Protein AF-0000000080172304 (afdb_homodimer)

Structure (mmCIF, N/CA/C/O backbone):
data_AF-0000000080172304-model_v1
#
loop_
_entity.id
_entity.type
_entity.pdbx_description
1 polymer Caspase-8
#
loop_
_atom_site.group_PDB
_atom_site.id
_atom_site.type_symbol
_atom_site.label_atom_id
_atom_site.label_alt_id
_atom_site.label_comp_id
_atom_site.label_asym_id
_atom_site.label_entity_id
_atom_site.label_seq_id
_atom_site.pdbx_PDB_ins_code
_atom_site.Cartn_x
_atom_site.Cartn_y
_atom_site.Cartn_z
_atom_site.occupancy
_atom_site.B_iso_or_equiv
_atom_site.auth_seq_id
_atom_site.auth_comp_id
_atom_site.auth_asym_id
_atom_site.auth_atom_id
_atom_site.pdbx_PDB_model_num
ATOM 1 N N . PHE A 1 1 ? -20.891 4.477 21.594 1 28.7 1 PHE A N 1
ATOM 2 C CA . PHE A 1 1 ? -20.047 4.719 20.422 1 28.7 1 PHE A CA 1
ATOM 3 C C . PHE A 1 1 ? -19.969 6.207 20.109 1 28.7 1 PHE A C 1
ATOM 5 O O . PHE A 1 1 ? -21 6.875 19.984 1 28.7 1 PHE A O 1
ATOM 12 N N . GLN A 1 2 ? -19.016 6.988 20.609 1 34.53 2 GLN A N 1
ATOM 13 C CA . GLN A 1 2 ? -18.938 8.445 20.688 1 34.53 2 GLN A CA 1
ATOM 14 C C . GLN A 1 2 ? -19.234 9.086 19.328 1 34.53 2 GLN A C 1
ATOM 16 O O . GLN A 1 2 ? -18.906 8.523 18.281 1 34.53 2 GLN A O 1
ATOM 21 N N . ASN A 1 3 ? -20.203 9.844 19.172 1 39.34 3 ASN A N 1
ATOM 22 C CA . ASN A 1 3 ? -20.609 10.688 18.047 1 39.34 3 ASN A CA 1
ATOM 23 C C . ASN A 1 3 ? -19.422 11.398 17.422 1 39.34 3 ASN A C 1
ATOM 25 O O . ASN A 1 3 ? -18.859 12.328 18 1 39.34 3 ASN A O 1
ATOM 29 N N . VAL A 1 4 ? -18.438 10.75 16.953 1 51.56 4 VAL A N 1
ATOM 3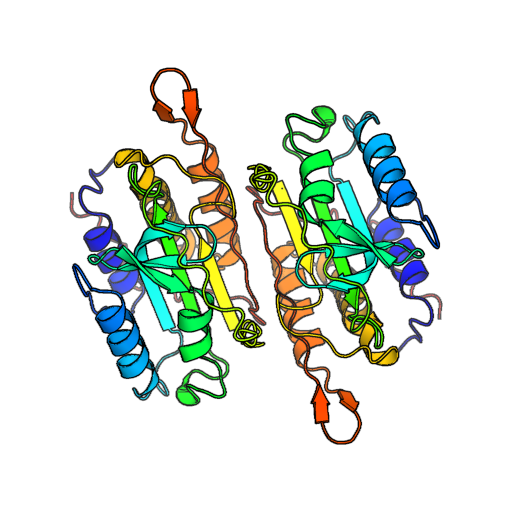0 C CA . VAL A 1 4 ? -17.375 11.414 16.188 1 51.56 4 VAL A CA 1
ATOM 31 C C . VAL A 1 4 ? -17.984 12.43 15.234 1 51.56 4 VAL A C 1
ATOM 33 O O . VAL A 1 4 ? -18.281 12.117 14.078 1 51.56 4 VAL A O 1
ATOM 36 N N . SER A 1 5 ? -18.875 13.352 15.75 1 57.97 5 SER A N 1
ATOM 37 C CA . SER A 1 5 ? -19.625 14.305 14.961 1 57.97 5 SER A CA 1
ATOM 38 C C . SER A 1 5 ? -18.719 15.094 14.016 1 57.97 5 SER A C 1
ATOM 40 O O . SER A 1 5 ? -19.109 15.422 12.898 1 57.97 5 SER A O 1
ATOM 42 N N . ASN A 1 6 ? -17.359 15.305 14.531 1 81.19 6 ASN A N 1
ATOM 43 C CA . ASN A 1 6 ? -16.516 16.094 13.641 1 81.19 6 ASN A CA 1
ATOM 44 C C . ASN A 1 6 ? -15.188 15.375 13.367 1 81.19 6 ASN A C 1
ATOM 46 O O . ASN A 1 6 ? -14.312 15.328 14.234 1 81.19 6 ASN A O 1
ATOM 50 N N . PRO A 1 7 ? -15.109 14.727 12.25 1 86.38 7 PRO A N 1
ATOM 51 C CA . PRO A 1 7 ? -13.898 13.961 11.938 1 86.38 7 PRO A CA 1
ATOM 52 C C . PRO A 1 7 ? -12.625 14.789 12.07 1 86.38 7 PRO A C 1
ATOM 54 O O . PRO A 1 7 ? -11.586 14.258 12.469 1 86.38 7 PRO A O 1
ATOM 57 N N . LEU A 1 8 ? -12.703 16.031 11.797 1 90.12 8 LEU A N 1
ATOM 58 C CA . LEU A 1 8 ? -11.531 16.891 11.898 1 90.12 8 LEU A CA 1
ATOM 59 C C . LEU A 1 8 ? -11.086 17.047 13.352 1 90.12 8 LEU A C 1
ATOM 61 O O . LEU A 1 8 ? -9.891 16.984 13.648 1 90.12 8 LEU A O 1
ATOM 65 N N . GLU A 1 9 ? -12 17.266 14.195 1 91.06 9 GLU A N 1
ATOM 66 C CA . GLU A 1 9 ? -11.68 17.422 15.609 1 91.06 9 GLU A CA 1
ATOM 67 C C . GLU A 1 9 ? -11.133 16.109 16.188 1 91.06 9 GLU A C 1
ATOM 69 O O . GLU A 1 9 ? -10.227 16.141 17.016 1 91.06 9 GLU A O 1
ATOM 74 N N . TYR A 1 10 ? -11.68 15.078 15.773 1 91.56 10 TYR A N 1
ATOM 75 C CA . TYR A 1 10 ? -11.203 13.773 16.234 1 91.56 10 TYR A CA 1
ATOM 76 C C . TYR A 1 10 ? -9.75 13.555 15.812 1 91.56 10 TYR A C 1
ATOM 78 O O . TYR A 1 10 ? -8.914 13.164 16.641 1 91.56 10 TYR A O 1
ATOM 86 N N . LEU A 1 11 ? -9.43 13.844 14.602 1 95.19 11 LEU A N 1
ATOM 87 C CA . LEU A 1 11 ? -8.062 13.734 14.102 1 95.19 11 LEU A CA 1
ATOM 88 C C . LEU A 1 11 ? -7.121 14.625 14.891 1 95.19 11 LEU A C 1
ATOM 90 O O . LEU A 1 11 ? -6.039 14.195 15.297 1 95.19 11 LEU A O 1
ATOM 94 N N . LYS A 1 12 ? -7.578 15.836 15.102 1 96.31 12 LYS A N 1
ATOM 95 C CA . LYS A 1 12 ? -6.758 16.781 15.852 1 96.31 12 LYS A CA 1
ATOM 96 C C . LYS A 1 12 ? -6.418 16.25 17.234 1 96.31 12 LYS A C 1
ATOM 98 O O . LYS A 1 12 ? -5.258 16.266 17.656 1 96.31 12 LYS A O 1
ATOM 103 N N . ARG A 1 13 ? -7.355 15.75 17.922 1 95.81 13 ARG A N 1
ATOM 104 C CA . ARG A 1 13 ? -7.16 15.258 19.281 1 95.81 13 ARG A CA 1
ATOM 105 C C . ARG A 1 13 ? -6.242 14.039 19.281 1 95.81 13 ARG A C 1
ATOM 107 O O . ARG A 1 13 ? -5.348 13.938 20.125 1 95.81 13 ARG A O 1
ATOM 114 N N . VAL A 1 14 ? -6.457 13.141 18.391 1 97.25 14 VAL A N 1
ATOM 115 C CA . VAL A 1 14 ? -5.699 11.891 18.375 1 97.25 14 VAL A CA 1
ATOM 116 C C . VAL A 1 14 ? -4.238 12.18 18.031 1 97.25 14 VAL A C 1
ATOM 118 O O . VAL A 1 14 ? -3.328 11.695 18.703 1 97.25 14 VAL A O 1
ATOM 121 N N . PHE A 1 15 ? -3.973 12.984 17 1 97.69 15 PHE A N 1
ATOM 122 C CA . PHE A 1 15 ? -2.59 13.234 16.609 1 97.69 15 PHE A CA 1
ATOM 123 C C . PHE A 1 15 ? -1.893 14.141 17.625 1 97.69 15 PHE A C 1
ATOM 125 O O . PHE A 1 15 ? -0.68 14.039 17.812 1 97.69 15 PHE A O 1
ATOM 132 N N . SER A 1 16 ? -2.662 15 18.312 1 97 16 SER A N 1
ATOM 133 C CA . SER A 1 16 ? -2.08 15.727 19.438 1 97 16 SER A CA 1
ATOM 134 C C . SER A 1 16 ? -1.685 14.766 20.562 1 97 16 SER A C 1
ATOM 136 O O . SER A 1 16 ? -0.603 14.898 21.125 1 97 16 SER A O 1
ATOM 138 N N . TRP A 1 17 ? -2.58 13.852 20.812 1 97.38 17 TRP A N 1
ATOM 139 C CA . TRP A 1 17 ? -2.336 12.828 21.828 1 97.38 17 TRP A CA 1
ATOM 140 C C . TRP A 1 17 ? -1.104 12 21.469 1 97.38 17 TRP A C 1
ATOM 142 O O . TRP A 1 17 ? -0.347 11.594 22.359 1 97.38 17 TRP A O 1
ATOM 152 N N . LEU A 1 18 ? -0.796 11.797 20.188 1 97.75 18 LEU A N 1
ATOM 153 C CA . LEU A 1 18 ? 0.352 11.031 19.719 1 97.75 18 LEU A CA 1
ATOM 154 C C . LEU A 1 18 ? 1.623 11.867 19.75 1 97.75 18 LEU A C 1
ATOM 156 O O . LEU A 1 18 ? 2.711 11.375 19.453 1 97.75 18 LEU A O 1
ATOM 160 N N . GLY A 1 19 ? 1.57 13.188 20.047 1 96.62 19 GLY A N 1
ATOM 161 C CA . GLY A 1 19 ? 2.742 14.023 20.25 1 96.62 19 GLY A CA 1
ATOM 162 C C . GLY A 1 19 ? 3.049 14.914 19.062 1 96.62 19 GLY A C 1
ATOM 163 O O . GLY A 1 19 ? 4.109 15.547 19.016 1 96.62 19 GLY A O 1
ATOM 164 N N . PHE A 1 20 ? 2.096 15.016 18.141 1 97.62 20 PHE A N 1
ATOM 165 C CA . PHE A 1 20 ? 2.312 15.875 16.984 1 97.62 20 PHE A CA 1
ATOM 166 C C . PHE A 1 20 ? 1.919 17.312 17.297 1 97.62 20 PHE A C 1
ATOM 168 O O . PHE A 1 20 ? 1.023 17.562 18.109 1 97.62 20 PHE A O 1
ATOM 175 N N . GLU A 1 21 ? 2.662 18.25 16.703 1 97.81 21 GLU A N 1
ATOM 176 C CA . GLU A 1 21 ? 2.154 19.609 16.562 1 97.81 21 GLU A CA 1
ATOM 177 C C . GLU A 1 21 ? 1.138 19.703 15.422 1 97.81 21 GLU A C 1
ATOM 179 O O . GLU A 1 21 ? 1.493 19.578 14.25 1 97.81 21 GLU A O 1
ATOM 184 N N . VAL A 1 22 ? -0.101 20 15.797 1 98.19 22 VAL A N 1
ATOM 185 C CA . VAL A 1 22 ? -1.177 19.875 14.82 1 98.19 22 VAL A CA 1
ATOM 186 C C . VAL A 1 22 ? -1.626 21.266 14.367 1 98.19 22 VAL A C 1
ATOM 188 O O . VAL A 1 22 ? -1.877 22.141 15.195 1 98.19 22 VAL A O 1
ATOM 191 N N . VAL A 1 23 ? -1.673 21.531 13.094 1 98.19 23 VAL A N 1
ATOM 192 C CA . VAL A 1 23 ? -2.232 22.734 12.484 1 98.19 23 VAL A CA 1
ATOM 193 C C . VAL A 1 23 ? -3.424 22.359 11.602 1 98.19 23 VAL A C 1
ATOM 195 O O . VAL A 1 23 ? -3.352 21.391 10.828 1 98.19 23 VAL A O 1
ATOM 198 N N . VAL A 1 24 ? -4.543 23.078 11.758 1 97.62 24 VAL A N 1
ATOM 199 C CA . VAL A 1 24 ? -5.777 22.75 11.047 1 97.62 24 VAL A CA 1
ATOM 200 C C . VAL A 1 24 ? -6.137 23.859 10.078 1 97.62 24 VAL A C 1
ATOM 202 O O . VAL A 1 24 ? -6.066 25.047 10.43 1 97.62 24 VAL A O 1
ATOM 205 N N . TYR A 1 25 ? -6.414 23.547 8.859 1 97.12 25 TYR A N 1
ATOM 206 C CA . TYR A 1 25 ? -6.938 24.453 7.84 1 97.12 25 TYR A CA 1
ATOM 207 C C . TYR A 1 25 ? -8.32 24.016 7.371 1 97.12 25 TYR A C 1
ATOM 209 O O . TYR A 1 25 ? -8.539 22.828 7.105 1 97.12 25 TYR A O 1
ATOM 217 N N . ASN A 1 26 ? -9.25 24.922 7.301 1 95.06 26 ASN A N 1
ATOM 218 C CA . ASN A 1 26 ? -10.617 24.609 6.902 1 95.06 26 ASN A CA 1
ATOM 219 C C . ASN A 1 26 ? -10.977 25.266 5.57 1 95.06 26 ASN A C 1
ATOM 221 O O . ASN A 1 26 ? -10.586 26.406 5.309 1 95.06 26 ASN A O 1
ATOM 225 N N . GLU A 1 27 ? -11.617 24.531 4.734 1 93.62 27 GLU A N 1
ATOM 226 C CA . GLU A 1 27 ? -12.258 25.078 3.537 1 93.62 27 GLU A CA 1
ATOM 227 C C . GLU A 1 27 ? -11.234 25.766 2.631 1 93.62 27 GLU A C 1
ATOM 229 O O . GLU A 1 27 ? -11.391 26.938 2.291 1 93.62 27 GLU A O 1
ATOM 234 N N . GLN A 1 28 ? -10.305 24.984 2.178 1 96.31 28 GLN A N 1
ATOM 235 C CA . GLN A 1 28 ? -9.227 25.531 1.349 1 96.31 28 GLN A CA 1
ATOM 236 C C . GLN A 1 28 ? -9.523 25.328 -0.135 1 96.31 28 GLN A C 1
ATOM 238 O O . GLN A 1 28 ? -10.008 24.266 -0.54 1 96.31 28 GLN A O 1
ATOM 243 N N . LYS A 1 29 ? -9.367 26.359 -0.93 1 97 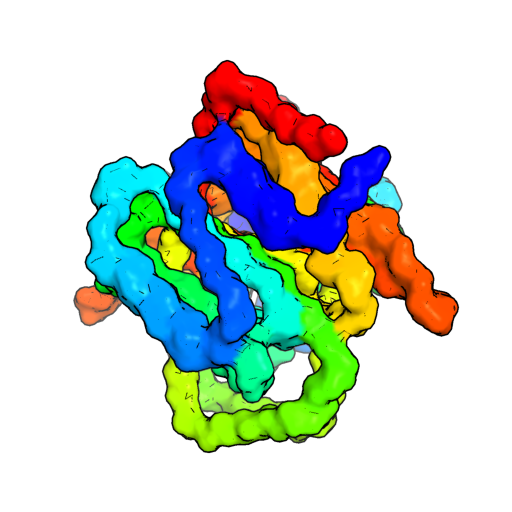29 LYS A N 1
ATOM 244 C CA . LYS A 1 29 ? -9.367 26.234 -2.383 1 97 29 LYS A CA 1
ATOM 245 C C . LYS A 1 29 ? -8.125 25.484 -2.863 1 97 29 LYS A C 1
ATOM 247 O O . LYS A 1 29 ? -7.176 25.281 -2.102 1 97 29 LYS A O 1
ATOM 252 N N . ALA A 1 30 ? -8.148 25.016 -4.133 1 96.19 30 ALA A N 1
ATOM 253 C CA . ALA A 1 30 ? -7.055 24.219 -4.68 1 96.19 30 ALA A CA 1
ATOM 254 C C . ALA A 1 30 ? -5.715 24.938 -4.535 1 96.19 30 ALA A C 1
ATOM 256 O O . ALA A 1 30 ? -4.742 24.359 -4.051 1 96.19 30 ALA A O 1
ATOM 257 N N . GLN A 1 31 ? -5.75 26.25 -4.926 1 97.62 31 GLN A N 1
ATOM 258 C CA . GLN A 1 31 ? -4.504 27 -4.836 1 97.62 31 GLN A CA 1
ATOM 259 C C . GLN A 1 31 ? -4.062 27.172 -3.387 1 97.62 31 GLN A C 1
ATOM 261 O O . GLN A 1 31 ? -2.865 27.156 -3.09 1 97.62 31 GLN A O 1
ATOM 266 N N . GLN A 1 32 ? -4.945 27.297 -2.492 1 98.06 32 GLN A N 1
ATOM 267 C CA . GLN A 1 32 ? -4.617 27.422 -1.076 1 98.06 32 GLN A CA 1
ATOM 268 C C . GLN A 1 32 ? -4 26.141 -0.542 1 98.06 32 GLN A C 1
ATOM 270 O O . GLN A 1 32 ? -3.068 26.172 0.264 1 98.06 32 GLN A O 1
ATOM 275 N N . ILE A 1 33 ? -4.477 25.047 -1.002 1 97.38 33 ILE A N 1
ATOM 276 C CA . ILE A 1 33 ? -3.908 23.766 -0.615 1 97.38 33 ILE A CA 1
ATOM 277 C C . ILE A 1 33 ? -2.447 23.688 -1.057 1 97.38 33 ILE A C 1
ATOM 279 O O . ILE A 1 33 ? -1.569 23.344 -0.263 1 97.38 33 ILE A O 1
ATOM 283 N N . ARG A 1 34 ? -2.234 24.047 -2.289 1 97.31 34 ARG A N 1
ATOM 284 C CA . ARG A 1 34 ? -0.871 24.047 -2.809 1 97.31 34 ARG A CA 1
ATOM 285 C C . ARG A 1 34 ? 0.027 24.984 -2.006 1 97.31 34 ARG A C 1
ATOM 287 O O . ARG A 1 34 ? 1.157 24.625 -1.666 1 97.31 34 ARG A O 1
ATOM 294 N N . ASP A 1 35 ? -0.514 26.141 -1.651 1 98.19 35 ASP A N 1
ATOM 295 C CA . ASP A 1 35 ? 0.251 27.125 -0.893 1 98.19 35 ASP A CA 1
ATOM 296 C C . ASP A 1 35 ? 0.587 26.609 0.503 1 98.19 35 ASP A C 1
ATOM 298 O O . ASP A 1 35 ? 1.693 26.828 1.003 1 98.19 35 ASP A O 1
ATOM 302 N N . ILE A 1 36 ? -0.336 26 1.087 1 98.25 36 ILE A N 1
ATOM 303 C CA . ILE A 1 36 ? -0.132 25.422 2.412 1 98.25 36 ILE A CA 1
ATOM 304 C C . ILE A 1 36 ? 0.954 24.359 2.348 1 98.25 36 ILE A C 1
ATOM 306 O O . ILE A 1 36 ? 1.874 24.344 3.17 1 98.25 36 ILE A O 1
ATOM 310 N N . MET A 1 37 ? 0.905 23.422 1.366 1 97.88 37 MET A N 1
ATOM 311 C CA . MET A 1 37 ? 1.93 22.406 1.204 1 97.88 37 MET A CA 1
ATOM 312 C C . MET A 1 37 ? 3.305 23.031 1.004 1 97.88 37 MET A C 1
ATOM 314 O O . MET A 1 37 ? 4.281 22.594 1.617 1 97.88 37 MET A O 1
ATOM 318 N N . ASN A 1 38 ? 3.32 24.062 0.211 1 97.56 38 ASN A N 1
ATOM 319 C CA . ASN A 1 38 ? 4.574 24.766 -0.037 1 97.56 38 ASN A CA 1
ATOM 320 C C . ASN A 1 38 ? 5.129 25.391 1.239 1 97.56 38 ASN A C 1
ATOM 322 O O . ASN A 1 38 ? 6.34 25.375 1.471 1 97.56 38 ASN A O 1
ATOM 326 N N . SER A 1 39 ? 4.25 25.969 1.979 1 98.19 39 SER A N 1
ATOM 327 C CA . SER A 1 39 ? 4.68 26.594 3.229 1 98.19 39 SER A CA 1
ATOM 328 C C . SER A 1 39 ? 5.305 25.562 4.172 1 98.19 39 SER A C 1
ATOM 330 O O . SER A 1 39 ? 6.293 25.859 4.848 1 98.19 39 SER A O 1
ATOM 332 N N . PHE A 1 40 ? 4.766 24.359 4.262 1 98.06 40 PHE A N 1
ATOM 333 C CA . PHE A 1 40 ? 5.32 23.312 5.113 1 98.06 40 PHE A CA 1
ATOM 334 C C . PHE A 1 40 ? 6.609 22.75 4.52 1 98.06 40 PHE A C 1
ATOM 336 O O . PHE A 1 40 ? 7.52 22.359 5.254 1 98.06 40 PHE A O 1
ATOM 343 N N . GLN A 1 41 ? 6.617 22.672 3.189 1 97.69 41 GLN A N 1
ATOM 344 C CA . GLN A 1 41 ? 7.84 22.25 2.516 1 97.69 41 GLN A CA 1
ATOM 345 C C . GLN A 1 41 ? 9.023 23.125 2.91 1 97.69 41 GLN A C 1
ATOM 347 O O . GLN A 1 41 ? 10.141 22.641 3.076 1 97.69 41 GLN A O 1
ATOM 352 N N . MET A 1 42 ? 8.781 24.422 3.152 1 97.44 42 MET A N 1
ATOM 353 C CA . MET A 1 42 ? 9.828 25.406 3.4 1 97.44 42 MET A CA 1
ATOM 354 C C . MET A 1 42 ? 10.211 25.438 4.875 1 97.44 42 MET A C 1
ATOM 356 O O . MET A 1 42 ? 11.234 26.016 5.246 1 97.44 42 MET A O 1
ATOM 360 N N . LYS A 1 43 ? 9.391 24.844 5.73 1 97.5 43 LYS A N 1
ATOM 361 C CA . LYS A 1 43 ? 9.711 24.781 7.152 1 97.5 43 LYS A CA 1
ATOM 362 C C . LYS A 1 43 ? 10.914 23.875 7.41 1 97.5 43 LYS A C 1
ATOM 364 O O . LYS A 1 43 ? 11.25 23.031 6.574 1 97.5 43 LYS A O 1
ATOM 369 N N . ASP A 1 44 ? 11.586 24.125 8.523 1 97.81 44 ASP A N 1
ATOM 370 C CA . ASP A 1 44 ? 12.672 23.266 8.969 1 97.81 44 ASP A CA 1
ATOM 371 C C . ASP A 1 44 ? 12.141 22.125 9.844 1 97.81 44 ASP A C 1
ATOM 373 O O . ASP A 1 44 ? 11.688 22.359 10.969 1 97.81 44 ASP A O 1
ATOM 377 N N . HIS A 1 45 ? 12.219 20.906 9.305 1 97.94 45 HIS A N 1
ATOM 378 C CA . HIS A 1 45 ? 11.695 19.734 10.016 1 97.94 45 HIS A CA 1
ATOM 379 C C . HIS A 1 45 ? 12.82 18.953 10.68 1 97.94 45 HIS A C 1
ATOM 381 O O . HIS A 1 45 ? 12.633 17.781 11.055 1 97.94 45 HIS A O 1
ATOM 387 N N . THR A 1 46 ? 13.938 19.5 10.867 1 97.38 46 THR A N 1
ATOM 388 C CA . THR A 1 46 ? 15.117 18.797 11.367 1 97.38 46 THR A CA 1
ATOM 389 C C . THR A 1 46 ? 14.828 18.141 12.711 1 97.38 46 THR A C 1
ATOM 391 O O . THR A 1 46 ? 15.234 17 12.953 1 97.38 46 THR A O 1
ATOM 394 N N . GLU A 1 47 ? 14.117 18.828 13.516 1 96.69 47 GLU A N 1
ATOM 395 C CA . GLU A 1 47 ? 13.891 18.344 14.875 1 96.69 47 GLU A CA 1
ATOM 396 C C . GLU A 1 47 ? 12.633 17.484 14.945 1 96.69 47 GLU A C 1
ATOM 398 O O . GLU A 1 47 ? 12.195 17.094 16.031 1 96.69 47 GLU A O 1
ATOM 403 N N . ARG A 1 48 ? 11.977 17.25 13.867 1 96.5 48 ARG A N 1
ATOM 404 C CA . ARG A 1 48 ? 10.797 16.391 13.805 1 96.5 48 ARG A CA 1
ATOM 405 C C . ARG A 1 48 ? 11.148 15 13.312 1 96.5 48 ARG A C 1
ATOM 407 O O . ARG A 1 48 ? 12.156 14.812 12.633 1 96.5 48 ARG A O 1
ATOM 414 N N . ASP A 1 49 ? 10.359 14.031 13.633 1 96.5 49 ASP A N 1
ATOM 415 C CA . ASP A 1 49 ? 10.656 12.641 13.297 1 96.5 49 ASP A CA 1
ATOM 416 C C . ASP A 1 49 ? 9.727 12.141 12.195 1 96.5 49 ASP A C 1
ATOM 418 O O . ASP A 1 49 ? 10.031 11.156 11.516 1 96.5 49 ASP A O 1
ATOM 422 N N . CYS A 1 50 ? 8.664 12.797 12.047 1 97.5 50 CYS A N 1
ATOM 423 C CA . CYS A 1 50 ? 7.625 12.328 11.133 1 97.5 50 CYS A CA 1
ATOM 424 C C . CYS A 1 50 ? 6.719 13.477 10.703 1 97.5 50 CYS A C 1
ATOM 426 O O . CYS A 1 50 ? 6.539 14.445 11.445 1 97.5 50 CYS A O 1
ATOM 428 N N . PHE A 1 51 ? 6.262 13.484 9.516 1 98.25 51 PHE A N 1
ATOM 429 C CA . PHE A 1 51 ? 5.289 14.43 8.984 1 98.25 51 PHE A CA 1
ATOM 430 C C . PHE A 1 51 ? 3.98 13.727 8.633 1 98.25 51 PHE A C 1
ATOM 432 O O . PHE A 1 51 ? 3.984 12.703 7.953 1 98.25 51 PHE A O 1
ATOM 439 N N . VAL A 1 52 ? 2.846 14.203 9.156 1 98.5 52 VAL A N 1
ATOM 440 C CA . VAL A 1 52 ? 1.529 13.633 8.883 1 98.5 52 VAL A CA 1
ATOM 441 C C . VAL A 1 52 ? 0.622 14.703 8.273 1 98.5 52 VAL A C 1
ATOM 443 O O . VAL A 1 52 ? 0.563 15.828 8.773 1 98.5 52 VAL A O 1
ATOM 446 N N . CYS A 1 53 ? -0.017 14.43 7.199 1 97.75 53 CYS A N 1
ATOM 447 C CA . CYS A 1 53 ? -0.997 15.297 6.555 1 97.75 53 CYS A CA 1
ATOM 448 C C . CYS A 1 53 ? -2.318 14.562 6.344 1 97.75 53 CYS A C 1
ATOM 450 O O . CYS A 1 53 ? -2.355 13.523 5.691 1 97.75 53 CYS A O 1
ATOM 452 N N . CYS A 1 54 ? -3.377 15.039 6.93 1 95.69 54 CYS A N 1
ATOM 453 C CA . CYS A 1 54 ? -4.719 14.492 6.742 1 95.69 54 CYS A CA 1
ATOM 454 C C . CYS A 1 54 ? -5.566 15.422 5.887 1 95.69 54 CYS A C 1
ATOM 456 O O . CYS A 1 54 ? -5.625 16.625 6.141 1 95.69 54 CYS A O 1
ATOM 458 N N . ILE A 1 55 ? -6.191 14.906 4.871 1 92.44 55 ILE A N 1
ATOM 459 C CA . ILE A 1 55 ? -7.023 15.703 3.977 1 92.44 55 ILE A CA 1
ATOM 460 C C . ILE A 1 55 ? -8.414 15.094 3.881 1 92.44 55 ILE A C 1
ATOM 462 O O . ILE A 1 55 ? -8.57 13.945 3.449 1 92.44 55 ILE A O 1
ATOM 466 N N . LEU A 1 56 ? -9.391 15.766 4.32 1 89.06 56 LEU A N 1
ATOM 467 C CA . LEU A 1 56 ? -10.797 15.391 4.223 1 89.06 56 LEU A CA 1
ATOM 468 C C . LEU A 1 56 ? -11.523 16.281 3.223 1 89.06 56 LEU A C 1
ATOM 470 O O . LEU A 1 56 ? -11.773 17.453 3.496 1 89.06 56 LEU A O 1
ATOM 474 N N . THR A 1 57 ? -11.75 15.883 2.08 1 86.19 57 THR A N 1
ATOM 475 C CA . THR A 1 57 ? -12.367 16.688 1.029 1 86.19 57 THR A CA 1
ATOM 476 C C . THR A 1 57 ? -13.117 15.797 0.041 1 86.19 57 THR A C 1
ATOM 478 O O . THR A 1 57 ? -13.453 14.656 0.355 1 86.19 57 THR A O 1
ATOM 481 N N . HIS A 1 58 ? -13.547 16.422 -0.989 1 78.56 58 HIS A N 1
ATOM 482 C CA . HIS A 1 58 ? -14.047 15.672 -2.135 1 78.56 58 HIS A CA 1
ATOM 483 C C . HIS A 1 58 ? -12.93 15.352 -3.119 1 78.56 58 HIS A C 1
ATOM 485 O O . HIS A 1 58 ? -11.883 16 -3.104 1 78.56 58 HIS A O 1
ATOM 491 N N . GLY A 1 59 ? -13.227 14.312 -3.822 1 76.56 59 GLY A N 1
ATOM 492 C CA . GLY A 1 59 ? -12.188 13.961 -4.773 1 76.56 59 GLY A CA 1
ATOM 493 C C . GLY A 1 59 ? -12.555 12.781 -5.652 1 76.56 59 GLY A C 1
ATOM 494 O O . GLY A 1 59 ? -13.703 12.328 -5.645 1 76.56 59 GLY A O 1
ATOM 495 N N . GLN A 1 60 ? -11.586 12.617 -6.559 1 68.75 60 GLN A N 1
ATOM 496 C CA . GLN A 1 60 ? -11.648 11.453 -7.441 1 68.75 60 GLN A CA 1
ATOM 497 C C . GLN A 1 60 ? -10.391 10.594 -7.301 1 68.75 60 GLN A C 1
ATOM 499 O O . GLN A 1 60 ? -9.555 10.844 -6.43 1 68.75 60 GLN A O 1
ATOM 504 N N . SER A 1 61 ? -10.383 9.578 -8.164 1 67 61 SER A N 1
ATOM 505 C CA . SER A 1 61 ? -9.242 8.672 -8.102 1 67 61 SER A CA 1
ATOM 506 C C . SER A 1 61 ? -7.926 9.438 -8.203 1 67 61 SER A C 1
ATOM 508 O O . SER A 1 61 ? -7.715 10.195 -9.156 1 67 61 SER A O 1
ATOM 510 N N . GLN A 1 62 ? -7.109 9.469 -7.117 1 75.94 62 GLN A N 1
ATOM 511 C CA . GLN A 1 62 ? -5.738 9.961 -7.035 1 75.94 62 GLN A CA 1
ATOM 512 C C . GLN A 1 62 ? -5.703 11.492 -7.008 1 75.94 62 GLN A C 1
ATOM 514 O O . GLN A 1 62 ? -4.676 12.094 -7.309 1 75.94 62 GLN A O 1
ATOM 519 N N . ALA A 1 63 ? -6.91 12.078 -6.852 1 83.31 63 ALA A N 1
ATOM 520 C CA . ALA A 1 63 ? -6.953 13.531 -6.785 1 83.31 63 ALA A CA 1
ATOM 521 C C . ALA A 1 63 ? -7.98 14.008 -5.762 1 83.31 63 ALA A C 1
ATOM 523 O O . ALA A 1 63 ? -8.984 13.328 -5.52 1 83.31 63 ALA A O 1
ATOM 524 N N . ILE A 1 64 ? -7.648 15.125 -5.23 1 86.62 64 ILE A N 1
ATOM 525 C CA . ILE A 1 64 ? -8.594 15.75 -4.309 1 86.62 64 ILE A CA 1
ATOM 526 C C . ILE A 1 64 ? -9.133 17.047 -4.918 1 86.62 64 ILE A C 1
ATOM 528 O O . ILE A 1 64 ? -8.578 17.547 -5.891 1 86.62 64 ILE A O 1
ATOM 532 N N . LEU A 1 65 ? -10.219 17.531 -4.348 1 89.12 65 LEU A N 1
ATOM 533 C CA . LEU A 1 65 ? -10.82 18.781 -4.812 1 89.12 65 LEU A CA 1
ATOM 534 C C . LEU A 1 65 ? -10.742 19.844 -3.732 1 89.12 65 LEU A C 1
ATOM 536 O O . LEU A 1 65 ? -10.961 19.562 -2.553 1 89.12 65 LEU A O 1
ATOM 540 N N . GLY A 1 66 ? -10.391 21.031 -4.219 1 91.19 66 GLY A N 1
ATOM 541 C CA . GLY A 1 66 ? -10.609 22.188 -3.35 1 91.19 66 GLY A CA 1
ATOM 542 C C . GLY A 1 66 ? -12.07 22.594 -3.252 1 91.19 66 GLY A C 1
ATOM 543 O O . GLY A 1 66 ? -12.922 22.031 -3.957 1 91.19 66 GLY A O 1
ATOM 544 N N . THR A 1 67 ? -12.375 23.531 -2.363 1 92.25 67 THR A N 1
ATOM 545 C CA . THR A 1 67 ? -13.742 24 -2.217 1 92.25 67 THR A CA 1
ATOM 546 C C . THR A 1 67 ? -14.219 24.688 -3.5 1 92.25 67 THR A C 1
ATOM 548 O O . THR A 1 67 ? -15.422 24.859 -3.701 1 92.25 67 THR A O 1
ATOM 551 N N . ASP A 1 68 ? -13.297 25.109 -4.344 1 93.56 68 ASP A N 1
ATOM 552 C CA . ASP A 1 68 ? -13.625 25.703 -5.637 1 93.56 68 ASP A CA 1
ATOM 553 C C . ASP A 1 68 ? -13.836 24.625 -6.699 1 93.56 68 ASP A C 1
ATOM 555 O O . ASP A 1 68 ? -13.93 24.938 -7.891 1 93.56 68 ASP A O 1
ATOM 559 N N . ASN A 1 69 ? -13.695 23.391 -6.359 1 88.94 69 ASN A N 1
ATOM 560 C CA . ASN A 1 69 ? -13.898 22.219 -7.215 1 88.94 69 ASN A CA 1
ATOM 561 C C . ASN A 1 69 ? -12.766 22.062 -8.219 1 88.94 69 ASN A C 1
ATOM 563 O O . ASN A 1 69 ? -12.93 21.391 -9.242 1 88.94 69 ASN A O 1
ATOM 567 N N . GLU A 1 70 ? -11.766 22.781 -7.914 1 92.62 70 GLU A N 1
ATOM 568 C CA . GLU A 1 70 ? -10.57 22.578 -8.727 1 92.62 70 GLU A CA 1
ATOM 569 C C . GLU A 1 70 ? -9.742 21.406 -8.203 1 92.62 70 GLU A C 1
ATOM 571 O O . GLU A 1 70 ? -9.656 21.188 -6.992 1 92.62 70 GLU A O 1
ATOM 576 N N . VAL A 1 71 ? -9.086 20.703 -9.125 1 91.44 71 VAL A N 1
ATOM 577 C CA . VAL A 1 71 ? -8.414 19.438 -8.852 1 91.44 71 VAL A CA 1
ATOM 578 C C . VAL A 1 71 ? -6.996 19.703 -8.352 1 91.44 71 VAL A C 1
ATOM 580 O O . VAL A 1 71 ? -6.297 20.562 -8.891 1 91.44 71 VAL A O 1
ATOM 583 N N . VAL A 1 72 ? -6.551 18.969 -7.32 1 92.12 72 VAL A N 1
ATOM 584 C CA . VAL A 1 72 ? -5.164 18.828 -6.887 1 92.12 72 VAL A CA 1
ATOM 585 C C . VAL A 1 72 ? -4.766 17.359 -6.863 1 92.12 72 VAL A C 1
ATOM 587 O O . VAL A 1 72 ? -5.344 16.562 -6.121 1 92.12 72 VAL A O 1
ATOM 590 N N . LYS A 1 73 ? -3.775 17.016 -7.645 1 88.56 73 LYS A N 1
ATOM 591 C CA . LYS A 1 73 ? -3.332 15.633 -7.691 1 88.56 73 LYS A CA 1
ATOM 592 C C . LYS A 1 73 ? -2.602 15.242 -6.41 1 88.56 73 LYS A C 1
ATOM 594 O O . LYS A 1 73 ? -1.789 16.016 -5.895 1 88.56 73 LYS A O 1
ATOM 599 N N . ILE A 1 74 ? -2.887 14.078 -5.906 1 88.06 74 ILE A N 1
ATOM 600 C CA . ILE A 1 74 ? -2.268 13.57 -4.688 1 88.06 74 ILE A CA 1
ATOM 601 C C . ILE A 1 74 ? -0.755 13.477 -4.879 1 88.06 74 ILE A C 1
ATOM 603 O O . ILE A 1 74 ? 0.014 13.805 -3.975 1 88.06 74 ILE A O 1
ATOM 607 N N . ASN A 1 75 ? -0.378 13.078 -6.062 1 85.44 75 ASN A N 1
ATOM 608 C CA . ASN A 1 75 ? 1.046 12.945 -6.348 1 85.44 75 ASN A CA 1
ATOM 609 C C . ASN A 1 75 ? 1.771 14.281 -6.23 1 85.44 75 ASN A C 1
ATOM 611 O O . ASN A 1 75 ? 2.936 14.328 -5.832 1 85.44 75 ASN A O 1
ATOM 615 N N . VAL A 1 76 ? 1.128 15.336 -6.602 1 88.75 76 VAL A N 1
ATOM 616 C CA . VAL A 1 76 ? 1.715 16.672 -6.477 1 88.75 76 VAL A CA 1
ATOM 617 C C . VAL A 1 76 ? 1.916 17 -5 1 88.75 76 VAL A C 1
ATOM 619 O O . VAL A 1 76 ? 2.967 17.516 -4.613 1 88.75 76 VAL A O 1
ATOM 622 N N . ILE A 1 77 ? 0.962 16.641 -4.246 1 92.94 77 ILE A N 1
ATOM 623 C CA . ILE A 1 77 ? 1.04 16.891 -2.809 1 92.94 77 ILE A CA 1
ATOM 624 C C . ILE A 1 77 ? 2.195 16.078 -2.213 1 92.94 77 ILE A C 1
ATOM 626 O O . ILE A 1 77 ? 3.047 16.641 -1.514 1 92.94 77 ILE A O 1
ATOM 630 N N . VAL A 1 78 ? 2.287 14.867 -2.502 1 92.81 78 VAL A N 1
ATOM 631 C CA . VAL A 1 78 ? 3.297 13.969 -1.954 1 92.81 78 VAL A CA 1
ATOM 632 C C . VAL A 1 78 ? 4.684 14.406 -2.422 1 92.81 78 VAL A C 1
ATOM 634 O O . VAL A 1 78 ? 5.629 14.445 -1.628 1 92.81 78 VAL A O 1
ATOM 637 N N . SER A 1 79 ? 4.766 14.805 -3.674 1 91.31 79 SER A N 1
ATOM 638 C CA . SER A 1 79 ? 6.051 15.164 -4.262 1 91.31 79 SER A CA 1
ATOM 639 C C . SER A 1 79 ? 6.605 16.453 -3.645 1 91.31 79 SER A C 1
ATOM 641 O O . SER A 1 79 ? 7.812 16.688 -3.682 1 91.31 79 SER A O 1
ATOM 643 N N . THR A 1 80 ? 5.746 17.25 -3.139 1 94.56 80 THR A N 1
ATOM 644 C CA . THR A 1 80 ? 6.156 18.469 -2.459 1 94.56 80 THR A CA 1
ATOM 645 C C . THR A 1 80 ? 7.121 18.156 -1.317 1 94.56 80 THR A C 1
ATOM 647 O O . THR A 1 80 ? 7.992 18.969 -0.997 1 94.56 80 THR A O 1
ATOM 650 N N . PHE A 1 81 ? 7.082 16.953 -0.782 1 96.06 81 PHE A N 1
ATOM 651 C CA . PHE A 1 81 ? 7.871 16.625 0.398 1 96.06 81 PHE A CA 1
ATOM 652 C C . PHE A 1 81 ? 8.891 15.539 0.078 1 96.06 81 PHE A C 1
ATOM 654 O O . PHE A 1 81 ? 9.344 14.82 0.972 1 96.06 81 PHE A O 1
ATOM 661 N N . SER A 1 82 ? 9.156 15.383 -1.262 1 91.69 82 SER A N 1
ATOM 662 C CA . SER A 1 82 ? 10.242 14.484 -1.639 1 91.69 82 SER A CA 1
ATOM 663 C C . SER A 1 82 ? 11.57 14.945 -1.039 1 91.69 82 SER A C 1
ATOM 665 O O . SER A 1 82 ? 11.719 16.109 -0.65 1 91.69 82 SER A O 1
ATOM 667 N N . PRO A 1 83 ? 12.555 14.016 -0.93 1 89.56 83 PRO A N 1
ATOM 668 C CA . PRO A 1 83 ? 13.859 14.391 -0.387 1 89.56 83 PRO A CA 1
ATOM 669 C C . PRO A 1 83 ? 14.508 15.547 -1.148 1 89.56 83 PRO A C 1
ATOM 671 O O . PRO A 1 83 ? 15.234 16.359 -0.559 1 89.56 83 PRO A O 1
ATOM 674 N N . GLN A 1 84 ? 14.211 15.672 -2.43 1 89.81 84 GLN A N 1
ATOM 675 C CA . GLN A 1 84 ? 14.766 16.75 -3.236 1 89.81 84 GLN A CA 1
ATOM 676 C C . GLN A 1 84 ? 14.078 18.078 -2.918 1 89.81 84 GLN A C 1
ATOM 678 O O . GLN A 1 84 ? 14.734 19.125 -2.879 1 89.81 84 GLN A O 1
ATOM 683 N N . ASN A 1 85 ? 12.781 18.047 -2.641 1 93.31 85 ASN A N 1
ATOM 684 C CA . ASN A 1 85 ? 11.992 19.266 -2.441 1 93.31 85 ASN A CA 1
ATOM 685 C C . ASN A 1 85 ? 11.992 19.688 -0.978 1 93.31 85 ASN A C 1
ATOM 687 O O . ASN A 1 85 ? 11.773 20.875 -0.672 1 93.31 85 ASN A O 1
ATOM 691 N N . CYS A 1 86 ? 12.18 18.766 -0.076 1 95.81 86 CYS A N 1
ATOM 692 C CA . CYS A 1 86 ? 12.172 19.016 1.358 1 95.81 86 CYS A CA 1
ATOM 693 C C . CYS A 1 86 ? 13.258 18.219 2.064 1 95.81 86 CYS A C 1
ATOM 695 O O . CYS A 1 86 ? 12.969 17.172 2.664 1 95.81 86 CYS A O 1
ATOM 697 N N . LYS A 1 87 ? 14.406 18.719 2.135 1 95.38 87 LYS A N 1
ATOM 698 C CA . LYS A 1 87 ? 15.609 18.016 2.578 1 95.38 87 LYS A CA 1
ATOM 699 C C . LYS A 1 87 ? 15.523 17.656 4.059 1 95.38 87 LYS A C 1
ATOM 701 O O . LYS A 1 87 ? 16.016 16.609 4.48 1 95.38 87 LYS A O 1
ATOM 706 N N . THR A 1 88 ? 14.906 18.5 4.766 1 97.38 88 THR A N 1
ATOM 707 C CA . THR A 1 88 ? 14.883 18.297 6.207 1 97.38 88 THR A CA 1
ATOM 708 C C . THR A 1 88 ? 13.906 17.188 6.582 1 97.38 88 THR A C 1
ATOM 710 O O . THR A 1 88 ? 13.922 16.688 7.711 1 97.38 88 THR A O 1
ATOM 713 N N . LEU A 1 89 ? 13.117 16.641 5.598 1 96.69 89 LEU A N 1
ATOM 714 C CA . LEU A 1 89 ? 12.25 15.5 5.828 1 96.69 89 LEU A CA 1
ATOM 715 C C . LEU A 1 89 ? 12.836 14.242 5.195 1 96.69 89 LEU A C 1
ATOM 717 O O . LEU A 1 89 ? 12.25 13.164 5.285 1 96.69 89 LEU A O 1
ATOM 721 N N . ALA A 1 90 ? 14.016 14.438 4.547 1 94.12 90 ALA A N 1
ATOM 722 C CA . ALA A 1 90 ? 14.664 13.266 3.967 1 94.12 90 ALA A CA 1
ATOM 723 C C . ALA A 1 90 ? 14.938 12.203 5.027 1 94.12 90 ALA A C 1
ATOM 725 O O . ALA A 1 90 ? 15.422 12.516 6.117 1 94.12 90 ALA A O 1
ATOM 726 N N . GLY A 1 91 ? 14.516 10.977 4.672 1 94.81 91 GLY A N 1
ATOM 727 C CA . GLY A 1 91 ? 14.758 9.859 5.574 1 94.81 91 GLY A CA 1
ATOM 728 C C . GLY A 1 91 ? 13.711 9.75 6.672 1 94.81 91 GLY A C 1
ATOM 729 O O . GLY A 1 91 ? 13.797 8.867 7.531 1 94.81 91 GLY A O 1
ATOM 730 N N . LYS A 1 92 ? 12.773 10.656 6.594 1 97.62 92 LYS A N 1
ATOM 731 C CA . LYS A 1 92 ? 11.719 10.648 7.602 1 97.62 92 LYS A CA 1
ATOM 732 C C . LYS A 1 92 ? 10.383 10.242 6.996 1 97.62 92 LYS A C 1
ATOM 734 O O . LYS A 1 92 ? 10.07 10.609 5.859 1 97.62 92 LYS A O 1
ATOM 739 N N . PRO A 1 93 ? 9.594 9.5 7.797 1 98.12 93 PRO A N 1
ATOM 740 C CA . PRO A 1 93 ? 8.297 9.086 7.262 1 98.12 93 PRO A CA 1
ATOM 741 C C . PRO A 1 93 ? 7.348 10.258 7.027 1 98.12 93 PRO A C 1
ATOM 743 O O . PRO A 1 93 ? 7.277 11.172 7.852 1 98.12 93 PRO A O 1
ATOM 746 N N . LYS A 1 94 ? 6.785 10.273 5.887 1 98.06 94 LYS A N 1
ATOM 747 C CA . LYS A 1 94 ? 5.699 11.18 5.516 1 98.06 94 LYS A CA 1
ATOM 748 C C . LYS A 1 94 ? 4.398 10.414 5.293 1 98.06 94 LYS A C 1
ATOM 750 O O . LYS A 1 94 ? 4.301 9.602 4.375 1 98.06 94 LYS A O 1
ATOM 755 N N . LEU A 1 95 ? 3.398 10.633 6.137 1 98.25 95 LEU A N 1
ATOM 756 C CA . LEU A 1 95 ? 2.131 9.914 6.094 1 98.25 95 LEU A CA 1
ATOM 757 C C . LEU A 1 95 ? 1.008 10.82 5.602 1 98.25 95 LEU A C 1
ATOM 759 O O . LEU A 1 95 ? 0.812 11.914 6.133 1 98.25 95 LEU A O 1
ATOM 763 N N . PHE A 1 96 ? 0.3 10.367 4.574 1 95.94 96 PHE A N 1
ATOM 764 C CA . PHE A 1 96 ? -0.854 11.078 4.039 1 95.94 96 PHE A CA 1
ATOM 765 C C . PHE A 1 96 ? -2.123 10.25 4.199 1 95.94 96 PHE A C 1
ATOM 767 O O . PHE A 1 96 ? -2.232 9.156 3.641 1 95.94 96 PHE A O 1
ATOM 774 N N . PHE A 1 97 ? -2.984 10.688 5.023 1 94.56 97 PHE A N 1
ATOM 775 C CA . PHE A 1 97 ? -4.297 10.07 5.156 1 94.56 97 PHE A CA 1
ATOM 776 C C . PHE A 1 97 ? -5.359 10.898 4.438 1 94.56 97 PHE A C 1
ATOM 778 O O . PHE A 1 97 ? -5.68 12.008 4.855 1 94.56 97 PHE A O 1
ATOM 785 N N . ILE A 1 98 ? -5.883 10.32 3.379 1 90.31 98 ILE A N 1
ATOM 786 C CA . ILE A 1 98 ? -6.738 11.086 2.484 1 90.31 98 ILE A CA 1
ATOM 787 C C . ILE A 1 98 ? -8.125 10.445 2.414 1 90.31 98 ILE A C 1
ATOM 789 O O . ILE A 1 98 ? -8.25 9.266 2.07 1 90.31 98 ILE A O 1
ATOM 793 N N . GLN A 1 99 ? -9.07 11.148 2.807 1 83.75 99 GLN A N 1
ATOM 794 C CA . GLN A 1 99 ? -10.469 10.773 2.617 1 83.75 99 GLN A CA 1
ATOM 795 C C . GLN A 1 99 ? -11.141 11.68 1.586 1 83.75 99 GLN A C 1
ATOM 797 O O . GLN A 1 99 ? -11.461 12.836 1.879 1 83.75 99 GLN A O 1
ATOM 802 N N . ALA A 1 100 ? -11.148 11.172 0.373 1 75.19 100 ALA A N 1
ATOM 803 C CA . ALA A 1 100 ? -11.758 11.906 -0.726 1 75.19 100 ALA A CA 1
ATOM 804 C C . ALA A 1 100 ? -13.094 11.289 -1.133 1 75.19 100 ALA A C 1
ATOM 806 O O . ALA A 1 100 ? -13.125 10.156 -1.629 1 75.19 100 ALA A O 1
ATOM 807 N N . CYS A 1 101 ? -14.164 11.906 -0.801 1 63.97 101 CYS A N 1
ATOM 808 C CA . CYS A 1 101 ? -15.492 11.391 -1.105 1 63.97 101 CYS A CA 1
ATOM 809 C C . CYS A 1 101 ? -15.992 11.922 -2.441 1 63.97 101 CYS A C 1
ATOM 811 O O . CYS A 1 101 ? -15.703 13.062 -2.809 1 63.97 101 CYS A O 1
ATOM 813 N N . GLN A 1 102 ? -16.359 11.039 -3.555 1 56.69 102 GLN A N 1
ATOM 814 C CA . GLN A 1 102 ? -16.906 11.477 -4.84 1 56.69 102 GLN A CA 1
ATOM 815 C C . GLN A 1 102 ? -18.25 12.172 -4.66 1 56.69 102 GLN A C 1
ATOM 817 O O . GLN A 1 102 ? -19.125 11.672 -3.963 1 56.69 102 GLN A O 1
ATOM 822 N N . GLY A 1 103 ? -18.234 13.453 -4.57 1 46.81 103 GLY A N 1
ATOM 823 C CA . GLY A 1 103 ? -19.484 14.188 -4.488 1 46.81 103 GLY A CA 1
ATOM 824 C C . GLY A 1 103 ? -20.438 13.867 -5.629 1 46.81 103 GLY A C 1
ATOM 825 O O . GLY A 1 103 ? -20.031 13.266 -6.625 1 46.81 103 GLY A O 1
ATOM 826 N N . LYS A 1 104 ? -21.797 14 -5.453 1 41.59 104 LYS A N 1
ATOM 827 C CA . LYS A 1 104 ? -22.844 13.898 -6.465 1 41.59 104 LYS A CA 1
ATOM 828 C C . LYS A 1 104 ? -22.422 14.562 -7.77 1 41.59 104 LYS A C 1
ATOM 830 O O . LYS A 1 104 ? -22.797 14.109 -8.852 1 41.59 104 LYS A O 1
ATOM 835 N N . ASN A 1 105 ? -21.969 15.742 -7.801 1 38.06 105 ASN A N 1
ATOM 836 C CA . ASN A 1 105 ? -21.938 16.656 -8.938 1 38.06 105 ASN A CA 1
ATOM 837 C C . ASN A 1 105 ? -20.672 16.469 -9.773 1 38.06 105 ASN A C 1
ATOM 839 O O . ASN A 1 105 ? -20.266 17.375 -10.5 1 38.06 105 ASN A O 1
ATOM 843 N N . ILE A 1 106 ? -19.984 15.555 -9.641 1 40.66 106 ILE A N 1
ATOM 844 C CA . ILE A 1 106 ? -18.781 15.531 -10.484 1 40.66 106 ILE A CA 1
ATOM 845 C C . ILE A 1 106 ? -19.172 15.266 -11.93 1 40.66 106 ILE A C 1
ATOM 847 O O . ILE A 1 106 ? -18.312 15.141 -12.805 1 40.66 106 ILE A O 1
ATOM 851 N N . GLN A 1 107 ? -20.344 14.984 -12.258 1 36.94 107 GLN A N 1
ATOM 852 C CA . GLN A 1 107 ? -20.672 14.883 -13.68 1 36.94 107 GLN A CA 1
ATOM 853 C C . GLN A 1 107 ? -20.156 16.094 -14.445 1 36.94 107 GLN A C 1
ATOM 855 O O . GLN A 1 107 ? -19.875 16.016 -15.648 1 36.94 107 GLN A O 1
ATOM 860 N N . GLY A 1 108 ? -20.375 17.297 -13.953 1 32.41 108 GLY A N 1
ATOM 861 C CA . GLY A 1 108 ? -20.078 18.484 -14.742 1 32.41 108 GLY A CA 1
ATOM 862 C C . GLY A 1 108 ? -18.609 18.875 -14.688 1 32.41 108 GLY A C 1
ATOM 863 O O . GLY A 1 108 ? -18.234 19.922 -15.211 1 32.41 108 GLY A O 1
ATOM 864 N N . ALA A 1 109 ? -17.969 18.516 -13.727 1 33.22 109 ALA A N 1
ATOM 865 C CA . ALA A 1 109 ? -16.609 19.016 -13.828 1 33.22 109 ALA A CA 1
ATOM 866 C C . ALA A 1 109 ? -15.93 18.531 -15.109 1 33.22 109 ALA A C 1
ATOM 868 O O . ALA A 1 109 ? -15.93 17.344 -15.406 1 33.22 109 ALA A O 1
ATOM 869 N N . HIS A 1 110 ? -16.062 19.281 -16.219 1 33.5 110 HIS A N 1
ATOM 870 C CA . HIS A 1 110 ? -15.344 19.141 -17.484 1 33.5 110 HIS A CA 1
ATOM 871 C C . HIS A 1 110 ? -13.992 18.453 -17.266 1 33.5 110 HIS A C 1
ATOM 873 O O . HIS A 1 110 ? -13.18 18.922 -16.453 1 33.5 110 HIS A O 1
ATOM 879 N N . LEU A 1 111 ? -13.953 17.328 -17.312 1 33.12 111 LEU A N 1
ATOM 880 C CA . LEU A 1 111 ? -12.617 16.781 -17.516 1 33.12 111 LEU A CA 1
ATOM 881 C C . LEU A 1 111 ? -11.766 17.734 -18.344 1 33.12 111 LEU A C 1
ATOM 883 O O . LEU A 1 111 ? -12.047 17.969 -19.531 1 33.12 111 LEU A O 1
ATOM 887 N N . ILE A 1 112 ? -11.586 18.969 -17.922 1 31.11 112 ILE A N 1
ATOM 888 C CA . ILE A 1 112 ? -10.625 19.703 -18.734 1 31.11 112 ILE A CA 1
ATOM 889 C C . ILE A 1 112 ? -9.633 18.734 -19.359 1 31.11 112 ILE A C 1
ATOM 891 O O . ILE A 1 112 ? -9 17.953 -18.672 1 31.11 112 ILE A O 1
ATOM 895 N N . GLU A 1 113 ? -9.961 18.375 -20.562 1 30.16 113 GLU A N 1
ATOM 896 C CA . GLU A 1 113 ? -8.93 17.797 -21.422 1 30.16 113 GLU A CA 1
ATOM 897 C C . GLU A 1 113 ? -7.566 18.422 -21.141 1 30.16 113 GLU A C 1
ATOM 899 O O . GLU A 1 113 ? -7.387 19.625 -21.297 1 30.16 113 GLU A O 1
ATOM 904 N N . GLU A 1 114 ? -6.941 18.188 -20.094 1 28.16 114 GLU A N 1
ATOM 905 C CA . GLU A 1 114 ? -5.566 18.672 -20.156 1 28.16 114 GLU A CA 1
ATOM 906 C C . GLU A 1 114 ? -5.02 18.609 -21.578 1 28.16 114 GLU A C 1
ATOM 908 O O . GLU A 1 114 ? -5.258 17.625 -22.297 1 28.16 114 GLU A O 1
ATOM 913 N N . ASP A 1 115 ? -5.121 19.641 -22.422 1 29.16 115 ASP A N 1
ATOM 914 C CA . ASP A 1 115 ? -4.191 19.656 -23.547 1 29.16 115 ASP A CA 1
ATOM 915 C C . ASP A 1 115 ? -3.002 18.734 -23.297 1 29.16 115 ASP A C 1
ATOM 917 O O . ASP A 1 115 ? -2.475 18.688 -22.172 1 29.16 115 ASP A O 1
ATOM 921 N N . ALA A 1 116 ? -2.861 17.797 -24.125 1 28.33 116 ALA A N 1
ATOM 922 C CA . ALA A 1 116 ? -1.801 16.781 -24.141 1 28.33 116 ALA A CA 1
ATOM 923 C C . ALA A 1 116 ? -0.452 17.406 -23.797 1 28.33 116 ALA A C 1
ATOM 925 O O . ALA A 1 116 ? 0.373 17.656 -24.672 1 28.33 116 ALA A O 1
ATOM 926 N N . ALA A 1 117 ? -0.423 18.688 -23.391 1 27.56 117 ALA A N 1
ATOM 927 C CA . ALA A 1 117 ? 0.982 18.844 -23.031 1 27.56 117 ALA A CA 1
ATOM 928 C C . ALA A 1 117 ? 1.465 17.672 -22.172 1 27.56 117 ALA A C 1
ATOM 930 O O . ALA A 1 117 ? 0.77 17.25 -21.25 1 27.56 117 ALA A O 1
ATOM 931 N N . VAL A 1 118 ? 2.096 16.75 -22.75 1 28.97 118 VAL A N 1
ATOM 932 C CA . VAL A 1 118 ? 2.807 15.586 -22.234 1 28.97 118 VAL A CA 1
ATOM 933 C C . VAL A 1 118 ? 3.184 15.82 -20.766 1 28.97 118 VAL A C 1
ATOM 935 O O . VAL A 1 118 ? 4.027 16.672 -20.469 1 28.97 118 VAL A O 1
ATOM 938 N N . SER A 1 119 ? 2.191 16.188 -20.016 1 27.78 119 SER A N 1
ATOM 939 C CA . SER A 1 119 ? 2.451 16.219 -18.578 1 27.78 119 SER A CA 1
ATOM 940 C C . SER A 1 119 ? 3.49 15.188 -18.172 1 27.78 119 SER A C 1
ATOM 942 O O . SER A 1 119 ? 3.367 14.008 -18.531 1 27.78 119 SER A O 1
ATOM 944 N N . THR A 1 120 ? 4.656 15.648 -18.281 1 28.92 120 THR A N 1
ATOM 945 C CA . THR A 1 120 ? 5.68 14.852 -17.625 1 28.92 120 THR A CA 1
ATOM 946 C C . THR A 1 120 ? 5.098 14.117 -16.422 1 28.92 120 THR A C 1
ATOM 948 O O . THR A 1 120 ? 4.543 14.734 -15.508 1 28.92 120 THR A O 1
ATOM 951 N N . THR A 1 121 ? 4.059 13.375 -16.781 1 31.92 121 THR A N 1
ATOM 952 C CA . THR A 1 121 ? 3.678 12.516 -15.664 1 31.92 121 THR A CA 1
ATOM 953 C C . THR A 1 121 ? 4.766 12.508 -14.594 1 31.92 121 THR A C 1
ATOM 955 O O . THR A 1 121 ? 5.848 11.953 -14.805 1 31.92 121 THR A O 1
ATOM 958 N N . LYS A 1 122 ? 4.941 13.641 -14.125 1 32.53 122 LYS A N 1
ATOM 959 C CA . LYS A 1 122 ? 5.809 13.688 -12.953 1 32.53 122 LYS A CA 1
ATOM 960 C C . LYS A 1 122 ? 5.688 12.414 -12.125 1 32.53 122 LYS A C 1
ATOM 962 O O . LYS A 1 122 ? 4.586 12.016 -11.742 1 32.53 122 LYS A O 1
ATOM 967 N N . THR A 1 123 ? 6.453 11.461 -12.539 1 35.56 123 THR A N 1
ATOM 968 C CA . THR A 1 123 ? 6.816 10.234 -11.836 1 35.56 123 THR A CA 1
ATOM 969 C C . THR A 1 123 ? 6.539 10.359 -10.336 1 35.56 123 THR A C 1
ATOM 971 O O . THR A 1 123 ? 6.742 11.422 -9.75 1 35.56 123 THR A O 1
ATOM 974 N N . ILE A 1 124 ? 5.297 10.062 -9.867 1 41.72 124 ILE A N 1
ATOM 975 C CA . ILE A 1 124 ? 5.312 9.977 -8.414 1 41.72 124 ILE A CA 1
ATOM 976 C C . ILE A 1 124 ? 6.754 9.969 -7.914 1 41.72 124 ILE A C 1
ATOM 978 O O . ILE A 1 124 ? 7.539 9.094 -8.281 1 41.72 124 ILE A O 1
ATOM 982 N N . PRO A 1 125 ? 7.191 11.125 -7.785 1 45.34 125 PRO A N 1
ATOM 983 C CA . PRO A 1 125 ? 8.547 11.188 -7.227 1 45.34 125 PRO A CA 1
ATOM 984 C C . PRO A 1 125 ? 8.883 9.977 -6.359 1 45.34 125 PRO A C 1
ATOM 986 O O . PRO A 1 125 ? 7.988 9.375 -5.77 1 45.34 125 PRO A O 1
ATOM 989 N N . ASN A 1 126 ? 9.75 9.07 -6.879 1 58.59 126 ASN A N 1
ATOM 990 C CA . ASN A 1 126 ? 10.508 8.047 -6.172 1 58.59 126 ASN A CA 1
ATOM 991 C C . ASN A 1 126 ? 10.789 8.453 -4.727 1 58.59 126 ASN A C 1
ATOM 993 O O . ASN A 1 126 ? 11.922 8.773 -4.375 1 58.59 126 ASN A O 1
ATOM 997 N N . ALA A 1 127 ? 9.586 9.023 -4.062 1 75.19 127 ALA A N 1
ATOM 998 C CA . ALA A 1 127 ? 9.922 9.43 -2.701 1 75.19 127 ALA A CA 1
ATOM 999 C C . ALA A 1 127 ? 9.945 8.234 -1.757 1 75.19 127 ALA A C 1
ATOM 1001 O O . ALA A 1 127 ? 9.047 7.395 -1.791 1 75.19 127 ALA A O 1
ATOM 1002 N N . ALA A 1 128 ? 10.953 8.141 -1.159 1 88.25 128 ALA A N 1
ATOM 1003 C CA . ALA A 1 128 ? 11.148 7.137 -0.111 1 88.25 128 ALA A CA 1
ATOM 1004 C C . ALA A 1 128 ? 10.422 7.539 1.171 1 88.25 128 ALA A C 1
ATOM 1006 O O . ALA A 1 128 ? 10.148 8.719 1.391 1 88.25 128 ALA A O 1
ATOM 1007 N N . ASP A 1 129 ? 9.977 6.59 1.941 1 96.38 129 ASP A N 1
ATOM 1008 C CA . ASP A 1 129 ? 9.445 6.77 3.291 1 96.38 129 ASP A CA 1
ATOM 1009 C C . ASP A 1 129 ? 8.109 7.508 3.266 1 96.38 129 ASP A C 1
ATOM 1011 O O . ASP A 1 129 ? 7.898 8.445 4.039 1 96.38 129 ASP A O 1
ATOM 1015 N N . VAL A 1 130 ? 7.285 7.098 2.332 1 96.12 130 VAL A N 1
ATOM 1016 C CA . VAL A 1 130 ? 5.949 7.672 2.188 1 96.12 130 VAL A CA 1
ATOM 1017 C C . VAL A 1 130 ? 4.895 6.598 2.449 1 96.12 130 VAL A C 1
ATOM 1019 O O . VAL A 1 130 ? 5.062 5.441 2.047 1 96.12 130 VAL A O 1
ATOM 1022 N N . LEU A 1 131 ? 3.838 6.953 3.174 1 96.81 131 LEU A N 1
ATOM 1023 C CA . LEU A 1 131 ? 2.629 6.148 3.311 1 96.81 131 LEU A CA 1
ATOM 1024 C C . LEU A 1 131 ? 1.398 6.941 2.883 1 96.81 131 LEU A C 1
ATOM 1026 O O . LEU A 1 131 ? 1.184 8.062 3.348 1 96.81 131 LEU A O 1
ATOM 1030 N N . ILE A 1 132 ? 0.709 6.406 1.921 1 93.38 132 ILE A N 1
ATOM 1031 C CA . ILE A 1 132 ? -0.556 6.996 1.495 1 93.38 132 ILE A CA 1
ATOM 1032 C C . ILE A 1 132 ? -1.713 6.098 1.927 1 93.38 132 ILE A C 1
ATOM 1034 O O . ILE A 1 132 ? -1.877 4.992 1.406 1 93.38 132 ILE A O 1
ATOM 1038 N N . GLY A 1 133 ? -2.393 6.527 2.934 1 91.5 133 GLY A N 1
ATOM 1039 C CA . GLY A 1 133 ? -3.619 5.875 3.361 1 91.5 133 GLY A CA 1
ATOM 1040 C C . GLY A 1 133 ? -4.867 6.496 2.76 1 91.5 133 GLY A C 1
ATOM 1041 O O . GLY A 1 133 ? -5.305 7.562 3.189 1 91.5 133 GLY A O 1
ATOM 1042 N N . MET A 1 134 ? -5.441 5.824 1.723 1 82.19 134 MET A N 1
ATOM 1043 C CA . MET A 1 134 ? -6.641 6.348 1.076 1 82.19 134 MET A CA 1
ATOM 1044 C C . MET A 1 134 ? -7.875 5.551 1.49 1 82.19 134 MET A C 1
ATOM 1046 O O . MET A 1 134 ? -7.789 4.348 1.728 1 82.19 134 MET A O 1
ATOM 1050 N N . SER A 1 135 ? -8.961 6.25 1.582 1 69.88 135 SER A N 1
ATOM 1051 C CA . SER A 1 135 ? -10.211 5.672 2.062 1 69.88 135 SER A CA 1
ATOM 1052 C C . SER A 1 135 ? -10.852 4.781 1.002 1 69.88 135 SER A C 1
ATOM 1054 O O . SER A 1 135 ? -11.742 3.98 1.309 1 69.88 135 SER A O 1
ATOM 1056 N N . THR A 1 136 ? -10.531 5.004 -0.165 1 61.59 136 THR A N 1
ATOM 1057 C CA . THR A 1 136 ? -11.148 4.176 -1.196 1 61.59 136 THR A CA 1
ATOM 1058 C C . THR A 1 136 ? -10.109 3.717 -2.215 1 61.59 136 THR A C 1
ATOM 1060 O O . THR A 1 136 ? -9.062 4.344 -2.363 1 61.59 136 THR A O 1
ATOM 1063 N N . VAL A 1 137 ? -10.32 2.402 -2.57 1 52.88 137 VAL A N 1
ATOM 1064 C CA . VAL A 1 137 ? -9.508 1.901 -3.676 1 52.88 137 VAL A CA 1
ATOM 1065 C C . VAL A 1 137 ? -9.797 2.711 -4.938 1 52.88 137 VAL A C 1
ATOM 1067 O O . VAL A 1 137 ? -10.898 3.254 -5.098 1 52.88 137 VAL A O 1
ATOM 1070 N N . ASP A 1 138 ? -8.758 3.1 -5.691 1 49.72 138 ASP A N 1
ATOM 1071 C CA . ASP A 1 138 ? -8.867 3.797 -6.969 1 49.72 138 ASP A CA 1
ATOM 1072 C C . ASP A 1 138 ? -10.008 3.23 -7.809 1 49.72 138 ASP A C 1
ATOM 1074 O O . ASP A 1 138 ? -10.164 2.012 -7.91 1 49.72 138 ASP A O 1
ATOM 1078 N N . GLY A 1 139 ? -10.875 4 -8.375 1 43.12 139 GLY A N 1
ATOM 1079 C CA . GLY A 1 139 ? -11.961 3.734 -9.312 1 43.12 139 GLY A CA 1
ATOM 1080 C C . GLY A 1 139 ? -13.305 3.576 -8.633 1 43.12 139 GLY A C 1
ATOM 1081 O O . GLY A 1 139 ? -14.328 3.414 -9.305 1 43.12 139 GLY A O 1
ATOM 1082 N N . CYS A 1 140 ? -13.242 3.119 -7.391 1 39.16 140 CYS A N 1
ATOM 1083 C CA . CYS A 1 140 ? -14.57 2.969 -6.805 1 39.16 140 CYS A CA 1
ATOM 1084 C C . CYS A 1 140 ? -15.148 4.32 -6.414 1 39.16 140 CYS A C 1
ATOM 1086 O O . CYS A 1 140 ? -14.484 5.121 -5.758 1 39.16 140 CYS A O 1
ATOM 1088 N N . PHE A 1 141 ? -15.812 4.734 -7.336 1 34.84 141 PHE A N 1
ATOM 1089 C CA . PHE A 1 141 ? -16.625 5.906 -7.023 1 34.84 141 PHE A CA 1
ATOM 1090 C C . PHE A 1 141 ? -17.344 5.73 -5.691 1 34.84 141 PHE A C 1
ATOM 1092 O O . PHE A 1 141 ? -18.031 4.73 -5.477 1 34.84 141 PHE A O 1
ATOM 1099 N N . SER A 1 142 ? -16.656 5.973 -4.641 1 36.5 142 SER A N 1
ATOM 1100 C CA . SER A 1 142 ? -17.5 5.953 -3.451 1 36.5 142 SER A CA 1
ATOM 1101 C C . SER A 1 142 ? -18.656 6.945 -3.572 1 36.5 142 SER A C 1
ATOM 1103 O O . SER A 1 142 ? -18.438 8.102 -3.951 1 36.5 142 SER A O 1
ATOM 1105 N N . TYR A 1 143 ? -19.703 6.473 -4.016 1 35.62 143 TYR A N 1
ATOM 1106 C CA . TYR A 1 143 ? -20.891 7.316 -3.916 1 35.62 143 TYR A CA 1
ATOM 1107 C C . TYR A 1 143 ? -20.922 8.055 -2.584 1 35.62 143 TYR A C 1
ATOM 1109 O O . TYR A 1 143 ? -20.438 7.543 -1.569 1 35.62 143 TYR A O 1
ATOM 1117 N N . ARG A 1 144 ? -21.062 9.328 -2.746 1 38.56 144 ARG A N 1
ATOM 1118 C CA . ARG A 1 144 ? -21.109 10.422 -1.783 1 38.56 144 ARG A CA 1
ATOM 1119 C C . ARG A 1 144 ? -22 10.07 -0.602 1 38.56 144 ARG A C 1
ATOM 1121 O O . ARG A 1 144 ? -23.203 10.383 -0.61 1 38.56 144 ARG A O 1
ATOM 1128 N N . HIS A 1 145 ? -22.188 8.906 -0.141 1 41.28 145 HIS A N 1
ATOM 1129 C CA . HIS A 1 145 ? -23.047 9.125 1.018 1 41.28 145 HIS A CA 1
ATOM 1130 C C . HIS A 1 145 ? -22.297 9.867 2.123 1 41.28 145 HIS A C 1
ATOM 1132 O O . HIS A 1 145 ? -21.25 9.406 2.588 1 41.28 145 HIS A O 1
ATOM 1138 N N . ILE A 1 146 ? -22.641 11.102 2.295 1 42.84 146 ILE A N 1
ATOM 1139 C CA . ILE A 1 146 ? -22.203 12.023 3.336 1 42.84 146 ILE A CA 1
ATOM 1140 C C . ILE A 1 146 ? -21.859 11.25 4.605 1 42.84 146 ILE A C 1
ATOM 1142 O O . ILE A 1 146 ? -20.844 11.523 5.254 1 42.84 146 ILE A O 1
ATOM 1146 N N . GLU A 1 147 ? -22.844 10.398 4.836 1 42.34 147 GLU A N 1
ATOM 1147 C CA . GLU A 1 147 ? -22.703 9.719 6.121 1 42.34 147 GLU A CA 1
ATOM 1148 C C . GLU A 1 147 ? -21.5 8.773 6.113 1 42.34 147 GLU A C 1
ATOM 1150 O O . GLU A 1 147 ? -20.922 8.492 7.16 1 42.34 147 GLU A O 1
ATOM 1155 N N . MET A 1 148 ? -21.25 8.117 5.016 1 47.53 148 MET A N 1
ATOM 1156 C CA . MET A 1 148 ? -20.172 7.156 4.75 1 47.53 148 MET A CA 1
ATOM 1157 C C . MET A 1 148 ? -18.812 7.789 4.977 1 47.53 148 MET A C 1
ATOM 1159 O O . MET A 1 148 ? -17.797 7.086 5.02 1 47.53 148 MET A O 1
ATOM 1163 N N . GLY A 1 149 ? -18.766 9.094 4.848 1 53.72 149 GLY A N 1
ATOM 1164 C CA . GLY A 1 149 ? -17.641 9.977 4.621 1 53.72 149 GLY A CA 1
ATOM 1165 C C . GLY A 1 149 ? -16.625 9.945 5.746 1 53.72 149 GLY A C 1
ATOM 1166 O O . GLY A 1 149 ? -15.484 10.398 5.578 1 53.72 149 GLY A O 1
ATOM 1167 N N . THR A 1 150 ? -17.172 9.219 6.895 1 74.56 150 THR A N 1
ATOM 1168 C CA . THR A 1 150 ? -16.203 9.461 7.957 1 74.56 150 THR A CA 1
ATOM 1169 C C . THR A 1 150 ? -15.742 8.141 8.578 1 74.56 150 THR A C 1
ATOM 1171 O O . THR A 1 150 ? -15.07 8.141 9.617 1 74.56 150 THR A O 1
ATOM 1174 N N . TRP A 1 151 ? -16.172 7.027 7.887 1 82.5 151 TRP A N 1
ATOM 1175 C CA . TRP A 1 151 ? -15.836 5.754 8.516 1 82.5 151 TRP A CA 1
ATOM 1176 C C . TRP A 1 151 ? -14.328 5.543 8.531 1 82.5 151 TRP A C 1
ATOM 1178 O O . TRP A 1 151 ? -13.781 5.008 9.5 1 82.5 151 TRP A O 1
ATOM 1188 N N . TYR A 1 152 ? -13.82 5.918 7.488 1 87.88 152 TYR A N 1
ATOM 1189 C CA . TYR A 1 152 ? -12.375 5.742 7.391 1 87.88 152 TYR A CA 1
ATOM 1190 C C . TYR A 1 152 ? -11.664 6.469 8.523 1 87.88 152 TYR A C 1
ATOM 1192 O O . TYR A 1 152 ? -10.805 5.887 9.203 1 87.88 152 TYR A O 1
ATOM 1200 N N . ILE A 1 153 ? -12.008 7.723 8.789 1 91 153 ILE A N 1
ATOM 1201 C CA . ILE A 1 153 ? -11.359 8.531 9.812 1 91 153 ILE A CA 1
ATOM 1202 C C . ILE A 1 153 ? -11.656 7.949 11.195 1 91 153 ILE A C 1
ATOM 1204 O O . ILE A 1 153 ? -10.773 7.891 12.047 1 91 153 ILE A O 1
ATOM 1208 N N . GLN A 1 154 ? -12.891 7.508 11.32 1 90.94 154 GLN A N 1
ATOM 1209 C CA . GLN A 1 154 ? -13.258 6.902 12.594 1 90.94 154 GLN A CA 1
ATOM 1210 C C . GLN A 1 154 ? -12.445 5.641 12.859 1 90.94 154 GLN A C 1
ATOM 1212 O O . GLN A 1 154 ? -11.93 5.449 13.969 1 90.94 154 GLN A O 1
ATOM 1217 N N . ALA A 1 155 ? -12.406 4.801 11.875 1 93.88 155 ALA A N 1
ATOM 1218 C CA . ALA A 1 155 ? -11.633 3.57 12.008 1 93.88 155 ALA A CA 1
ATOM 1219 C C . ALA A 1 155 ? -10.156 3.873 12.242 1 93.88 155 ALA A C 1
ATOM 1221 O O . ALA A 1 155 ? -9.508 3.246 13.086 1 93.88 155 ALA A O 1
ATOM 1222 N N . LEU A 1 156 ? -9.633 4.844 11.484 1 95.81 156 LEU A N 1
ATOM 1223 C CA . LEU A 1 156 ? -8.234 5.234 11.633 1 95.81 156 LEU A CA 1
ATOM 1224 C C . LEU A 1 156 ? -7.949 5.691 13.062 1 95.81 156 LEU A C 1
ATOM 1226 O O . LEU A 1 156 ? -7.059 5.148 13.719 1 95.81 156 LEU A O 1
ATOM 1230 N N . CYS A 1 157 ? -8.711 6.609 13.586 1 95.69 157 CYS A N 1
ATOM 1231 C CA . CYS A 1 157 ? -8.484 7.172 14.914 1 95.69 157 CYS A CA 1
ATOM 1232 C C . CYS A 1 157 ? -8.68 6.117 15.992 1 95.69 157 CYS A C 1
ATOM 1234 O O . CYS A 1 157 ? -7.855 5.992 16.906 1 95.69 157 CYS A O 1
ATOM 1236 N N . SER A 1 158 ? -9.766 5.324 15.852 1 96.12 158 SER A N 1
ATOM 1237 C CA . SER A 1 158 ? -10.039 4.285 16.844 1 96.12 158 SER A CA 1
ATOM 1238 C C . SER A 1 158 ? -8.891 3.285 16.922 1 96.12 158 SER A C 1
ATOM 1240 O O . SER A 1 158 ? -8.477 2.893 18.016 1 96.12 158 SER A O 1
ATOM 1242 N N . ASN A 1 159 ? -8.352 2.9 15.805 1 97.94 159 ASN A N 1
ATOM 1243 C CA . ASN A 1 159 ? -7.293 1.9 15.797 1 97.94 159 ASN A CA 1
ATOM 1244 C C . ASN A 1 159 ? -5.961 2.496 16.25 1 97.94 159 ASN A C 1
ATOM 1246 O O . ASN A 1 159 ? -5.152 1.817 16.891 1 97.94 159 ASN A O 1
ATOM 1250 N N . LEU A 1 160 ? -5.68 3.781 15.914 1 98.19 160 LEU A N 1
ATOM 1251 C CA . LEU A 1 160 ? -4.504 4.438 16.469 1 98.19 160 LEU A CA 1
ATOM 1252 C C . LEU A 1 160 ? -4.555 4.438 18 1 98.19 160 LEU A C 1
ATOM 1254 O O . LEU A 1 160 ? -3.578 4.066 18.656 1 98.19 160 LEU A O 1
ATOM 1258 N N . ILE A 1 161 ? -5.703 4.762 18.547 1 98 161 ILE A N 1
ATOM 1259 C CA . ILE A 1 161 ? -5.887 4.863 20 1 98 161 ILE A CA 1
ATOM 1260 C C . ILE A 1 161 ? -5.668 3.496 20.641 1 98 161 ILE A C 1
ATOM 1262 O O . ILE A 1 161 ? -5.027 3.393 21.688 1 98 161 ILE A O 1
ATOM 1266 N N . LYS A 1 162 ? -6.176 2.488 20.016 1 97.88 162 LYS A N 1
ATOM 1267 C CA . LYS A 1 162 ? -6.172 1.153 20.609 1 97.88 162 LYS A CA 1
ATOM 1268 C C . LYS A 1 162 ? -4.82 0.471 20.406 1 97.88 162 LYS A C 1
ATOM 1270 O O . LYS A 1 162 ? -4.359 -0.269 21.281 1 97.88 162 LYS A O 1
ATOM 1275 N N . MET A 1 163 ? -4.16 0.738 19.312 1 98.38 163 MET A N 1
ATOM 1276 C CA . MET A 1 163 ? -3.086 -0.165 18.906 1 98.38 163 MET A CA 1
ATOM 1277 C C . MET A 1 163 ? -1.722 0.482 19.109 1 98.38 163 MET A C 1
ATOM 1279 O O . MET A 1 163 ? -0.717 -0.215 19.266 1 98.38 163 MET A O 1
ATOM 1283 N N . VAL A 1 164 ? -1.606 1.854 19.125 1 98.38 164 VAL A N 1
ATOM 1284 C CA . VAL A 1 164 ? -0.316 2.502 19.328 1 98.38 164 VAL A CA 1
ATOM 1285 C C . VAL A 1 164 ? 0.221 2.146 20.719 1 98.38 164 VAL A C 1
ATOM 1287 O O . VAL A 1 164 ? 1.385 1.766 20.859 1 98.38 164 VAL A O 1
ATOM 1290 N N . PRO A 1 165 ? -0.571 2.143 21.781 1 97.94 165 PRO A N 1
ATOM 1291 C CA . PRO A 1 165 ? -0.066 1.785 23.109 1 97.94 165 PRO A CA 1
ATOM 1292 C C . PRO A 1 165 ? 0.415 0.338 23.188 1 97.94 165 PRO A C 1
ATOM 1294 O O . PRO A 1 165 ? 1.163 -0.019 24.109 1 97.94 165 PRO A O 1
ATOM 1297 N N . LYS A 1 166 ? -0.039 -0.499 22.266 1 97.88 166 LYS A N 1
ATOM 1298 C CA . LYS A 1 166 ? 0.365 -1.901 22.234 1 97.88 166 LYS A CA 1
ATOM 1299 C C . LYS A 1 166 ? 1.652 -2.084 21.438 1 97.88 166 LYS A C 1
ATOM 1301 O O . LYS A 1 166 ? 2.143 -3.205 21.281 1 97.88 166 LYS A O 1
ATOM 1306 N N . GLY A 1 167 ? 2.162 -1.065 20.859 1 97.81 167 GLY A N 1
ATOM 1307 C CA . GLY A 1 167 ? 3.416 -1.112 20.125 1 97.81 167 GLY A CA 1
ATOM 1308 C C . GLY A 1 167 ? 3.25 -1.576 18.688 1 97.81 167 GLY A C 1
ATOM 1309 O O . GLY A 1 167 ? 4.223 -1.983 18.047 1 97.81 167 GLY A O 1
ATOM 1310 N N . GLU A 1 168 ? 2.041 -1.568 18.141 1 98.25 168 GLU A N 1
ATOM 1311 C CA . GLU A 1 168 ? 1.798 -2.012 16.766 1 98.25 168 GLU A CA 1
ATOM 1312 C C . GLU A 1 168 ? 2.326 -0.998 15.758 1 98.25 168 GLU A C 1
ATOM 1314 O O . GLU A 1 168 ? 2.236 0.212 15.984 1 98.25 168 GLU A O 1
ATOM 1319 N N . ASP A 1 169 ? 2.912 -1.506 14.656 1 98.5 169 ASP A N 1
ATOM 1320 C CA . ASP A 1 169 ? 3.393 -0.613 13.602 1 98.5 169 ASP A CA 1
ATOM 1321 C C . ASP A 1 169 ? 2.234 -0.087 12.758 1 98.5 169 ASP A C 1
ATOM 1323 O O . ASP A 1 169 ? 1.151 -0.674 12.742 1 98.5 169 ASP A O 1
ATOM 1327 N N . ILE A 1 170 ? 2.443 0.977 12.016 1 98.69 170 ILE A N 1
ATOM 1328 C CA . ILE A 1 170 ? 1.409 1.744 11.336 1 98.69 170 ILE A CA 1
ATOM 1329 C C . ILE A 1 170 ? 0.747 0.878 10.266 1 98.69 170 ILE A C 1
ATOM 1331 O O . ILE A 1 170 ? -0.452 1.012 10.008 1 98.69 170 ILE A O 1
ATOM 1335 N N . LEU A 1 171 ? 1.494 -0.023 9.609 1 98.62 171 LEU A N 1
ATOM 1336 C CA . LEU A 1 171 ? 0.908 -0.856 8.562 1 98.62 171 LEU A CA 1
ATOM 1337 C C . LEU A 1 171 ? -0.047 -1.884 9.156 1 98.62 171 LEU A C 1
ATOM 1339 O O . LEU A 1 171 ? -1.086 -2.189 8.57 1 98.62 171 LEU A O 1
ATOM 1343 N N . SER A 1 172 ? 0.307 -2.449 10.281 1 98.5 172 SER A N 1
ATOM 1344 C CA . SER A 1 172 ? -0.612 -3.32 11.008 1 98.5 172 SER A CA 1
ATOM 1345 C C . SER A 1 172 ? -1.88 -2.576 11.414 1 98.5 172 SER A C 1
ATOM 1347 O O . SER A 1 172 ? -2.982 -3.119 11.312 1 98.5 172 SER A O 1
ATOM 1349 N N . ILE A 1 173 ? -1.702 -1.4 11.883 1 98.62 173 ILE A N 1
ATOM 1350 C CA . ILE A 1 173 ? -2.844 -0.581 12.273 1 98.62 173 ILE A CA 1
ATOM 1351 C C . ILE A 1 173 ? -3.752 -0.353 11.07 1 98.62 173 ILE A C 1
ATOM 1353 O O . ILE A 1 173 ? -4.973 -0.51 11.164 1 98.62 173 ILE A O 1
ATOM 1357 N N . LEU A 1 174 ? -3.176 0.022 9.93 1 98.31 174 LEU A N 1
ATOM 1358 C CA . LEU A 1 174 ? -3.967 0.287 8.734 1 98.31 174 LEU A CA 1
ATOM 1359 C C . LEU A 1 174 ? -4.629 -0.99 8.227 1 98.31 174 LEU A C 1
ATOM 1361 O O . LEU A 1 174 ? -5.707 -0.941 7.625 1 98.31 174 LEU A O 1
ATOM 1365 N N . THR A 1 175 ? -4.043 -2.174 8.43 1 98.31 175 THR A N 1
ATOM 1366 C CA . THR A 1 175 ? -4.684 -3.439 8.102 1 98.31 175 THR A CA 1
ATOM 1367 C C . THR A 1 175 ? -5.973 -3.617 8.898 1 98.31 175 THR A C 1
ATOM 1369 O O . THR A 1 175 ? -6.988 -4.059 8.352 1 98.31 175 THR A O 1
ATOM 1372 N N . LYS A 1 176 ? -5.91 -3.236 10.18 1 98.06 176 LYS A N 1
ATOM 1373 C CA . LYS A 1 176 ? -7.117 -3.279 11 1 98.06 176 LYS A CA 1
ATOM 1374 C C . LYS A 1 176 ? -8.141 -2.25 10.523 1 98.06 176 LYS A C 1
ATOM 1376 O O . LYS A 1 176 ? -9.344 -2.512 10.547 1 98.06 176 LYS A O 1
ATOM 1381 N N . VAL A 1 177 ? -7.688 -1.061 10.156 1 96.31 177 VAL A N 1
ATOM 1382 C CA . VAL A 1 177 ? -8.57 -0.05 9.594 1 96.31 177 VAL A CA 1
ATOM 1383 C C . VAL A 1 177 ? -9.297 -0.621 8.375 1 96.31 177 VAL A C 1
ATOM 1385 O O . VAL A 1 177 ? -10.508 -0.457 8.234 1 96.31 177 VAL A O 1
ATOM 1388 N N . ASN A 1 178 ? -8.57 -1.303 7.453 1 94.19 178 ASN A N 1
ATOM 1389 C CA . ASN A 1 178 ? -9.172 -1.97 6.301 1 94.19 178 ASN A CA 1
ATOM 1390 C C . ASN A 1 178 ? -10.297 -2.906 6.723 1 94.19 178 ASN A C 1
ATOM 1392 O O . ASN A 1 178 ? -11.375 -2.893 6.129 1 94.19 178 ASN A O 1
ATOM 1396 N N . ARG A 1 179 ? -10.023 -3.707 7.773 1 95.62 179 ARG A N 1
ATOM 1397 C CA . ARG A 1 179 ? -11.016 -4.652 8.266 1 95.62 179 ARG A CA 1
ATOM 1398 C C . ARG A 1 179 ? -12.258 -3.926 8.773 1 95.62 179 ARG A C 1
ATOM 1400 O O . ARG A 1 179 ? -13.375 -4.23 8.352 1 95.62 179 ARG A O 1
ATOM 1407 N N . ASP A 1 180 ? -12.055 -2.91 9.586 1 94 180 ASP A N 1
ATOM 1408 C CA . ASP A 1 180 ? -13.164 -2.18 10.188 1 94 180 ASP A CA 1
ATOM 1409 C C . ASP A 1 180 ? -14.016 -1.494 9.125 1 94 180 ASP A C 1
ATOM 1411 O O . ASP A 1 180 ? -15.242 -1.566 9.164 1 94 180 ASP A O 1
ATOM 1415 N N . VAL A 1 181 ? -13.352 -0.84 8.164 1 90.38 181 VAL A N 1
ATOM 1416 C CA . VAL A 1 181 ? -14.07 -0.1 7.133 1 90.38 181 VAL A CA 1
ATOM 1417 C C . VAL A 1 181 ? -14.82 -1.073 6.227 1 90.38 181 VAL A C 1
ATOM 1419 O O . VAL A 1 181 ? -15.961 -0.814 5.84 1 90.38 181 VAL A O 1
ATOM 1422 N N . SER A 1 182 ? -14.211 -2.221 5.895 1 87.44 182 SER A N 1
ATOM 1423 C CA . SER A 1 182 ? -14.82 -3.193 4.992 1 87.44 182 SER A CA 1
ATOM 1424 C C . SER A 1 182 ? -16.078 -3.803 5.602 1 87.44 182 SER A C 1
ATOM 1426 O O . SER A 1 182 ? -16.938 -4.297 4.879 1 87.44 182 SER A O 1
ATOM 1428 N N . GLU A 1 183 ? -16.156 -3.824 6.895 1 88.62 183 GLU A N 1
ATOM 1429 C CA . GLU A 1 183 ? -17.266 -4.445 7.598 1 88.62 183 GLU A CA 1
ATOM 1430 C C . GLU A 1 183 ? -18.438 -3.477 7.746 1 88.62 183 GLU A C 1
ATOM 1432 O O . GLU A 1 183 ? -19.547 -3.877 8.133 1 88.62 183 GLU A O 1
ATOM 1437 N N . LYS A 1 184 ? -18.141 -2.273 7.434 1 81 184 LYS A N 1
ATOM 1438 C CA . LYS A 1 184 ? -19.219 -1.286 7.504 1 81 184 LYS A CA 1
ATOM 1439 C C . LYS A 1 184 ? -20.094 -1.326 6.25 1 81 184 LYS A C 1
ATOM 1441 O O . LYS A 1 184 ? -19.578 -1.507 5.141 1 81 184 LYS A O 1
ATOM 1446 N N . GLU A 1 185 ? -21.297 -1.738 6.438 1 66.62 185 GLU A N 1
ATOM 1447 C CA . GLU A 1 185 ? -22.25 -1.771 5.336 1 66.62 185 GLU A CA 1
ATOM 1448 C C . GLU A 1 185 ? -23.234 -0.602 5.422 1 66.62 185 GLU A C 1
ATOM 1450 O O . GLU A 1 185 ? -23.656 -0.222 6.516 1 66.62 185 GLU A O 1
ATOM 1455 N N . TYR A 1 186 ? -23.156 0.155 4.289 1 59.5 186 TYR A N 1
ATOM 1456 C CA . TYR A 1 186 ? -24.172 1.197 4.258 1 59.5 186 TYR A CA 1
ATOM 1457 C C . TYR A 1 186 ? -25.188 0.936 3.152 1 59.5 186 TYR A C 1
ATOM 1459 O O . TYR A 1 186 ? -24.828 0.448 2.076 1 59.5 186 TYR A O 1
ATOM 1467 N N . SER A 1 187 ? -26.344 0.75 3.615 1 55.28 187 SER A N 1
ATOM 1468 C CA . SER A 1 187 ? -27.422 0.574 2.658 1 55.28 187 SER A CA 1
ATOM 1469 C C . SER A 1 187 ? -27.938 1.918 2.139 1 55.28 187 SER A C 1
ATOM 1471 O O . SER A 1 187 ? -28.188 2.834 2.922 1 55.28 187 SER A O 1
ATOM 1473 N N . LYS A 1 188 ? -27.578 2.213 0.86 1 54.28 188 LYS A N 1
ATOM 1474 C CA . LYS A 1 188 ? -28.234 3.342 0.212 1 54.28 188 LYS A CA 1
ATOM 1475 C C . LYS A 1 188 ? -29.141 2.873 -0.93 1 54.28 188 LYS A C 1
ATOM 1477 O O . LYS A 1 188 ? -28.656 2.275 -1.896 1 54.28 188 LYS A O 1
ATOM 1482 N N . SER A 1 189 ? -30.344 3.414 -0.871 1 54.62 189 SER A N 1
ATOM 1483 C CA . SER A 1 189 ? -31.375 3.152 -1.87 1 54.62 189 SER A CA 1
ATOM 1484 C C . SER A 1 189 ? -31.406 1.677 -2.252 1 54.62 189 SER A C 1
ATOM 1486 O O . SER A 1 189 ? -31.531 1.338 -3.432 1 54.62 189 SER A O 1
ATOM 1488 N N . GLY A 1 190 ? -31.109 0.886 -1.218 1 54.84 190 GLY A N 1
ATOM 1489 C CA . GLY A 1 190 ? -31.234 -0.538 -1.491 1 54.84 190 GLY A CA 1
ATOM 1490 C C . GLY A 1 190 ? -29.906 -1.176 -1.898 1 54.84 190 GLY A C 1
ATOM 1491 O O . GLY A 1 190 ? -29.828 -2.398 -2.027 1 54.84 190 GLY A O 1
ATOM 1492 N N . ASN A 1 191 ? -28.922 -0.257 -2.277 1 56.31 191 ASN A N 1
ATOM 1493 C CA . ASN A 1 191 ? -27.641 -0.822 -2.666 1 56.31 191 ASN A CA 1
ATOM 1494 C C . ASN A 1 191 ? -26.641 -0.813 -1.504 1 56.31 191 ASN A C 1
ATOM 1496 O O . ASN A 1 191 ? -26.625 0.123 -0.703 1 56.31 191 ASN A O 1
ATOM 1500 N N . LEU A 1 192 ? -26.203 -1.951 -1.177 1 56.94 192 LEU A N 1
ATOM 1501 C CA . LEU A 1 192 ? -25.141 -2.084 -0.192 1 56.94 192 LEU A CA 1
ATOM 1502 C C . LEU A 1 192 ? -23.812 -1.578 -0.754 1 56.94 192 LEU A C 1
ATOM 1504 O O . LEU A 1 192 ? -23.344 -2.07 -1.782 1 56.94 192 LEU A O 1
ATOM 1508 N N . LEU A 1 193 ? -23.453 -0.298 -0.223 1 63.59 193 LEU A N 1
ATOM 1509 C CA . LEU A 1 193 ? -22.188 0.254 -0.662 1 63.59 193 LEU A CA 1
ATOM 1510 C C . LEU A 1 193 ? -21.062 -0.105 0.317 1 63.59 193 LEU A C 1
ATOM 1512 O O . LEU A 1 193 ? -21.266 -0.081 1.533 1 63.59 193 LEU A O 1
ATOM 1516 N N . LYS A 1 194 ? -20.062 -0.832 -0.211 1 67 194 LYS A N 1
ATOM 1517 C CA . LYS A 1 194 ? -18.906 -1.191 0.587 1 67 194 LYS A CA 1
ATOM 1518 C C . LYS A 1 194 ? -17.672 -0.402 0.148 1 67 194 LYS A C 1
ATOM 1520 O O . LYS A 1 194 ? -17.547 -0.047 -1.025 1 67 194 LYS A O 1
ATOM 1525 N N . GLN A 1 195 ? -16.938 0.059 1.155 1 75.31 195 GLN A N 1
ATOM 1526 C CA . GLN A 1 195 ? -15.664 0.745 0.905 1 75.31 195 GLN A CA 1
ATOM 1527 C C . GLN A 1 195 ? -14.484 -0.115 1.331 1 75.31 195 GLN A C 1
ATOM 1529 O O . GLN A 1 195 ? -14.547 -0.812 2.346 1 75.31 195 GLN A O 1
ATOM 1534 N N . MET A 1 196 ? -13.516 -0.136 0.529 1 84.75 196 MET A N 1
ATOM 1535 C CA . MET A 1 196 ? -12.266 -0.819 0.86 1 84.75 196 MET A CA 1
ATOM 1536 C C . MET A 1 196 ? -11.07 0.118 0.701 1 84.75 196 MET A C 1
ATOM 1538 O O . MET A 1 196 ? -10.734 0.519 -0.415 1 84.75 196 MET A O 1
ATOM 1542 N N . PRO A 1 197 ? -10.453 0.465 1.873 1 89.25 197 PRO A N 1
ATOM 1543 C CA . PRO A 1 197 ? -9.234 1.264 1.736 1 89.25 197 PRO A CA 1
ATOM 1544 C C . PRO A 1 197 ? -8.078 0.473 1.134 1 89.25 197 PRO A C 1
ATOM 1546 O O . PRO A 1 197 ? -8.062 -0.759 1.203 1 89.25 197 PRO A O 1
ATOM 1549 N N . GLN A 1 198 ? -7.191 1.196 0.48 1 89.88 198 GLN A N 1
ATOM 1550 C CA . GLN A 1 198 ? -6.016 0.574 -0.117 1 89.88 198 GLN A CA 1
ATOM 1551 C C . GLN A 1 198 ? -4.758 1.391 0.165 1 89.88 198 GLN A C 1
ATOM 1553 O O . GLN A 1 198 ? -4.246 2.076 -0.723 1 89.88 198 GLN A O 1
ATOM 1558 N N . PRO A 1 199 ? -4.18 1.219 1.4 1 93.19 199 PRO A N 1
ATOM 1559 C CA . PRO A 1 199 ? -2.912 1.902 1.669 1 93.19 199 PRO A CA 1
ATOM 1560 C C . PRO A 1 199 ? -1.797 1.472 0.718 1 93.19 199 PRO A C 1
ATOM 1562 O O . PRO A 1 199 ? -1.753 0.314 0.296 1 93.19 199 PRO A O 1
ATOM 1565 N N . ALA A 1 200 ? -0.983 2.445 0.349 1 91.81 200 ALA A N 1
ATOM 1566 C CA . ALA A 1 200 ? 0.238 2.242 -0.427 1 91.81 200 ALA A CA 1
ATOM 1567 C C . ALA A 1 200 ? 1.429 2.928 0.237 1 91.81 200 ALA A C 1
ATOM 1569 O O . ALA A 1 200 ? 1.276 3.973 0.874 1 91.81 200 ALA A O 1
ATOM 1570 N N . TYR A 1 201 ? 2.676 2.27 0.121 1 93.81 201 TYR A N 1
ATOM 1571 C CA . TYR A 1 201 ? 3.756 2.863 0.899 1 93.81 201 TYR A CA 1
ATOM 1572 C C . TYR A 1 201 ? 5.109 2.582 0.257 1 93.81 201 TYR A C 1
ATOM 1574 O O . TYR A 1 201 ? 5.258 1.618 -0.498 1 93.81 201 TYR A O 1
ATOM 1582 N N . THR A 1 202 ? 6.047 3.498 0.51 1 94.81 202 THR A N 1
ATOM 1583 C CA . THR A 1 202 ? 7.457 3.328 0.165 1 94.81 202 THR A CA 1
ATOM 1584 C C . THR A 1 202 ? 8.328 3.35 1.417 1 94.81 202 THR A C 1
ATOM 1586 O O . THR A 1 202 ? 9.5 3.717 1.355 1 94.81 202 THR A O 1
ATOM 1589 N N . LEU A 1 203 ? 7.699 3.008 2.549 1 96.94 203 LEU A N 1
ATOM 1590 C CA . LEU A 1 203 ? 8.438 2.947 3.805 1 96.94 203 LEU A CA 1
ATOM 1591 C C . LEU A 1 203 ? 9.594 1.954 3.713 1 96.94 203 LEU A C 1
ATOM 1593 O O . LEU A 1 203 ? 9.438 0.871 3.145 1 96.94 203 LEU A O 1
ATOM 1597 N N . ARG A 1 204 ? 10.695 2.324 4.324 1 97.19 204 ARG A N 1
ATOM 1598 C CA . ARG A 1 204 ? 11.875 1.463 4.293 1 97.19 204 ARG A CA 1
ATOM 1599 C C . ARG A 1 204 ? 12.188 0.91 5.676 1 97.19 204 ARG A C 1
ATOM 1601 O O . ARG A 1 204 ? 13.125 0.123 5.84 1 97.19 204 ARG A O 1
ATOM 1608 N N . MET A 1 205 ? 11.445 1.314 6.578 1 97.62 205 MET A N 1
ATOM 1609 C CA . MET A 1 205 ? 11.516 0.804 7.945 1 97.62 205 MET A CA 1
ATOM 1610 C C . MET A 1 205 ? 10.133 0.722 8.57 1 97.62 205 MET A C 1
ATOM 1612 O O . MET A 1 205 ? 9.227 1.456 8.18 1 97.62 205 MET A O 1
ATOM 1616 N N . LYS A 1 206 ? 10.078 -0.226 9.547 1 97.69 206 LYS A N 1
ATOM 1617 C CA . LYS A 1 206 ? 8.844 -0.277 10.328 1 97.69 206 LYS A CA 1
ATOM 1618 C C . LYS A 1 206 ? 8.609 1.034 11.078 1 97.69 206 LYS A C 1
ATOM 1620 O O . LYS A 1 206 ? 9.539 1.593 11.664 1 97.69 206 LYS A O 1
ATOM 1625 N N . LEU A 1 207 ? 7.406 1.565 10.969 1 98.38 207 LEU A N 1
ATOM 1626 C CA . LEU A 1 207 ? 7.066 2.799 11.672 1 98.38 207 LEU A CA 1
ATOM 1627 C C . LEU A 1 207 ? 6.168 2.512 12.867 1 98.38 207 LEU A C 1
ATOM 1629 O O . LEU A 1 207 ? 5.031 2.059 12.703 1 98.38 207 LEU A O 1
ATOM 1633 N N . VAL A 1 208 ? 6.711 2.721 14.023 1 98.38 208 VAL A N 1
ATOM 1634 C CA . VAL A 1 208 ? 5.984 2.592 15.281 1 98.38 208 VAL A CA 1
ATOM 1635 C C . VAL A 1 208 ? 5.945 3.941 16 1 98.38 208 VAL A C 1
ATOM 1637 O O . VAL A 1 208 ? 6.992 4.527 16.281 1 98.38 208 VAL A O 1
ATOM 1640 N N . PHE A 1 209 ? 4.707 4.484 16.25 1 98.31 209 PHE A N 1
ATOM 1641 C CA . PHE A 1 209 ? 4.59 5.727 17 1 98.31 209 PHE A CA 1
ATOM 1642 C C . PHE A 1 209 ? 4.992 5.516 18.453 1 98.31 209 PHE A C 1
ATOM 1644 O O . PHE A 1 209 ? 4.746 4.449 19.016 1 98.31 209 PHE A O 1
ATOM 1651 N N . PRO A 1 210 ? 5.613 6.543 19.031 1 96.88 210 PRO A N 1
ATOM 1652 C CA . PRO A 1 210 ? 5.922 6.434 20.453 1 96.88 210 PRO A CA 1
ATOM 1653 C C . PRO A 1 210 ? 4.676 6.215 21.312 1 96.88 210 PRO A C 1
ATOM 1655 O O . PRO A 1 210 ? 3.617 6.777 21.031 1 96.88 210 PRO A O 1
ATOM 1658 N N . ILE A 1 211 ? 4.812 5.387 22.266 1 96.25 211 ILE A N 1
ATOM 1659 C CA . ILE A 1 211 ? 3.707 5.164 23.188 1 96.25 211 ILE A CA 1
ATOM 1660 C C . ILE A 1 211 ? 3.443 6.43 24 1 96.25 211 ILE A C 1
ATOM 1662 O O . ILE A 1 211 ? 4.34 6.938 24.688 1 96.25 211 ILE A O 1
ATOM 1666 N N . PRO A 1 212 ? 2.236 6.926 23.891 1 95 212 PRO A N 1
ATOM 1667 C CA . PRO A 1 212 ? 1.939 8.141 24.641 1 95 212 PRO A CA 1
ATOM 1668 C C . PRO A 1 212 ? 2.037 7.93 26.156 1 95 212 PRO A C 1
ATOM 1670 O O . PRO A 1 212 ? 1.828 6.816 26.641 1 95 212 PRO A O 1
ATOM 1673 N N . THR A 1 213 ? 2.326 8.969 26.906 1 91.5 213 THR A N 1
ATOM 1674 C CA . THR A 1 213 ? 2.555 8.906 28.344 1 91.5 213 THR A CA 1
ATOM 1675 C C . THR A 1 213 ? 1.23 8.812 29.094 1 91.5 213 THR A C 1
ATOM 1677 O O . THR A 1 213 ? 1.201 8.414 30.266 1 91.5 213 THR A O 1
ATOM 1680 N N . SER A 1 214 ? 0.158 9.258 28.5 1 91.25 214 SER A N 1
ATOM 1681 C CA . SER A 1 214 ? -1.163 9.211 29.109 1 91.25 214 SER A CA 1
ATOM 1682 C C . SER A 1 214 ? -2.174 8.516 28.203 1 91.25 214 SER A C 1
ATOM 1684 O O . SER A 1 214 ? -1.969 8.438 26.984 1 91.25 214 SER A O 1
ATOM 1686 N N . ASP A 1 215 ? -3.197 7.973 28.797 1 90.88 215 ASP A N 1
ATOM 1687 C CA . ASP A 1 215 ? -4.281 7.379 28.031 1 90.88 215 ASP A CA 1
ATOM 1688 C C . ASP A 1 215 ? -5.051 8.445 27.25 1 90.88 215 ASP A C 1
ATOM 1690 O O . ASP A 1 215 ? -5.113 9.602 27.672 1 90.88 215 ASP A O 1
ATOM 1694 N N . PHE A 1 216 ? -5.527 8.023 26.094 1 92.38 216 PHE A N 1
ATOM 1695 C CA . PHE A 1 216 ? -6.379 8.93 25.344 1 92.38 216 PHE A CA 1
ATOM 1696 C C . PHE A 1 216 ? -7.695 9.172 26.062 1 92.38 216 PHE A C 1
ATOM 1698 O O . PHE A 1 216 ? -8.367 8.227 26.484 1 92.38 216 PHE A O 1
ATOM 1705 N N . LYS A 1 217 ? -7.992 10.344 26.422 1 82.31 217 LYS A N 1
ATOM 1706 C CA . LYS A 1 217 ? -9.234 10.68 27.125 1 82.31 217 LYS A CA 1
ATOM 1707 C C . LYS A 1 217 ? -10.375 10.891 26.141 1 82.31 217 LYS A C 1
ATOM 1709 O O . LYS A 1 217 ? -10.32 11.789 25.297 1 82.31 217 LYS A O 1
ATOM 1714 N N . GLU A 1 218 ? -11.18 9.906 26.062 1 68.94 218 GLU A N 1
ATOM 1715 C CA . GLU A 1 218 ? -12.352 10.062 25.203 1 68.94 218 GLU A CA 1
ATOM 1716 C C . GLU A 1 218 ? -13.367 11.023 25.828 1 68.94 218 GLU A C 1
ATOM 1718 O O . GLU A 1 218 ? -13.758 10.852 26.984 1 68.94 218 GLU A O 1
ATOM 1723 N N . TYR A 1 219 ? -13.102 12.383 25.781 1 51.03 219 TYR A N 1
ATOM 1724 C CA . TYR A 1 219 ? -14.094 13.227 26.422 1 51.03 219 TYR A CA 1
ATOM 1725 C C . TYR A 1 219 ? -15.469 13.016 25.812 1 51.03 219 TYR A C 1
ATOM 1727 O O . TYR A 1 219 ? -15.625 13.062 24.594 1 51.03 219 TYR A O 1
ATOM 1735 N N . PHE A 1 220 ? -16.172 12.078 26.328 1 40.75 220 PHE A N 1
ATOM 1736 C CA . PHE A 1 220 ? -17.609 12.117 26.047 1 40.75 220 PHE A CA 1
ATOM 1737 C C . PHE A 1 220 ? -18.25 13.367 26.641 1 40.75 220 PHE A C 1
ATOM 1739 O O . PHE A 1 220 ? -17.797 13.852 27.688 1 40.75 220 PHE A O 1
ATOM 1746 N N . PHE B 1 1 ? 27.516 -14.297 -2.822 1 28.5 1 PHE B N 1
ATOM 1747 C CA . PHE B 1 1 ? 26.188 -13.789 -3.135 1 28.5 1 PHE B CA 1
ATOM 1748 C C . PHE B 1 1 ? 25.594 -14.516 -4.34 1 28.5 1 PHE B C 1
ATOM 1750 O O . PHE B 1 1 ? 26.234 -14.586 -5.398 1 28.5 1 PHE B O 1
ATOM 1757 N N . GLN B 1 2 ? 24.859 -15.602 -4.23 1 34.31 2 GLN B N 1
ATOM 1758 C CA . GLN B 1 2 ? 24.453 -16.594 -5.227 1 34.31 2 GLN B CA 1
ATOM 1759 C C . GLN B 1 2 ? 23.891 -15.914 -6.477 1 34.31 2 GLN B C 1
ATOM 1761 O O . GLN B 1 2 ? 23.25 -14.867 -6.391 1 34.31 2 GLN B O 1
ATOM 1766 N N . ASN B 1 3 ? 24.438 -16.031 -7.598 1 39.09 3 ASN B N 1
ATOM 1767 C CA . ASN B 1 3 ? 24.047 -15.641 -8.945 1 39.09 3 ASN B CA 1
ATOM 1768 C C . ASN B 1 3 ? 22.5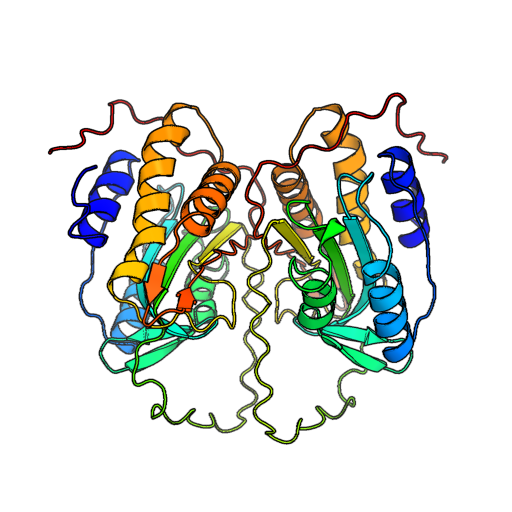62 -15.898 -9.195 1 39.09 3 ASN B C 1
ATOM 1770 O O . ASN B 1 3 ? 22.156 -17.047 -9.34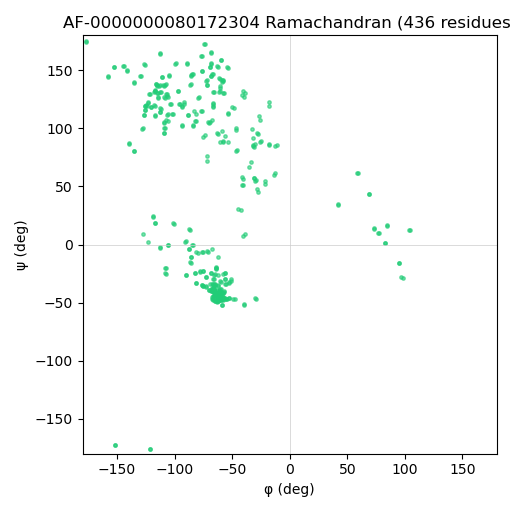4 1 39.09 3 ASN B O 1
ATOM 1774 N N . VAL B 1 4 ? 21.672 -15.391 -8.453 1 51.47 4 VAL B N 1
ATOM 1775 C CA . VAL B 1 4 ? 20.266 -15.5 -8.812 1 51.47 4 VAL B CA 1
ATOM 1776 C C . VAL B 1 4 ? 20.094 -15.281 -10.312 1 51.47 4 VAL B C 1
ATOM 1778 O O . VAL B 1 4 ? 19.859 -14.156 -10.766 1 51.47 4 VAL B O 1
ATOM 1781 N N . SER B 1 5 ? 20.891 -16.016 -11.156 1 58.03 5 SER B N 1
ATOM 1782 C CA . SER B 1 5 ? 20.938 -15.836 -12.602 1 58.03 5 SER B CA 1
ATOM 1783 C C . SER B 1 5 ? 19.547 -15.859 -13.219 1 58.03 5 SER B C 1
ATOM 1785 O O . SER B 1 5 ? 19.281 -15.141 -14.18 1 58.03 5 SER B O 1
ATOM 1787 N N . ASN B 1 6 ? 18.594 -16.688 -12.492 1 81.38 6 ASN B N 1
ATOM 1788 C CA . ASN B 1 6 ? 17.266 -16.734 -13.102 1 81.38 6 ASN B CA 1
ATOM 1789 C C . ASN B 1 6 ? 16.172 -16.375 -12.094 1 81.38 6 ASN B C 1
ATOM 1791 O O . ASN B 1 6 ? 15.844 -17.188 -11.219 1 81.38 6 ASN B O 1
ATOM 1795 N N . PRO B 1 7 ? 15.719 -15.18 -12.148 1 86.5 7 PRO B N 1
ATOM 1796 C CA . PRO B 1 7 ? 14.719 -14.727 -11.172 1 86.5 7 PRO B CA 1
ATOM 1797 C C . PRO B 1 7 ? 13.508 -15.656 -11.094 1 86.5 7 PRO B C 1
ATOM 1799 O O . PRO B 1 7 ? 12.938 -15.844 -10.023 1 86.5 7 PRO B O 1
ATOM 1802 N N . LEU B 1 8 ? 13.164 -16.234 -12.164 1 90.19 8 LEU B N 1
ATOM 1803 C CA . LEU B 1 8 ? 12.016 -17.141 -12.188 1 90.19 8 LEU B CA 1
ATOM 1804 C C . LEU B 1 8 ? 12.297 -18.391 -11.367 1 90.19 8 LEU B C 1
ATOM 1806 O O . LEU B 1 8 ? 11.438 -18.844 -10.609 1 90.19 8 LEU B O 1
ATOM 1810 N N . GLU B 1 9 ? 13.414 -18.953 -11.57 1 91.06 9 GLU B N 1
ATOM 1811 C CA . GLU B 1 9 ? 13.781 -20.156 -10.82 1 91.06 9 GLU B CA 1
ATOM 1812 C C . GLU B 1 9 ? 13.883 -19.859 -9.328 1 91.06 9 GLU B C 1
ATOM 1814 O O . GLU B 1 9 ? 13.508 -20.703 -8.5 1 91.06 9 GLU B O 1
ATOM 1819 N N . TYR B 1 10 ? 14.398 -18.766 -9.031 1 91.62 10 TYR B N 1
ATOM 1820 C CA . TYR B 1 10 ? 14.508 -18.375 -7.629 1 91.62 10 TYR B CA 1
ATOM 1821 C C . TYR B 1 10 ? 13.125 -18.266 -6.984 1 91.62 10 TYR B C 1
ATOM 1823 O O . TYR B 1 10 ? 12.898 -18.812 -5.902 1 91.62 10 TYR B O 1
ATOM 1831 N N . LEU B 1 11 ? 12.219 -17.641 -7.641 1 95.25 11 LEU B N 1
ATOM 1832 C CA . LEU B 1 11 ? 10.844 -17.516 -7.164 1 95.25 11 LEU B CA 1
ATOM 1833 C C . LEU B 1 11 ? 10.219 -18.891 -6.977 1 95.25 11 LEU B C 1
ATOM 1835 O O . LEU B 1 11 ? 9.594 -19.156 -5.945 1 95.25 11 LEU B O 1
ATOM 1839 N N . LYS B 1 12 ? 10.422 -19.719 -7.969 1 96.31 12 LYS B N 1
ATOM 1840 C CA . LYS B 1 12 ? 9.859 -21.062 -7.906 1 96.31 12 LYS B CA 1
ATOM 1841 C C . LYS B 1 12 ? 10.352 -21.812 -6.672 1 96.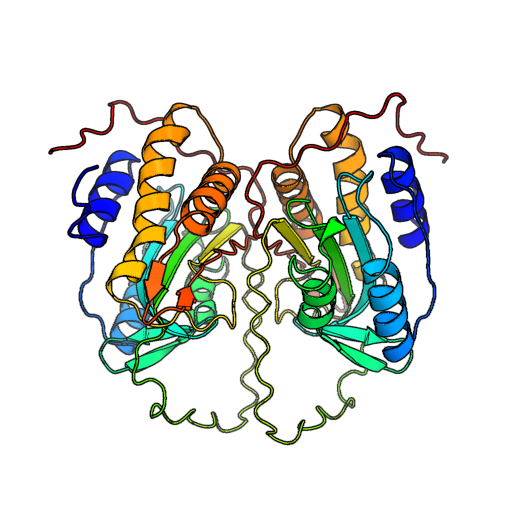31 12 LYS B C 1
ATOM 1843 O O . LYS B 1 12 ? 9.555 -22.391 -5.93 1 96.31 12 LYS B O 1
ATOM 1848 N N . ARG B 1 13 ? 11.586 -21.766 -6.418 1 95.81 13 ARG B N 1
ATOM 1849 C CA . ARG B 1 13 ? 12.18 -22.484 -5.297 1 95.81 13 ARG B CA 1
ATOM 1850 C C . ARG B 1 13 ? 11.688 -21.906 -3.965 1 95.81 13 ARG B C 1
ATOM 1852 O O . ARG B 1 13 ? 11.352 -22.672 -3.053 1 95.81 13 ARG B O 1
ATOM 1859 N N . VAL B 1 14 ? 11.656 -20.641 -3.857 1 97.25 14 VAL B N 1
ATOM 1860 C CA . VAL B 1 14 ? 11.289 -20 -2.598 1 97.25 14 VAL B CA 1
ATOM 1861 C C . VAL B 1 14 ? 9.82 -20.281 -2.285 1 97.25 14 VAL B C 1
ATOM 1863 O O . VAL B 1 14 ? 9.484 -20.672 -1.167 1 97.25 14 VAL B O 1
ATOM 1866 N N . PHE B 1 15 ? 8.922 -20.109 -3.248 1 97.69 15 PHE B N 1
ATOM 1867 C CA . PHE B 1 15 ? 7.504 -20.297 -2.967 1 97.69 15 PHE B CA 1
ATOM 1868 C C . PHE B 1 15 ? 7.18 -21.781 -2.803 1 97.69 15 PHE B C 1
ATOM 1870 O O . PHE B 1 15 ? 6.262 -22.141 -2.064 1 97.69 15 PHE B O 1
ATOM 1877 N N . SER B 1 16 ? 7.961 -22.656 -3.463 1 97 16 SER B N 1
ATOM 1878 C CA . SER B 1 16 ? 7.836 -24.078 -3.156 1 97 16 SER B CA 1
ATOM 1879 C C . SER B 1 16 ? 8.25 -24.375 -1.72 1 97 16 SER B C 1
ATOM 1881 O O . SER B 1 16 ? 7.578 -25.125 -1.015 1 97 16 SER B O 1
ATOM 1883 N N . TRP B 1 17 ? 9.344 -23.766 -1.348 1 97.31 17 TRP B N 1
ATOM 1884 C CA . TRP B 1 17 ? 9.852 -23.906 0.013 1 97.31 17 TRP B CA 1
ATOM 1885 C C . TRP B 1 17 ? 8.828 -23.406 1.028 1 97.31 17 TRP B C 1
ATOM 1887 O O . TRP B 1 17 ? 8.703 -23.969 2.119 1 97.31 17 TRP B O 1
ATOM 1897 N N . LEU B 1 18 ? 8.016 -22.391 0.686 1 97.75 18 LEU B N 1
ATOM 1898 C CA . LEU B 1 18 ? 6.992 -21.828 1.56 1 97.75 18 LEU B CA 1
ATOM 1899 C C . LEU B 1 18 ? 5.738 -22.703 1.569 1 97.75 18 LEU B C 1
ATOM 1901 O O . LEU B 1 18 ? 4.789 -22.422 2.303 1 97.75 18 LEU B O 1
ATOM 1905 N N . GLY B 1 19 ? 5.621 -23.734 0.73 1 96.56 19 GLY B N 1
ATOM 1906 C CA . GLY B 1 19 ? 4.527 -24.703 0.778 1 96.56 19 GLY B CA 1
ATOM 1907 C C . GLY B 1 19 ? 3.5 -24.484 -0.316 1 96.56 19 GLY B C 1
ATOM 1908 O O . GLY B 1 19 ? 2.43 -25.094 -0.297 1 96.56 19 GLY B O 1
ATOM 1909 N N . PHE B 1 20 ? 3.838 -23.656 -1.295 1 97.62 20 PHE B N 1
ATOM 1910 C CA . PHE B 1 20 ? 2.904 -23.422 -2.387 1 97.62 20 PHE B CA 1
ATOM 1911 C C . PHE B 1 20 ? 3.053 -24.469 -3.471 1 97.62 20 PHE B C 1
ATOM 1913 O O . PHE B 1 20 ? 4.141 -25.016 -3.674 1 97.62 20 PHE B O 1
ATOM 1920 N N . GLU B 1 21 ? 1.922 -24.828 -4.09 1 97.81 21 GLU B N 1
ATOM 1921 C CA . GLU B 1 21 ? 1.971 -25.484 -5.395 1 97.81 21 GLU B CA 1
ATOM 1922 C C . GLU B 1 21 ? 2.275 -24.469 -6.504 1 97.81 21 GLU B C 1
ATOM 1924 O O . GLU B 1 21 ? 1.444 -23.625 -6.824 1 97.81 21 GLU B O 1
ATOM 1929 N N . VAL B 1 22 ? 3.436 -24.641 -7.117 1 98.19 22 VAL B N 1
ATOM 1930 C CA . VAL B 1 22 ? 3.912 -23.609 -8.023 1 98.19 22 VAL B CA 1
ATOM 1931 C C . VAL B 1 22 ? 3.758 -24.062 -9.469 1 98.19 22 VAL B C 1
ATOM 1933 O O . VAL B 1 22 ? 4.164 -25.172 -9.812 1 98.19 22 VAL B O 1
ATOM 1936 N N . VAL B 1 23 ? 3.133 -23.297 -10.312 1 98.19 23 VAL B N 1
ATOM 1937 C CA . VAL B 1 23 ? 3.037 -23.5 -11.758 1 98.19 23 VAL B CA 1
ATOM 1938 C C . VAL B 1 23 ? 3.715 -22.328 -12.484 1 98.19 23 VAL B C 1
ATOM 1940 O O . VAL B 1 23 ? 3.508 -21.172 -12.133 1 98.19 23 VAL B O 1
ATOM 1943 N N . VAL B 1 24 ? 4.562 -22.656 -13.461 1 97.69 24 VAL B N 1
ATOM 1944 C CA . VAL B 1 24 ? 5.352 -21.641 -14.156 1 97.69 24 VAL B CA 1
ATOM 1945 C C . VAL B 1 24 ? 4.93 -21.578 -15.617 1 97.69 24 VAL B C 1
ATOM 1947 O O . VAL B 1 24 ? 4.762 -22.609 -16.281 1 97.69 24 VAL B O 1
ATOM 1950 N N . TYR B 1 25 ? 4.66 -20.406 -16.125 1 97.12 25 TYR B N 1
ATOM 1951 C CA . TYR B 1 25 ? 4.41 -20.141 -17.531 1 97.12 25 TYR B CA 1
ATOM 1952 C C . TYR B 1 25 ? 5.457 -19.188 -18.109 1 97.12 25 TYR B C 1
ATOM 1954 O O . TYR B 1 25 ? 5.777 -18.156 -17.484 1 97.12 25 TYR B O 1
ATOM 1962 N N . ASN B 1 26 ? 6.023 -19.5 -19.219 1 95.19 26 ASN B N 1
ATOM 1963 C CA . ASN B 1 26 ? 7.066 -18.688 -19.844 1 95.19 26 ASN B CA 1
ATOM 1964 C C . ASN B 1 26 ? 6.586 -18.062 -21.156 1 95.19 26 ASN B C 1
ATOM 1966 O O . ASN B 1 26 ? 5.871 -18.703 -21.922 1 95.19 26 ASN B O 1
ATOM 1970 N N . GLU B 1 27 ? 6.91 -16.844 -21.344 1 93.88 27 GLU B N 1
ATOM 1971 C CA . GLU B 1 27 ? 6.758 -16.172 -22.625 1 93.88 27 GLU B CA 1
ATOM 1972 C C . GLU B 1 27 ? 5.301 -16.188 -23.094 1 93.88 27 GLU B C 1
ATOM 1974 O O . GLU B 1 27 ? 4.996 -16.656 -24.188 1 93.88 27 GLU B O 1
ATOM 1979 N N . GLN B 1 28 ? 4.473 -15.578 -22.312 1 96.5 28 GLN B N 1
ATOM 1980 C CA . GLN B 1 28 ? 3.039 -15.57 -22.594 1 96.5 28 GLN B CA 1
ATOM 1981 C C . GLN B 1 28 ? 2.633 -14.289 -23.312 1 96.5 28 GLN B C 1
ATOM 1983 O O . GLN B 1 28 ? 3.096 -13.203 -22.969 1 96.5 28 GLN B O 1
ATOM 1988 N N . LYS B 1 29 ? 1.88 -14.414 -24.391 1 97.12 29 LYS B N 1
ATOM 1989 C CA . LYS B 1 29 ? 1.221 -13.273 -25 1 97.12 29 LYS B CA 1
ATOM 1990 C C . LYS B 1 29 ? 0.111 -12.727 -24.109 1 97.12 29 LYS B C 1
ATOM 1992 O O . LYS B 1 29 ? -0.291 -13.383 -23.141 1 97.12 29 LYS B O 1
ATOM 1997 N N . ALA B 1 30 ? -0.371 -11.5 -24.422 1 96.31 30 ALA B N 1
ATOM 1998 C CA . ALA B 1 30 ? -1.371 -10.836 -23.578 1 96.31 30 ALA B CA 1
ATOM 1999 C C . ALA B 1 30 ? -2.604 -11.719 -23.406 1 96.31 30 ALA B C 1
ATOM 2001 O O . ALA B 1 30 ? -3.066 -11.922 -22.281 1 96.31 30 ALA B O 1
ATOM 2002 N N . GLN B 1 31 ? -3.062 -12.266 -24.562 1 97.69 31 GLN B N 1
ATOM 2003 C CA . GLN B 1 31 ? -4.254 -13.102 -24.484 1 97.69 31 GLN B CA 1
ATOM 2004 C C . GLN B 1 31 ? -3.977 -14.367 -23.672 1 97.69 31 GLN B C 1
ATOM 2006 O O . GLN B 1 31 ? -4.848 -14.852 -22.938 1 97.69 31 GLN B O 1
ATOM 2011 N N . GLN B 1 32 ? -2.84 -14.906 -23.75 1 98.12 32 GLN B N 1
ATOM 2012 C CA . GLN B 1 32 ? -2.471 -16.094 -22.984 1 98.12 32 GLN B CA 1
ATOM 2013 C C . GLN B 1 32 ? -2.443 -15.789 -21.484 1 98.12 32 GLN B C 1
ATOM 2015 O O . GLN B 1 32 ? -2.857 -16.625 -20.672 1 98.12 32 GLN B O 1
ATOM 2020 N N . ILE B 1 33 ? -2.004 -14.648 -21.156 1 97.5 33 ILE B N 1
ATOM 2021 C CA . ILE B 1 33 ? -2.002 -14.227 -19.75 1 97.5 33 ILE B CA 1
ATOM 2022 C C . ILE B 1 33 ? -3.434 -14.195 -19.219 1 97.5 33 ILE B C 1
ATOM 2024 O O . ILE B 1 33 ? -3.719 -14.758 -18.156 1 97.5 33 ILE B O 1
ATOM 2028 N N . ARG B 1 34 ? -4.281 -13.586 -19.984 1 97.38 34 ARG B N 1
ATOM 2029 C CA . ARG B 1 34 ? -5.684 -13.516 -19.594 1 97.38 34 ARG B CA 1
ATOM 2030 C C . ARG B 1 34 ? -6.281 -14.906 -19.453 1 97.38 34 ARG B C 1
ATOM 2032 O O . ARG B 1 34 ? -6.996 -15.188 -18.484 1 97.38 34 ARG B O 1
ATOM 2039 N N . ASP B 1 35 ? -5.93 -15.797 -20.391 1 98.25 35 ASP B N 1
ATOM 2040 C CA . ASP B 1 35 ? -6.445 -17.156 -20.375 1 98.25 35 ASP B CA 1
ATOM 2041 C C . ASP B 1 35 ? -5.945 -17.922 -19.141 1 98.25 35 ASP B C 1
ATOM 2043 O O . ASP B 1 35 ? -6.699 -18.672 -18.531 1 98.25 35 ASP B O 1
ATOM 2047 N N . ILE B 1 36 ? -4.746 -17.734 -18.844 1 98.25 36 ILE B N 1
ATOM 2048 C CA . ILE B 1 36 ? -4.156 -18.391 -17.672 1 98.25 36 ILE B CA 1
ATOM 2049 C C . ILE B 1 36 ? -4.859 -17.891 -16.422 1 98.25 36 ILE B C 1
ATOM 2051 O O . ILE B 1 36 ? -5.25 -18.703 -15.562 1 98.25 36 ILE B O 1
ATOM 2055 N N . MET B 1 37 ? -5.066 -16.578 -16.25 1 97.94 37 MET B N 1
ATOM 2056 C CA . MET B 1 37 ? -5.773 -16.031 -15.094 1 97.94 37 MET B CA 1
ATOM 2057 C C . MET B 1 37 ? -7.18 -16.609 -14.992 1 97.94 37 MET B C 1
ATOM 2059 O O . MET B 1 37 ? -7.621 -17.016 -13.914 1 97.94 37 MET B O 1
ATOM 2063 N N . ASN B 1 38 ? -7.809 -16.703 -16.141 1 97.62 38 ASN B N 1
ATOM 2064 C CA . ASN B 1 38 ? -9.156 -17.25 -16.172 1 97.62 38 ASN B CA 1
ATOM 2065 C C . ASN B 1 38 ? -9.164 -18.719 -15.742 1 97.62 38 ASN B C 1
ATOM 2067 O O . ASN B 1 38 ? -10.078 -19.156 -15.047 1 97.62 38 ASN B O 1
ATOM 2071 N N . SER B 1 39 ? -8.203 -19.422 -16.203 1 98.19 39 SER B N 1
ATOM 2072 C CA . SER B 1 39 ? -8.117 -20.828 -15.844 1 98.19 39 SER B CA 1
ATOM 2073 C C . SER B 1 39 ? -7.961 -21.016 -14.336 1 98.19 39 SER B C 1
ATOM 2075 O O . SER B 1 39 ? -8.547 -21.922 -13.742 1 98.19 39 SER B O 1
ATOM 2077 N N . PHE B 1 40 ? -7.18 -20.172 -13.664 1 98.06 40 PHE B N 1
ATOM 2078 C CA . PHE B 1 40 ? -6.996 -20.25 -12.219 1 98.06 40 PHE B CA 1
ATOM 2079 C C . PHE B 1 40 ? -8.242 -19.766 -11.492 1 98.06 40 PHE B C 1
ATOM 2081 O O . PHE B 1 40 ? -8.578 -20.25 -10.406 1 98.06 40 PHE B O 1
ATOM 2088 N N . GLN B 1 41 ? -8.867 -18.75 -12.078 1 97.69 41 GLN B N 1
ATOM 2089 C CA . GLN B 1 41 ? -10.125 -18.266 -11.516 1 97.69 41 GLN B CA 1
ATOM 2090 C C . GLN B 1 41 ? -11.148 -19.391 -11.406 1 97.69 41 GLN B C 1
ATOM 2092 O O . GLN B 1 41 ? -11.898 -19.453 -10.438 1 97.69 41 GLN B O 1
ATOM 2097 N N . MET B 1 42 ? -11.125 -20.328 -12.336 1 97.5 42 MET B N 1
ATOM 2098 C CA . MET B 1 42 ? -12.125 -21.391 -12.445 1 97.5 42 MET B CA 1
ATOM 2099 C C . MET B 1 42 ? -11.758 -22.562 -11.555 1 97.5 42 MET B C 1
ATOM 2101 O O . MET B 1 42 ? -12.594 -23.453 -11.312 1 97.5 42 MET B O 1
ATOM 2105 N N . LYS B 1 43 ? -10.523 -22.625 -11.094 1 97.5 43 LYS B N 1
ATOM 2106 C CA . LYS B 1 43 ? -10.117 -23.703 -10.203 1 97.5 43 LYS B CA 1
ATOM 2107 C C . LYS B 1 43 ? -10.805 -23.578 -8.844 1 97.5 43 LYS B C 1
ATOM 2109 O O . LYS B 1 43 ? -11.305 -22.516 -8.484 1 97.5 43 LYS B O 1
ATOM 2114 N N . ASP B 1 44 ? -10.906 -24.719 -8.156 1 97.88 44 ASP B N 1
ATOM 2115 C CA . ASP B 1 44 ? -11.406 -24.734 -6.785 1 97.88 44 ASP B CA 1
ATOM 2116 C C . ASP B 1 44 ? -10.273 -24.531 -5.777 1 97.88 44 ASP B C 1
ATOM 2118 O O . ASP B 1 44 ? -9.414 -25.391 -5.609 1 97.88 44 ASP B O 1
ATOM 2122 N N . HIS B 1 45 ? -10.312 -23.359 -5.121 1 97.94 45 HIS B N 1
ATOM 2123 C CA . HIS B 1 45 ? -9.258 -23 -4.172 1 97.94 45 HIS B CA 1
ATOM 2124 C C . HIS B 1 45 ? -9.719 -23.234 -2.734 1 97.94 45 HIS B C 1
ATOM 2126 O O . HIS B 1 45 ? -9.109 -22.719 -1.796 1 97.94 45 HIS B O 1
ATOM 2132 N N . THR B 1 46 ? -10.703 -23.984 -2.51 1 97.38 46 THR B N 1
ATOM 2133 C CA . THR B 1 46 ? -11.312 -24.172 -1.197 1 97.38 46 THR B CA 1
ATOM 2134 C C . THR B 1 46 ? -10.281 -24.656 -0.185 1 97.38 46 THR B C 1
ATOM 2136 O O . THR B 1 46 ? -10.25 -24.188 0.954 1 97.38 46 THR B O 1
ATOM 2139 N N . GLU B 1 47 ? -9.453 -25.531 -0.625 1 96.69 47 GLU B N 1
ATOM 2140 C CA . GLU B 1 47 ? -8.5 -26.141 0.296 1 96.69 47 GLU B CA 1
ATOM 2141 C C . GLU B 1 47 ? -7.199 -25.344 0.356 1 96.69 47 GLU B C 1
ATOM 2143 O O . GLU B 1 47 ? -6.227 -25.797 0.969 1 96.69 47 GLU B O 1
ATOM 2148 N N . ARG B 1 48 ? -7.105 -24.266 -0.312 1 96.56 48 ARG B N 1
ATOM 2149 C CA . ARG B 1 48 ? -5.93 -23.406 -0.292 1 96.56 48 ARG B CA 1
ATOM 2150 C C . ARG B 1 48 ? -6.137 -22.219 0.649 1 96.56 48 ARG B C 1
ATOM 2152 O O . ARG B 1 48 ? -7.273 -21.828 0.932 1 96.56 48 ARG B O 1
ATOM 2159 N N . ASP B 1 49 ? -5.094 -21.656 1.144 1 96.5 49 ASP B N 1
ATOM 2160 C CA . ASP B 1 49 ? -5.176 -20.578 2.125 1 96.5 49 ASP B CA 1
ATOM 2161 C C . ASP B 1 49 ? -4.797 -19.234 1.503 1 96.5 49 ASP B C 1
ATOM 2163 O O . ASP B 1 49 ? -5.145 -18.172 2.033 1 96.5 49 ASP B O 1
ATOM 2167 N N . CYS B 1 50 ? -4.121 -19.297 0.448 1 97.56 50 CYS B N 1
ATOM 2168 C CA . CYS B 1 50 ? -3.564 -18.094 -0.153 1 97.56 50 CYS B CA 1
ATOM 2169 C C . CYS B 1 50 ? -3.266 -18.312 -1.632 1 97.56 50 CYS B C 1
ATOM 2171 O O . CYS B 1 50 ? -2.977 -19.438 -2.055 1 97.56 50 CYS B O 1
ATOM 2173 N N . PHE B 1 51 ? -3.436 -17.344 -2.445 1 98.25 51 PHE B N 1
ATOM 2174 C CA . PHE B 1 51 ? -3.082 -17.344 -3.859 1 98.25 51 PHE B CA 1
ATOM 2175 C C . PHE B 1 51 ? -1.972 -16.328 -4.137 1 98.25 51 PHE B C 1
ATOM 2177 O O . PHE B 1 51 ? -2.059 -15.172 -3.721 1 98.25 51 PHE B O 1
ATOM 2184 N N . VAL B 1 52 ? -0.874 -16.75 -4.77 1 98.5 52 VAL B N 1
ATOM 2185 C CA . VAL B 1 52 ? 0.245 -15.883 -5.117 1 98.5 52 VAL B CA 1
ATOM 2186 C C . VAL B 1 52 ? 0.482 -15.922 -6.625 1 98.5 52 VAL B C 1
ATOM 2188 O O . VAL B 1 52 ? 0.508 -17 -7.227 1 98.5 52 VAL B O 1
ATOM 2191 N N . CYS B 1 53 ? 0.575 -14.82 -7.262 1 97.81 53 CYS B N 1
ATOM 2192 C CA . CYS B 1 53 ? 0.9 -14.68 -8.672 1 97.81 53 CYS B CA 1
ATOM 2193 C C . CYS B 1 53 ? 2.088 -13.742 -8.875 1 97.81 53 CYS B C 1
ATOM 2195 O O . CYS B 1 53 ? 2.051 -12.586 -8.453 1 97.81 53 CYS B O 1
ATOM 2197 N N . CYS B 1 54 ? 3.156 -14.227 -9.438 1 95.75 54 CYS B N 1
ATOM 2198 C CA . CYS B 1 54 ? 4.332 -13.43 -9.766 1 95.75 54 CYS B CA 1
ATOM 2199 C C . CYS B 1 54 ? 4.434 -13.211 -11.273 1 95.75 54 CYS B C 1
ATOM 2201 O O . CYS B 1 54 ? 4.324 -14.156 -12.055 1 95.75 54 CYS B O 1
ATOM 2203 N N . ILE B 1 55 ? 4.605 -11.984 -11.688 1 92.56 55 ILE B N 1
ATOM 2204 C CA . ILE B 1 55 ? 4.699 -11.656 -13.102 1 92.56 55 ILE B CA 1
ATOM 2205 C C . ILE B 1 55 ? 5.977 -10.867 -13.367 1 92.56 55 ILE B C 1
ATOM 2207 O O . ILE B 1 55 ? 6.168 -9.781 -12.82 1 92.56 55 ILE B O 1
ATOM 2211 N N . LEU B 1 56 ? 6.852 -11.398 -14.102 1 89.19 56 LEU B N 1
ATOM 2212 C CA . LEU B 1 56 ? 8.086 -10.758 -14.547 1 89.19 56 LEU B CA 1
ATOM 2213 C C . LEU B 1 56 ? 8.023 -10.438 -16.031 1 89.19 56 LEU B C 1
ATOM 2215 O O . LEU B 1 56 ? 8.094 -11.336 -16.875 1 89.19 56 LEU B O 1
ATOM 2219 N N . THR B 1 57 ? 7.762 -9.297 -16.406 1 86.69 57 THR B N 1
ATOM 2220 C CA . THR B 1 57 ? 7.598 -8.906 -17.812 1 86.69 57 THR B CA 1
ATOM 2221 C C . THR B 1 57 ? 7.969 -7.441 -18.016 1 86.69 57 THR B C 1
ATOM 2223 O O . THR B 1 57 ? 8.664 -6.855 -17.172 1 86.69 57 THR B O 1
ATOM 2226 N N . HIS B 1 58 ? 7.707 -6.996 -19.172 1 79.06 58 HIS B N 1
ATOM 2227 C CA . HIS B 1 58 ? 7.762 -5.562 -19.422 1 79.06 58 HIS B CA 1
ATOM 2228 C C . HIS B 1 58 ? 6.418 -4.898 -19.141 1 79.06 58 HIS B C 1
ATOM 2230 O O . HIS B 1 58 ? 5.387 -5.57 -19.094 1 79.06 58 HIS B O 1
ATOM 2236 N N . GLY B 1 59 ? 6.578 -3.652 -18.875 1 77.06 59 GLY B N 1
ATOM 2237 C CA . GLY B 1 59 ? 5.324 -2.973 -18.594 1 77.06 59 GLY B CA 1
ATOM 2238 C C . GLY B 1 59 ? 5.496 -1.483 -18.359 1 77.06 59 GLY B C 1
ATOM 2239 O O . GLY B 1 59 ? 6.574 -0.933 -18.578 1 77.06 59 GLY B O 1
ATOM 2240 N N . GLN B 1 60 ? 4.281 -0.941 -18.234 1 69.38 60 GLN B N 1
ATOM 2241 C CA . GLN B 1 60 ? 4.172 0.468 -17.859 1 69.38 60 GLN B CA 1
ATOM 2242 C C . GLN B 1 60 ? 3.377 0.642 -16.578 1 69.38 60 GLN B C 1
ATOM 2244 O O . GLN B 1 60 ? 3.021 -0.341 -15.922 1 69.38 60 GLN B O 1
ATOM 2249 N N . SER B 1 61 ? 3.199 1.92 -16.266 1 67.31 61 SER B N 1
ATOM 2250 C CA . SER B 1 61 ? 2.471 2.199 -15.023 1 67.31 61 SER B CA 1
ATOM 2251 C C . SER B 1 61 ? 1.129 1.473 -15 1 67.31 61 SER B C 1
ATOM 2253 O O . SER B 1 61 ? 0.306 1.645 -15.898 1 67.31 61 SER B O 1
ATOM 2255 N N . GLN B 1 62 ? 0.964 0.466 -14.102 1 76.19 62 GLN B N 1
ATOM 2256 C CA . GLN B 1 62 ? -0.269 -0.234 -13.758 1 76.19 62 GLN B CA 1
ATOM 2257 C C . GLN B 1 62 ? -0.643 -1.251 -14.836 1 76.19 62 GLN B C 1
ATOM 2259 O O . GLN B 1 62 ? -1.801 -1.661 -14.938 1 76.19 62 GLN B O 1
ATOM 2264 N N . ALA B 1 63 ? 0.31 -1.459 -15.75 1 83.44 63 ALA B N 1
ATOM 2265 C CA . ALA B 1 63 ? 0.037 -2.441 -16.797 1 83.44 63 ALA B CA 1
ATOM 2266 C C . ALA B 1 63 ? 1.285 -3.256 -17.125 1 83.44 63 ALA B C 1
ATOM 2268 O O . ALA B 1 63 ? 2.408 -2.762 -17 1 83.44 63 ALA B O 1
ATOM 2269 N N . ILE B 1 64 ? 0.998 -4.438 -17.516 1 86.75 64 ILE B N 1
ATOM 2270 C CA . ILE B 1 64 ? 2.092 -5.293 -17.969 1 86.75 64 ILE B CA 1
ATOM 2271 C C . ILE B 1 64 ? 1.957 -5.559 -19.469 1 86.75 64 ILE B C 1
ATOM 2273 O O . ILE B 1 64 ? 0.905 -5.301 -20.047 1 86.75 64 ILE B O 1
ATOM 2277 N N . LEU B 1 65 ? 3.033 -6.039 -20.047 1 89.19 65 LEU B N 1
ATOM 2278 C CA . LEU B 1 65 ? 3.035 -6.363 -21.469 1 89.19 65 LEU B CA 1
ATOM 2279 C C . LEU B 1 65 ? 3.236 -7.859 -21.688 1 89.19 65 LEU B C 1
ATOM 2281 O O . LEU B 1 65 ? 4.047 -8.484 -21 1 89.19 65 LEU B O 1
ATOM 2285 N N . GLY B 1 66 ? 2.42 -8.359 -22.625 1 91.38 66 GLY B N 1
ATOM 2286 C CA . GLY B 1 66 ? 2.756 -9.68 -23.141 1 91.38 66 GLY B CA 1
ATOM 2287 C C . GLY B 1 66 ? 3.951 -9.672 -24.062 1 91.38 66 GLY B C 1
ATOM 2288 O O . GLY B 1 66 ? 4.461 -8.602 -24.422 1 91.38 66 GLY B O 1
ATOM 2289 N N . THR B 1 67 ? 4.41 -10.852 -24.453 1 92.5 67 THR B N 1
ATOM 2290 C CA . THR B 1 67 ? 5.535 -10.953 -25.375 1 92.5 67 THR B CA 1
ATOM 2291 C C . THR B 1 67 ? 5.176 -10.344 -26.734 1 92.5 67 THR B C 1
ATOM 2293 O O . THR B 1 67 ? 6.059 -10.039 -27.531 1 92.5 67 THR B O 1
ATOM 2296 N N . ASP B 1 68 ? 3.891 -10.227 -27.031 1 93.81 68 ASP B N 1
ATOM 2297 C CA . ASP B 1 68 ? 3.414 -9.586 -28.25 1 93.81 68 ASP B CA 1
ATOM 2298 C C . ASP B 1 68 ? 3.334 -8.07 -28.078 1 93.81 68 ASP B C 1
ATOM 2300 O O . ASP B 1 68 ? 2.775 -7.379 -28.938 1 93.81 68 ASP B O 1
ATOM 2304 N N . ASN B 1 69 ? 3.672 -7.547 -26.953 1 89.12 69 ASN B N 1
ATOM 2305 C CA . ASN B 1 69 ? 3.707 -6.129 -26.625 1 89.12 69 ASN B CA 1
ATOM 2306 C C . ASN B 1 69 ? 2.301 -5.559 -26.453 1 89.12 69 ASN B C 1
ATOM 2308 O O . ASN B 1 69 ? 2.104 -4.344 -26.547 1 89.12 69 ASN B O 1
ATOM 2312 N N . GLU B 1 70 ? 1.424 -6.477 -26.359 1 92.88 70 GLU B N 1
ATOM 2313 C CA . GLU B 1 70 ? 0.07 -6.031 -26.047 1 92.88 70 GLU B CA 1
ATOM 2314 C C . GLU B 1 70 ? -0.11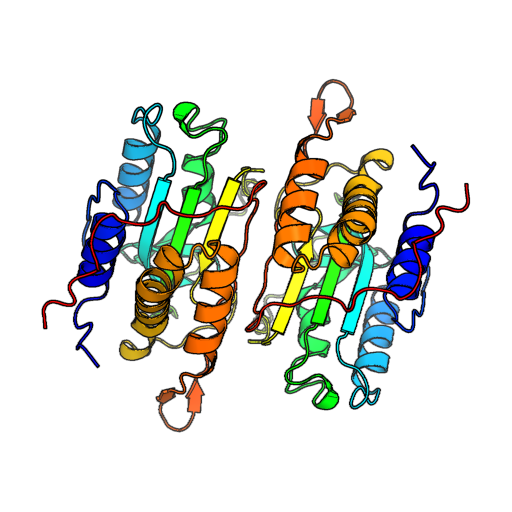3 -5.848 -24.547 1 92.88 70 GLU B C 1
ATOM 2316 O O . GLU B 1 70 ? 0.441 -6.609 -23.75 1 92.88 70 GLU B O 1
ATOM 2321 N N . VAL B 1 71 ? -0.935 -4.875 -24.188 1 91.62 71 VAL B N 1
ATOM 2322 C CA . VAL B 1 71 ? -1.081 -4.414 -22.797 1 91.62 71 VAL B CA 1
ATOM 2323 C C . VAL B 1 71 ? -2.111 -5.277 -22.078 1 91.62 71 VAL B C 1
ATOM 2325 O O . VAL B 1 71 ? -3.158 -5.609 -22.641 1 91.62 71 VAL B O 1
ATOM 2328 N N . VAL B 1 72 ? -1.823 -5.648 -20.812 1 92.31 72 VAL B N 1
ATOM 2329 C CA . VAL B 1 72 ? -2.768 -6.199 -19.844 1 92.31 72 VAL B CA 1
ATOM 2330 C C . VAL B 1 72 ? -2.752 -5.359 -18.578 1 92.31 72 VAL B C 1
ATOM 2332 O O . VAL B 1 72 ? -1.723 -5.262 -17.906 1 92.31 72 VAL B O 1
ATOM 2335 N N . LYS B 1 73 ? -3.883 -4.801 -18.25 1 88.62 73 LYS B N 1
ATOM 2336 C CA . LYS B 1 73 ? -3.955 -3.971 -17.047 1 88.62 73 LYS B CA 1
ATOM 2337 C C . LYS B 1 73 ? -3.877 -4.824 -15.781 1 88.62 73 LYS B C 1
ATOM 2339 O O . LYS B 1 73 ? -4.496 -5.887 -15.703 1 88.62 73 LYS B O 1
ATOM 2344 N N . ILE B 1 74 ? -3.129 -4.371 -14.82 1 88.12 74 ILE B N 1
ATOM 2345 C CA . ILE B 1 74 ? -2.959 -5.074 -13.555 1 88.12 74 ILE B CA 1
ATOM 2346 C C . ILE B 1 74 ? -4.312 -5.223 -12.867 1 88.12 74 ILE B C 1
ATOM 2348 O O . ILE B 1 74 ? -4.609 -6.273 -12.289 1 88.12 74 ILE B O 1
ATOM 2352 N N . ASN B 1 75 ? -5.109 -4.195 -12.984 1 85.69 75 ASN B N 1
ATOM 2353 C CA . ASN B 1 75 ? -6.422 -4.23 -12.352 1 85.69 75 ASN B CA 1
ATOM 2354 C C . ASN B 1 75 ? -7.289 -5.348 -12.922 1 85.69 75 ASN B C 1
ATOM 2356 O O . ASN B 1 75 ? -8.102 -5.941 -12.203 1 85.69 75 ASN B O 1
ATOM 2360 N N . VAL B 1 76 ? -7.16 -5.613 -14.172 1 88.88 76 VAL B N 1
ATOM 2361 C CA . VAL B 1 76 ? -7.906 -6.699 -14.805 1 88.88 76 VAL B CA 1
ATOM 2362 C C . VAL B 1 76 ? -7.449 -8.039 -14.227 1 88.88 76 VAL B C 1
ATOM 2364 O O . VAL B 1 76 ? -8.273 -8.898 -13.906 1 88.88 76 VAL B O 1
ATOM 2367 N N . ILE B 1 77 ? -6.203 -8.125 -14.039 1 93 77 ILE B N 1
ATOM 2368 C CA . ILE B 1 77 ? -5.641 -9.344 -13.477 1 93 77 ILE B CA 1
ATOM 2369 C C . ILE B 1 77 ? -6.152 -9.531 -12.047 1 93 77 ILE B C 1
ATOM 2371 O O . ILE B 1 77 ? -6.668 -10.602 -11.703 1 93 77 ILE B O 1
ATOM 2375 N N . VAL B 1 78 ? -6.09 -8.562 -11.266 1 92.88 78 VAL B N 1
ATOM 2376 C CA . VAL B 1 78 ? -6.477 -8.617 -9.859 1 92.88 78 VAL B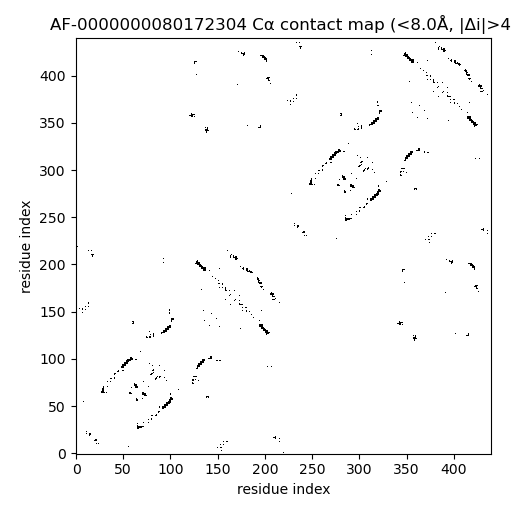 CA 1
ATOM 2377 C C . VAL B 1 78 ? -7.977 -8.875 -9.742 1 92.88 78 VAL B C 1
ATOM 2379 O O . VAL B 1 78 ? -8.406 -9.703 -8.938 1 92.88 78 VAL B O 1
ATOM 2382 N N . SER B 1 79 ? -8.734 -8.242 -10.609 1 91.38 79 SER B N 1
ATOM 2383 C CA . SER B 1 79 ? -10.188 -8.344 -10.547 1 91.38 79 SER B CA 1
ATOM 2384 C C . SER B 1 79 ? -10.664 -9.742 -10.914 1 91.38 79 SER B C 1
ATOM 2386 O O . SER B 1 79 ? -11.758 -10.156 -10.539 1 91.38 79 SER B O 1
ATOM 2388 N N . THR B 1 80 ? -9.875 -10.43 -11.664 1 94.69 80 THR B N 1
ATOM 2389 C CA . THR B 1 80 ? -10.188 -11.805 -12.023 1 94.69 80 THR B CA 1
ATOM 2390 C C . THR B 1 80 ? -10.398 -12.664 -10.781 1 94.69 80 THR B C 1
ATOM 2392 O O . THR B 1 80 ? -11.172 -13.617 -10.805 1 94.69 80 THR B O 1
ATOM 2395 N N . PHE B 1 81 ? -9.828 -12.266 -9.664 1 96.12 81 PHE B N 1
ATOM 2396 C CA . PHE B 1 81 ? -9.859 -13.102 -8.469 1 96.12 81 PHE B CA 1
ATOM 2397 C C . PHE B 1 81 ? -10.633 -12.406 -7.352 1 96.12 81 PHE B C 1
ATOM 2399 O O . PHE B 1 81 ? -10.43 -12.703 -6.172 1 96.12 81 PHE B O 1
ATOM 2406 N N . SER B 1 82 ? -11.461 -11.391 -7.762 1 91.75 82 SER B N 1
ATOM 2407 C CA . SER B 1 82 ? -12.352 -10.789 -6.777 1 91.75 82 SER B CA 1
ATOM 2408 C C . SER B 1 82 ? -13.305 -11.828 -6.188 1 91.75 82 SER B C 1
ATOM 2410 O O . SER B 1 82 ? -13.508 -12.891 -6.773 1 91.75 82 SER B O 1
ATOM 2412 N N . PRO B 1 83 ? -13.867 -11.539 -5 1 89.75 83 PRO B N 1
ATOM 2413 C CA . PRO B 1 83 ? -14.805 -12.477 -4.387 1 89.75 83 PRO B CA 1
ATOM 2414 C C . PRO B 1 83 ? -15.984 -12.82 -5.301 1 89.75 83 PRO B C 1
ATOM 2416 O O . PRO B 1 83 ? -16.5 -13.93 -5.254 1 89.75 83 PRO B O 1
ATOM 2419 N N . GLN B 1 84 ? -16.359 -11.898 -6.156 1 89.88 84 GLN B N 1
ATOM 2420 C CA . GLN B 1 84 ? -17.469 -12.133 -7.082 1 89.88 84 GLN B CA 1
ATOM 2421 C C . GLN B 1 84 ? -17.047 -13.055 -8.219 1 89.88 84 GLN B C 1
ATOM 2423 O O . GLN B 1 84 ? -17.828 -13.906 -8.656 1 89.88 84 GLN B O 1
ATOM 2428 N N . ASN B 1 85 ? -15.797 -12.945 -8.672 1 93.44 85 ASN B N 1
ATOM 2429 C CA . ASN B 1 85 ? -15.32 -13.695 -9.828 1 93.44 85 ASN B CA 1
ATOM 2430 C C . ASN B 1 85 ? -14.727 -15.039 -9.422 1 93.44 85 ASN B C 1
ATOM 2432 O O . ASN B 1 85 ? -14.68 -15.969 -10.227 1 93.44 85 ASN B O 1
ATOM 2436 N N . CYS B 1 86 ? -14.234 -15.133 -8.211 1 95.94 86 CYS B N 1
ATOM 2437 C CA . CYS B 1 86 ? -13.609 -16.344 -7.695 1 95.94 86 CYS B CA 1
ATOM 2438 C C . CYS B 1 86 ? -14.008 -16.594 -6.246 1 95.94 86 CYS B C 1
ATOM 2440 O O . CYS B 1 86 ? -13.242 -16.281 -5.328 1 95.94 86 CYS B O 1
ATOM 2442 N N . LYS B 1 87 ? -15.062 -17.25 -6.031 1 95.5 87 LYS B N 1
ATOM 2443 C CA . LYS B 1 87 ? -15.711 -17.391 -4.73 1 95.5 87 LYS B CA 1
ATOM 2444 C C . LYS B 1 87 ? -14.844 -18.219 -3.781 1 95.5 87 LYS B C 1
ATOM 2446 O O . LYS B 1 87 ? -14.812 -17.969 -2.574 1 95.5 87 LYS B O 1
ATOM 2451 N N . THR B 1 88 ? -14.195 -19.125 -4.336 1 97.44 88 THR B N 1
ATOM 2452 C CA . THR B 1 88 ? -13.445 -20.047 -3.486 1 97.44 88 THR B CA 1
ATOM 2453 C C . THR B 1 88 ? -12.18 -19.375 -2.951 1 97.44 88 THR B C 1
ATOM 2455 O O . THR B 1 88 ? -11.539 -19.875 -2.027 1 97.44 88 THR B O 1
ATOM 2458 N N . LEU B 1 89 ? -11.859 -18.125 -3.422 1 96.75 89 LEU B N 1
ATOM 2459 C CA . LEU B 1 89 ? -10.75 -17.344 -2.883 1 96.75 89 LEU B CA 1
ATOM 2460 C C . LEU B 1 89 ? -11.258 -16.203 -2.004 1 96.75 89 LEU B C 1
ATOM 2462 O O . LEU B 1 89 ? -10.469 -15.445 -1.452 1 96.75 89 LEU B O 1
ATOM 2466 N N . ALA B 1 90 ? -12.602 -16.141 -1.912 1 94.19 90 ALA B N 1
ATOM 2467 C CA . ALA B 1 90 ? -13.164 -15.109 -1.037 1 94.19 90 ALA B CA 1
ATOM 2468 C C . ALA B 1 90 ? -12.633 -15.258 0.388 1 94.19 90 ALA B C 1
ATOM 2470 O O . ALA B 1 90 ? -12.602 -16.359 0.932 1 94.19 90 ALA B O 1
ATOM 2471 N N . GLY B 1 91 ? -12.164 -14.109 0.908 1 94.81 91 GLY B N 1
ATOM 2472 C CA . GLY B 1 91 ? -11.68 -14.102 2.277 1 94.81 91 GLY B CA 1
ATOM 2473 C C . GLY B 1 91 ? -10.25 -14.594 2.404 1 94.81 91 GLY B C 1
ATOM 2474 O O . GLY B 1 91 ? -9.703 -14.648 3.508 1 94.81 91 GLY B O 1
ATOM 2475 N N . LYS B 1 92 ? -9.695 -14.914 1.256 1 97.62 92 LYS B N 1
ATOM 2476 C CA . LYS B 1 92 ? -8.32 -15.398 1.263 1 97.62 92 LYS B CA 1
ATOM 2477 C C . LYS B 1 92 ? -7.375 -14.383 0.621 1 97.62 92 LYS B C 1
ATOM 2479 O O . LYS B 1 92 ? -7.734 -13.727 -0.357 1 97.62 92 LYS B O 1
ATOM 2484 N N . PRO B 1 93 ? -6.16 -14.297 1.182 1 98.19 93 PRO B N 1
ATOM 2485 C CA . PRO B 1 93 ? -5.211 -13.336 0.606 1 98.19 93 PRO B CA 1
ATOM 2486 C C . PRO B 1 93 ? -4.793 -13.703 -0.815 1 98.19 93 PRO B C 1
ATOM 2488 O O . PRO B 1 93 ? -4.555 -14.883 -1.11 1 98.19 93 PRO B O 1
ATOM 2491 N N . LYS B 1 94 ? -4.855 -12.75 -1.653 1 98.12 94 LYS B N 1
ATOM 2492 C CA . LYS B 1 94 ? -4.324 -12.812 -3.012 1 98.12 94 LYS B CA 1
ATOM 2493 C C . LYS B 1 94 ? -3.146 -11.859 -3.182 1 98.12 94 LYS B C 1
ATOM 2495 O O . LYS B 1 94 ? -3.311 -10.641 -3.086 1 98.12 94 LYS B O 1
ATOM 2500 N N . LEU B 1 95 ? -1.951 -12.383 -3.402 1 98.31 95 LEU B N 1
ATOM 2501 C CA . LEU B 1 95 ? -0.729 -11.594 -3.504 1 98.31 95 LEU B CA 1
ATOM 2502 C C . LEU B 1 95 ? -0.223 -11.562 -4.941 1 98.31 95 LEU B C 1
ATOM 2504 O O . LEU B 1 95 ? -0.059 -12.609 -5.574 1 98.31 95 LEU B O 1
ATOM 2508 N N . PHE B 1 96 ? -0.001 -10.352 -5.453 1 96 96 PHE B N 1
ATOM 2509 C CA . PHE B 1 96 ? 0.556 -10.148 -6.785 1 96 96 PHE B CA 1
ATOM 2510 C C . PHE B 1 96 ? 1.9 -9.438 -6.711 1 96 96 PHE B C 1
ATOM 2512 O O . PHE B 1 96 ? 1.979 -8.297 -6.254 1 96 96 PHE B O 1
ATOM 2519 N N . PHE B 1 97 ? 2.922 -10.133 -7.02 1 94.5 97 PHE B N 1
ATOM 2520 C CA . PHE B 1 97 ? 4.246 -9.531 -7.129 1 94.5 97 PHE B CA 1
ATOM 2521 C C . PHE B 1 97 ? 4.613 -9.289 -8.586 1 94.5 97 PHE B C 1
ATOM 2523 O O . PHE B 1 97 ? 4.824 -10.234 -9.344 1 94.5 97 PHE B O 1
ATOM 2530 N N . ILE B 1 98 ? 4.688 -8.016 -8.93 1 90.44 98 ILE B N 1
ATOM 2531 C CA . ILE B 1 98 ? 4.809 -7.66 -10.344 1 90.44 98 ILE B CA 1
ATOM 2532 C C . ILE B 1 98 ? 6.102 -6.875 -10.57 1 90.44 98 ILE B C 1
ATOM 2534 O O . ILE B 1 98 ? 6.32 -5.836 -9.938 1 90.44 98 ILE B O 1
ATOM 2538 N N . GLN B 1 99 ? 6.914 -7.406 -11.336 1 83.75 99 GLN B N 1
ATOM 2539 C CA . GLN B 1 99 ? 8.094 -6.707 -11.828 1 83.75 99 GLN B CA 1
ATOM 2540 C C . GLN B 1 99 ? 7.969 -6.383 -13.312 1 83.75 99 GLN B C 1
ATOM 2542 O O . GLN B 1 99 ? 8.102 -7.27 -14.164 1 83.75 99 GLN B O 1
ATOM 2547 N N . ALA B 1 100 ? 7.535 -5.164 -13.539 1 75.56 100 ALA B N 1
ATOM 2548 C CA . ALA B 1 100 ? 7.363 -4.699 -14.914 1 75.56 100 ALA B CA 1
ATOM 2549 C C . ALA B 1 100 ? 8.445 -3.693 -15.289 1 75.56 100 ALA B C 1
ATOM 2551 O O . ALA B 1 100 ? 8.5 -2.596 -14.734 1 75.56 100 ALA B O 1
ATOM 2552 N N . CYS B 1 101 ? 9.367 -4.098 -16.094 1 64.44 101 CYS B N 1
ATOM 2553 C CA . CYS B 1 101 ? 10.469 -3.229 -16.5 1 64.44 101 CYS B CA 1
ATOM 2554 C C . CYS B 1 101 ? 10.125 -2.475 -17.781 1 64.44 101 CYS B C 1
ATOM 2556 O O . CYS B 1 101 ? 9.43 -3.004 -18.656 1 64.44 101 CYS B O 1
ATOM 2558 N N . GLN B 1 102 ? 10.148 -1.015 -17.859 1 57.25 102 GLN B N 1
ATOM 2559 C CA . GLN B 1 102 ? 9.883 -0.228 -19.062 1 57.25 102 GLN B CA 1
ATOM 2560 C C . GLN B 1 102 ? 10.922 -0.51 -20.141 1 57.25 102 GLN B C 1
ATOM 2562 O O . GLN B 1 102 ? 12.125 -0.52 -19.875 1 57.25 102 GLN B O 1
ATOM 2567 N N . GLY B 1 103 ? 10.633 -1.388 -21.047 1 47.16 103 GLY B N 1
ATOM 2568 C CA . GLY B 1 103 ? 11.547 -1.637 -22.156 1 47.16 103 GLY B CA 1
ATOM 2569 C C . GLY B 1 103 ? 11.914 -0.378 -22.906 1 47.16 103 GLY B C 1
ATOM 2570 O O . GLY B 1 103 ? 11.273 0.661 -22.75 1 47.16 103 GLY B O 1
ATOM 2571 N N . LYS B 1 104 ? 13.133 -0.29 -23.562 1 41.69 104 LYS B N 1
ATOM 2572 C CA . LYS B 1 104 ? 13.594 0.758 -24.469 1 41.69 104 LYS B CA 1
ATOM 2573 C C . LYS B 1 104 ? 12.469 1.22 -25.406 1 41.69 104 LYS B C 1
ATOM 2575 O O . LYS B 1 104 ? 12.391 2.398 -25.75 1 41.69 104 LYS B O 1
ATOM 2580 N N . ASN B 1 105 ? 11.789 0.384 -26.109 1 38.25 105 ASN B N 1
ATOM 2581 C CA . ASN B 1 105 ? 11.023 0.65 -27.328 1 38.25 105 ASN B CA 1
ATOM 2582 C C . ASN B 1 105 ? 9.602 1.101 -27 1 38.25 105 ASN B C 1
ATOM 2584 O O . ASN B 1 105 ? 8.703 0.99 -27.844 1 38.25 105 ASN B O 1
ATOM 2588 N N . ILE B 1 106 ? 9.289 1.401 -25.938 1 40.25 106 ILE B N 1
ATOM 2589 C CA . ILE B 1 106 ? 7.879 1.746 -25.781 1 40.25 106 ILE B CA 1
ATOM 2590 C C . ILE B 1 106 ? 7.602 3.094 -26.438 1 40.25 106 ILE B C 1
ATOM 2592 O O . ILE B 1 106 ? 6.492 3.621 -26.344 1 40.25 106 ILE B O 1
ATOM 2596 N N . GLN B 1 107 ? 8.508 3.791 -26.906 1 36.75 107 GLN B N 1
ATOM 2597 C CA . GLN B 1 107 ? 8.133 4.98 -27.672 1 36.75 107 GLN B CA 1
ATOM 2598 C C . GLN B 1 107 ? 7.051 4.664 -28.688 1 36.75 107 GLN B C 1
ATOM 2600 O O . GLN B 1 107 ? 6.266 5.539 -29.062 1 36.75 107 GLN B O 1
ATOM 2605 N N . GLY B 1 108 ? 7.176 3.6 -29.453 1 32.38 108 GLY B N 1
ATOM 2606 C CA . GLY B 1 108 ? 6.273 3.365 -30.562 1 32.38 108 GLY B CA 1
ATOM 2607 C C . GLY B 1 108 ? 4.957 2.732 -30.156 1 32.38 108 GLY B C 1
ATOM 2608 O O . GLY B 1 108 ? 4.141 2.373 -31 1 32.38 108 GLY B O 1
ATOM 2609 N N . ALA B 1 109 ? 4.961 2.08 -29.109 1 32.94 109 ALA B N 1
ATOM 2610 C CA . ALA B 1 109 ? 3.631 1.505 -28.922 1 32.94 109 ALA B CA 1
ATOM 2611 C C . ALA B 1 109 ? 2.57 2.598 -28.812 1 32.94 109 ALA B C 1
ATOM 2613 O O . ALA B 1 109 ? 2.701 3.531 -28.031 1 32.94 109 ALA B O 1
ATOM 2614 N N . HIS B 1 110 ? 2.016 3.027 -29.969 1 33.12 110 HIS B N 1
ATOM 2615 C CA . HIS B 1 110 ? 0.842 3.881 -30.109 1 33.12 110 HIS B CA 1
ATOM 2616 C C . HIS B 1 110 ? -0.081 3.754 -28.906 1 33.12 110 HIS B C 1
ATOM 2618 O O . HIS B 1 110 ? -0.496 2.648 -28.547 1 33.12 110 HIS B O 1
ATOM 2624 N N . LEU B 1 111 ? 0.1 4.434 -28.016 1 33.03 111 LEU B N 1
ATOM 2625 C CA . LEU B 1 111 ? -1.043 4.547 -27.109 1 33.03 111 LEU B CA 1
ATOM 2626 C C . LEU B 1 111 ? -2.354 4.398 -27.875 1 33.03 111 LEU B C 1
ATOM 2628 O O . LEU B 1 111 ? -2.699 5.25 -28.703 1 33.03 111 LEU B O 1
ATOM 2632 N N . ILE B 1 112 ? -2.551 3.289 -28.578 1 30.59 112 ILE B N 1
ATOM 2633 C CA . ILE B 1 112 ? -3.904 3.203 -29.125 1 30.59 112 ILE B CA 1
ATOM 2634 C C . ILE B 1 112 ? -4.867 3.975 -28.219 1 30.59 112 ILE B C 1
ATOM 2636 O O . ILE B 1 112 ? -4.926 3.732 -27.016 1 30.59 112 ILE B O 1
ATOM 2640 N N . GLU B 1 113 ? -5.074 5.168 -28.641 1 29.94 113 GLU B N 1
ATOM 2641 C CA . GLU B 1 113 ? -6.242 5.879 -28.125 1 29.94 113 GLU B CA 1
ATOM 2642 C C . GLU B 1 113 ? -7.414 4.922 -27.906 1 29.94 113 GLU B C 1
ATOM 2644 O O . GLU B 1 113 ? -7.918 4.32 -28.844 1 29.94 113 GLU B O 1
ATOM 2649 N N . GLU B 1 114 ? -7.383 4.027 -27.047 1 27.83 114 GLU B N 1
ATOM 2650 C CA . GLU B 1 114 ? -8.695 3.406 -26.891 1 27.83 114 GLU B CA 1
ATOM 2651 C C . GLU B 1 114 ? -9.812 4.418 -27.125 1 27.83 114 GLU B C 1
ATOM 2653 O O . GLU B 1 114 ? -9.695 5.582 -26.75 1 27.83 114 GLU B O 1
ATOM 2658 N N . ASP B 1 115 ? -10.445 4.457 -28.344 1 28.95 115 ASP B N 1
ATOM 2659 C CA . ASP B 1 115 ? -11.75 5.109 -28.406 1 28.95 115 ASP B CA 1
ATOM 2660 C C . ASP B 1 115 ? -12.375 5.238 -27.016 1 28.95 115 ASP B C 1
ATOM 2662 O O . ASP B 1 115 ? -12.266 4.32 -26.203 1 28.95 115 ASP B O 1
ATOM 2666 N N . ALA B 1 116 ? -12.656 6.422 -26.688 1 28.41 116 ALA B N 1
ATOM 2667 C CA . ALA B 1 116 ? -13.328 6.824 -25.453 1 28.41 116 ALA B CA 1
ATOM 2668 C C . ALA B 1 116 ? -14.43 5.84 -25.078 1 28.41 116 ALA B C 1
ATOM 2670 O O . ALA B 1 116 ? -15.617 6.133 -25.266 1 28.41 116 ALA B O 1
ATOM 2671 N N . ALA B 1 117 ? -14.5 4.684 -25.781 1 27.27 117 ALA B N 1
ATOM 2672 C CA . ALA B 1 117 ? -15.531 3.994 -25.016 1 27.27 117 ALA B CA 1
ATOM 2673 C C . ALA B 1 117 ? -15.258 4.082 -23.516 1 27.27 117 ALA B C 1
ATOM 2675 O O . ALA B 1 117 ? -14.109 3.918 -23.078 1 27.27 117 ALA B O 1
ATOM 2676 N N . VAL B 1 118 ? -15.891 4.934 -22.844 1 28.86 118 VAL B N 1
ATOM 2677 C CA . VAL B 1 118 ? -15.969 5.18 -21.406 1 28.86 118 VAL B CA 1
ATOM 2678 C C . VAL B 1 118 ? -15.562 3.922 -20.656 1 28.86 118 VAL B C 1
ATOM 2680 O O . VAL B 1 118 ? -16.266 2.91 -20.672 1 28.86 118 VAL B O 1
ATOM 2683 N N . SER B 1 119 ? -14.398 3.439 -20.984 1 27.92 119 SER B N 1
ATOM 2684 C CA . SER B 1 119 ? -13.852 2.373 -20.156 1 27.92 119 SER B CA 1
ATOM 2685 C C . SER B 1 119 ? -14.32 2.512 -18.703 1 27.92 119 SER B C 1
ATOM 2687 O O . SER B 1 119 ? -14.148 3.568 -18.094 1 27.92 119 SER B O 1
ATOM 2689 N N . THR B 1 120 ? -15.445 2.004 -18.547 1 28.56 120 THR B N 1
ATOM 2690 C CA . THR B 1 120 ? -15.82 1.803 -17.156 1 28.56 120 THR B CA 1
ATOM 2691 C C . THR B 1 120 ? -14.586 1.545 -16.297 1 28.56 120 THR B C 1
ATOM 2693 O O . THR B 1 120 ? -13.828 0.601 -16.547 1 28.56 120 THR B O 1
ATOM 2696 N N . THR B 1 121 ? -13.703 2.521 -16.438 1 31.89 121 THR B N 1
ATOM 2697 C CA . THR B 1 121 ? -12.664 2.355 -15.422 1 31.89 121 THR B CA 1
ATOM 2698 C C . THR B 1 121 ? -13.102 1.348 -14.359 1 31.89 121 THR B C 1
ATOM 2700 O O . THR B 1 121 ? -13.984 1.636 -13.547 1 31.89 121 THR B O 1
ATOM 2703 N N . LYS B 1 122 ? -13.336 0.237 -14.859 1 32.28 122 LYS B N 1
ATOM 2704 C CA . LYS B 1 122 ? -13.57 -0.852 -13.922 1 32.28 122 LYS B CA 1
ATOM 2705 C C . LYS B 1 122 ? -12.758 -0.655 -12.641 1 32.28 122 LYS B C 1
ATOM 2707 O O . LYS B 1 122 ? -11.539 -0.492 -12.688 1 32.28 122 LYS B O 1
ATOM 2712 N N . THR B 1 123 ? -13.352 0.091 -11.758 1 35.69 123 THR B N 1
ATOM 2713 C CA . THR B 1 123 ? -13.062 0.235 -10.336 1 35.69 123 THR B CA 1
ATOM 2714 C C . THR B 1 123 ? -12.211 -0.933 -9.836 1 35.69 123 THR B C 1
ATOM 2716 O O . THR B 1 123 ? -12.422 -2.076 -10.242 1 35.69 123 THR B O 1
ATOM 2719 N N . ILE B 1 124 ? -10.867 -0.861 -9.977 1 42.06 124 ILE B N 1
ATOM 2720 C CA . ILE B 1 124 ? -10.25 -1.934 -9.203 1 42.06 124 ILE B CA 1
ATOM 2721 C C . ILE B 1 124 ? -11.281 -2.549 -8.258 1 42.06 124 ILE B C 1
ATOM 2723 O O . ILE B 1 124 ? -11.859 -1.854 -7.418 1 42.06 124 ILE B O 1
ATOM 2727 N N . PRO B 1 125 ? -11.961 -3.436 -8.844 1 45.94 125 PRO B N 1
ATOM 2728 C CA . PRO B 1 125 ? -12.914 -4.109 -7.961 1 45.94 125 PRO B CA 1
ATOM 2729 C C . PRO B 1 125 ? -12.484 -4.098 -6.496 1 45.94 125 PRO B C 1
ATOM 2731 O O . PRO B 1 125 ? -11.281 -4.062 -6.207 1 45.94 125 PRO B O 1
ATOM 2734 N N . ASN B 1 126 ? -13.203 -3.33 -5.664 1 58.34 126 ASN B N 1
ATOM 2735 C CA . ASN B 1 126 ? -13.203 -3.346 -4.207 1 58.34 126 ASN B CA 1
ATOM 2736 C C . ASN B 1 126 ? -12.852 -4.727 -3.66 1 58.34 126 ASN B C 1
ATOM 2738 O O . ASN B 1 126 ? -13.727 -5.453 -3.189 1 58.34 126 ASN B O 1
ATOM 2742 N N . ALA B 1 127 ? -11.641 -5.312 -4.316 1 75.44 127 ALA B N 1
ATOM 2743 C CA . ALA B 1 127 ? -11.375 -6.648 -3.789 1 75.44 127 ALA B CA 1
ATOM 2744 C C . ALA B 1 127 ? -10.68 -6.574 -2.434 1 75.44 127 ALA B C 1
ATOM 2746 O O . ALA B 1 127 ? -9.742 -5.785 -2.25 1 75.44 127 ALA B O 1
ATOM 2747 N N . ALA B 1 128 ? -11.227 -7.195 -1.593 1 88.31 128 ALA B N 1
ATOM 2748 C CA . ALA B 1 128 ? -10.672 -7.363 -0.254 1 88.31 128 ALA B CA 1
ATOM 2749 C C . ALA B 1 128 ? -9.539 -8.391 -0.256 1 88.31 128 ALA B C 1
ATOM 2751 O O . ALA B 1 128 ? -9.469 -9.242 -1.144 1 88.31 128 ALA B O 1
ATOM 2752 N N . ASP B 1 129 ? -8.578 -8.242 0.61 1 96.44 129 ASP B N 1
ATOM 2753 C CA . ASP B 1 129 ? -7.539 -9.227 0.893 1 96.44 129 ASP B CA 1
ATOM 2754 C C . ASP B 1 129 ? -6.586 -9.375 -0.293 1 96.44 129 ASP B C 1
ATOM 2756 O O . ASP B 1 129 ? -6.258 -10.492 -0.696 1 96.44 129 ASP B O 1
ATOM 2760 N N . VAL B 1 130 ? -6.23 -8.234 -0.845 1 96.19 130 VAL B N 1
ATOM 2761 C CA . VAL B 1 130 ? -5.301 -8.188 -1.968 1 96.19 130 VAL B CA 1
ATOM 2762 C C . VAL B 1 130 ? -4.031 -7.445 -1.558 1 96.19 130 VAL B C 1
ATOM 2764 O O . VAL B 1 130 ? -4.098 -6.449 -0.834 1 96.19 130 VAL B O 1
ATOM 2767 N N . LEU B 1 131 ? -2.877 -7.953 -1.962 1 96.81 131 LEU B N 1
ATOM 2768 C CA . LEU B 1 131 ? -1.6 -7.254 -1.886 1 96.81 131 LEU B CA 1
ATOM 2769 C C . LEU B 1 131 ? -0.946 -7.168 -3.26 1 96.81 131 LEU B C 1
ATOM 2771 O O . LEU B 1 131 ? -0.807 -8.18 -3.951 1 96.81 131 LEU B O 1
ATOM 2775 N N . ILE B 1 132 ? -0.683 -5.965 -3.672 1 93.38 132 ILE B N 1
ATOM 2776 C CA . ILE B 1 132 ? 0.052 -5.742 -4.914 1 93.38 132 ILE B CA 1
ATOM 2777 C C . ILE B 1 132 ? 1.451 -5.215 -4.598 1 93.38 132 ILE B C 1
ATOM 2779 O O . ILE B 1 132 ? 1.605 -4.086 -4.129 1 93.38 132 ILE B O 1
ATOM 2783 N N . GLY B 1 133 ? 2.4 -6.07 -4.738 1 91.56 133 GLY B N 1
ATOM 2784 C CA . GLY B 1 133 ? 3.797 -5.684 -4.629 1 91.56 133 GLY B CA 1
ATOM 2785 C C . GLY B 1 133 ? 4.43 -5.352 -5.965 1 91.56 133 GLY B C 1
ATOM 2786 O O . GLY B 1 133 ? 4.762 -6.246 -6.742 1 91.56 133 GLY B O 1
ATOM 2787 N N . MET B 1 134 ? 4.586 -4.031 -6.262 1 82.44 134 MET B N 1
ATOM 2788 C CA . MET B 1 134 ? 5.176 -3.613 -7.531 1 82.44 134 MET B CA 1
ATOM 2789 C C . MET B 1 134 ? 6.605 -3.121 -7.332 1 82.44 134 MET B C 1
ATOM 2791 O O . MET B 1 134 ? 6.926 -2.531 -6.297 1 82.44 134 MET B O 1
ATOM 2795 N N . SER B 1 135 ? 7.41 -3.389 -8.305 1 70.56 135 SER B N 1
ATOM 2796 C CA . SER B 1 135 ? 8.836 -3.08 -8.242 1 70.56 135 SER B CA 1
ATOM 2797 C C . SER B 1 135 ? 9.086 -1.587 -8.422 1 70.56 135 SER B C 1
ATOM 2799 O O . SER B 1 135 ? 10.172 -1.094 -8.117 1 70.56 135 SER B O 1
ATOM 2801 N N . THR B 1 136 ? 8.219 -0.947 -9 1 62.25 136 THR B N 1
ATOM 2802 C CA . THR B 1 136 ? 8.453 0.479 -9.203 1 62.25 136 THR B CA 1
ATOM 2803 C C . THR B 1 136 ? 7.199 1.283 -8.867 1 62.25 136 THR B C 1
ATOM 2805 O O . THR B 1 136 ? 6.09 0.746 -8.875 1 62.25 136 THR B O 1
ATOM 2808 N N . VAL B 1 137 ? 7.516 2.451 -8.203 1 53.19 137 VAL B N 1
ATOM 2809 C CA . VAL B 1 137 ? 6.422 3.395 -7.988 1 53.19 137 VAL B CA 1
ATOM 2810 C C . VAL B 1 137 ? 5.855 3.836 -9.336 1 53.19 137 VAL B C 1
ATOM 2812 O O . VAL B 1 137 ? 6.566 3.855 -10.344 1 53.19 137 VAL B O 1
ATOM 2815 N N . ASP B 1 138 ? 4.52 3.867 -9.469 1 49.81 138 ASP B N 1
ATOM 2816 C CA . ASP B 1 138 ? 3.826 4.359 -10.656 1 49.81 138 ASP B CA 1
ATOM 2817 C C . ASP B 1 138 ? 4.52 5.598 -11.227 1 49.81 138 ASP B C 1
ATOM 2819 O O . ASP B 1 138 ? 4.879 6.508 -10.477 1 49.81 138 ASP B O 1
ATOM 2823 N N . GLY B 1 139 ? 4.824 5.691 -12.477 1 42.88 139 GLY B N 1
ATOM 2824 C CA . GLY B 1 139 ? 5.348 6.785 -13.281 1 42.88 139 GLY B CA 1
ATOM 2825 C C . GLY B 1 139 ? 6.852 6.707 -13.484 1 42.88 139 GLY B C 1
ATOM 2826 O O . GLY B 1 139 ? 7.43 7.547 -14.18 1 42.88 139 GLY B O 1
ATOM 2827 N N . CYS B 1 140 ? 7.508 6.102 -12.492 1 39.25 140 CYS B N 1
ATOM 2828 C CA . CYS B 1 140 ? 8.945 6.102 -12.734 1 39.25 140 CYS B CA 1
ATOM 2829 C C . CYS B 1 140 ? 9.312 5.098 -13.82 1 39.25 140 CYS B C 1
ATOM 2831 O O . CYS B 1 140 ? 8.883 3.945 -13.781 1 39.25 140 CYS B O 1
ATOM 2833 N N . PHE B 1 141 ? 9.352 5.664 -14.867 1 35.06 141 PHE B N 1
ATOM 2834 C CA . PHE B 1 141 ? 9.906 4.887 -15.977 1 35.06 141 PHE B CA 1
ATOM 2835 C C . PHE B 1 141 ? 11.195 4.184 -15.555 1 35.06 141 PHE B C 1
ATOM 2837 O O . PHE B 1 141 ? 12.109 4.82 -15.031 1 35.06 141 PHE B O 1
ATOM 2844 N N . SER B 1 142 ? 11.062 3.105 -14.898 1 36.34 142 SER B N 1
ATOM 2845 C CA . SER B 1 142 ? 12.352 2.457 -14.703 1 36.34 142 SER B CA 1
ATOM 2846 C C . SER B 1 142 ? 13.023 2.143 -16.031 1 36.34 142 SER B C 1
ATOM 2848 O O . SER B 1 142 ? 12.367 1.659 -16.969 1 36.34 142 SER B O 1
ATOM 2850 N N . TYR B 1 143 ? 13.867 2.975 -16.391 1 36.09 143 TYR B N 1
ATOM 2851 C CA . TYR B 1 143 ? 14.719 2.631 -17.531 1 36.09 143 TYR B CA 1
ATOM 2852 C C . TYR B 1 143 ? 15.164 1.176 -17.453 1 36.09 143 TYR B C 1
ATOM 2854 O O . TYR B 1 143 ? 15.32 0.625 -16.359 1 36.09 143 TYR B O 1
ATOM 2862 N N . ARG B 1 144 ? 14.93 0.546 -18.531 1 38.75 144 ARG B N 1
ATOM 2863 C CA . ARG B 1 144 ? 15.172 -0.846 -18.906 1 38.75 144 ARG B CA 1
ATOM 2864 C C . ARG B 1 144 ? 16.547 -1.311 -18.422 1 38.75 144 ARG B C 1
ATOM 2866 O O . ARG B 1 144 ? 17.562 -0.987 -19.031 1 38.75 144 ARG B O 1
ATOM 2873 N N . HIS B 1 145 ? 17.109 -0.847 -17.391 1 41.75 145 HIS B N 1
ATOM 2874 C CA . HIS B 1 145 ? 18.328 -1.646 -17.281 1 41.75 145 HIS B CA 1
ATOM 2875 C C . HIS B 1 145 ? 18 -3.088 -16.891 1 41.75 145 HIS B C 1
ATOM 2877 O O . HIS B 1 145 ? 17.406 -3.338 -15.844 1 41.75 145 HIS B O 1
ATOM 2883 N N . ILE B 1 146 ? 18.109 -3.98 -17.859 1 43.69 146 ILE B N 1
ATOM 2884 C CA . ILE B 1 146 ? 17.953 -5.43 -17.781 1 43.69 146 ILE B CA 1
ATOM 2885 C C . ILE B 1 146 ? 18.375 -5.914 -16.391 1 43.69 146 ILE B C 1
ATOM 2887 O O . ILE B 1 146 ? 17.719 -6.77 -15.797 1 43.69 146 ILE B O 1
ATOM 2891 N N . GLU B 1 147 ? 19.531 -5.332 -16.062 1 43.78 147 GLU B N 1
ATOM 2892 C CA . GLU B 1 147 ? 20.094 -5.859 -14.828 1 43.78 147 GLU B CA 1
ATOM 2893 C C . GLU B 1 147 ? 19.25 -5.453 -13.625 1 43.78 147 GLU B C 1
ATOM 2895 O O . GLU B 1 147 ? 19.219 -6.164 -12.617 1 43.78 147 GLU B O 1
ATOM 2900 N N . MET B 1 148 ? 18.672 -4.285 -13.656 1 48.41 148 MET B N 1
ATOM 2901 C CA . MET B 1 148 ? 17.875 -3.656 -12.617 1 48.41 148 MET B CA 1
ATOM 2902 C C . MET B 1 148 ? 16.625 -4.48 -12.32 1 48.41 148 MET B C 1
ATOM 2904 O O . MET B 1 148 ? 16.016 -4.328 -11.258 1 48.41 148 MET B O 1
ATOM 2908 N N . GLY B 1 149 ? 16.219 -5.23 -13.352 1 54.59 149 GLY B N 1
ATOM 2909 C CA . GLY B 1 149 ? 14.938 -5.918 -13.438 1 54.59 149 GLY B CA 1
ATOM 2910 C C . GLY B 1 149 ? 14.797 -7.051 -12.445 1 54.59 149 GLY B C 1
ATOM 2911 O O . GLY B 1 149 ? 13.695 -7.555 -12.219 1 54.59 149 GLY B O 1
ATOM 2912 N N . THR B 1 150 ? 16.062 -7.176 -11.727 1 75.12 150 THR B N 1
ATOM 2913 C CA . THR B 1 150 ? 15.883 -8.391 -10.938 1 75.12 150 THR B CA 1
ATOM 2914 C C . THR B 1 150 ? 16.094 -8.109 -9.453 1 75.12 150 THR B C 1
ATOM 2916 O O . THR B 1 150 ? 16.016 -9.023 -8.625 1 75.12 150 THR B O 1
ATOM 2919 N N . TRP B 1 151 ? 16.359 -6.777 -9.18 1 82.81 151 TRP B N 1
ATOM 2920 C CA . TRP B 1 151 ? 16.672 -6.496 -7.785 1 82.81 151 TRP B CA 1
ATOM 2921 C C . TRP B 1 151 ? 15.445 -6.727 -6.902 1 82.81 151 TRP B C 1
ATOM 2923 O O . TRP B 1 151 ? 15.57 -7.207 -5.773 1 82.81 151 TRP B O 1
ATOM 2933 N N . TYR B 1 152 ? 14.422 -6.352 -7.469 1 87.94 152 TYR B N 1
ATOM 2934 C CA . TYR B 1 152 ? 13.188 -6.5 -6.703 1 87.94 152 TYR B CA 1
ATOM 2935 C C . TYR B 1 152 ? 12.953 -7.961 -6.332 1 87.94 152 TYR B C 1
ATOM 2937 O O . TYR B 1 152 ? 12.68 -8.273 -5.172 1 87.94 152 TYR B O 1
ATOM 2945 N N . ILE B 1 153 ? 13.086 -8.875 -7.277 1 91 153 ILE B N 1
ATOM 2946 C CA . ILE B 1 153 ? 12.836 -10.289 -7.055 1 91 153 ILE B CA 1
ATOM 2947 C C . ILE B 1 153 ? 13.875 -10.852 -6.086 1 91 153 ILE B C 1
ATOM 2949 O O . ILE B 1 153 ? 13.539 -11.641 -5.199 1 91 153 ILE B O 1
ATOM 2953 N N . GLN B 1 154 ? 15.086 -10.383 -6.285 1 91.06 154 GLN B N 1
ATOM 2954 C CA . GLN B 1 154 ? 16.141 -10.836 -5.391 1 91.06 154 GLN B CA 1
ATOM 2955 C C . GLN B 1 154 ? 15.875 -10.406 -3.951 1 91.06 154 GLN B C 1
ATOM 2957 O O . GLN B 1 154 ? 16 -11.203 -3.023 1 91.06 154 GLN B O 1
ATOM 2962 N N . ALA B 1 155 ? 15.562 -9.148 -3.818 1 93.94 155 ALA B N 1
ATOM 2963 C CA . ALA B 1 155 ? 15.25 -8.633 -2.488 1 93.94 155 ALA B CA 1
ATOM 2964 C C . ALA B 1 155 ? 14.039 -9.336 -1.894 1 93.94 155 ALA B C 1
ATOM 2966 O O . ALA B 1 155 ? 14.039 -9.695 -0.714 1 93.94 155 ALA B O 1
ATOM 2967 N N . LEU B 1 156 ? 13.016 -9.531 -2.723 1 95.81 156 LEU B N 1
ATOM 2968 C CA . LEU B 1 156 ? 11.812 -10.211 -2.271 1 95.81 156 LEU B CA 1
ATOM 2969 C C . LEU B 1 156 ? 12.133 -11.617 -1.762 1 95.81 156 LEU B C 1
ATOM 2971 O O . LEU B 1 156 ? 11.82 -11.953 -0.621 1 95.81 156 LEU B O 1
ATOM 2975 N N . CYS B 1 157 ? 12.812 -12.414 -2.527 1 95.69 157 CYS B N 1
ATOM 2976 C CA . CYS B 1 157 ? 13.117 -13.797 -2.176 1 95.69 157 CYS B CA 1
ATOM 2977 C C . CYS B 1 157 ? 14.047 -13.859 -0.966 1 95.69 157 CYS B C 1
ATOM 2979 O O . CYS B 1 157 ? 13.805 -14.633 -0.037 1 95.69 157 CYS B O 1
ATOM 2981 N N . SER B 1 158 ? 15.078 -12.992 -0.976 1 96.12 158 SER B N 1
ATOM 2982 C CA . SER B 1 158 ? 16.016 -12.977 0.139 1 96.12 158 SER B CA 1
ATOM 2983 C C . SER B 1 158 ? 15.312 -12.656 1.453 1 96.12 158 SER B C 1
ATOM 2985 O O . SER B 1 158 ? 15.57 -13.305 2.473 1 96.12 158 SER B O 1
ATOM 2987 N N . ASN B 1 159 ? 14.422 -11.719 1.428 1 98 159 ASN B N 1
ATOM 2988 C CA . ASN B 1 159 ? 13.75 -11.312 2.658 1 98 159 ASN B CA 1
ATOM 2989 C C . ASN B 1 159 ? 12.688 -12.336 3.076 1 98 159 ASN B C 1
ATOM 2991 O O . ASN B 1 159 ? 12.469 -12.547 4.27 1 98 159 ASN B O 1
ATOM 2995 N N . LEU B 1 160 ? 11.992 -12.992 2.117 1 98.25 160 LEU B N 1
ATOM 2996 C CA . LEU B 1 160 ? 11.109 -14.094 2.471 1 98.25 160 LEU B CA 1
ATOM 2997 C C . LEU B 1 160 ? 11.875 -15.195 3.197 1 98.25 160 LEU B C 1
ATOM 2999 O O . LEU B 1 160 ? 11.445 -15.664 4.254 1 98.25 160 LEU B O 1
ATOM 3003 N N . ILE B 1 161 ? 13.031 -15.539 2.686 1 97.94 161 ILE B N 1
ATOM 3004 C CA . ILE B 1 161 ? 13.852 -16.625 3.236 1 97.94 161 ILE B CA 1
ATOM 3005 C C . ILE B 1 161 ? 14.289 -16.266 4.652 1 97.94 161 ILE B C 1
ATOM 3007 O O . ILE B 1 161 ? 14.266 -17.109 5.551 1 97.94 161 ILE B O 1
ATOM 3011 N N . LYS B 1 162 ? 14.664 -15.031 4.84 1 97.88 162 LYS B N 1
ATOM 3012 C CA . LYS B 1 162 ? 15.25 -14.609 6.109 1 97.88 162 LYS B CA 1
ATOM 3013 C C . LYS B 1 162 ? 14.164 -14.336 7.148 1 97.88 162 LYS B C 1
ATOM 3015 O O . LYS B 1 162 ? 14.359 -14.602 8.336 1 97.88 162 LYS B O 1
ATOM 3020 N N . MET B 1 163 ? 13.031 -13.859 6.727 1 98.38 163 MET B N 1
ATOM 3021 C CA . MET B 1 163 ? 12.133 -13.227 7.695 1 98.38 163 MET B CA 1
ATOM 3022 C C . MET B 1 163 ? 10.93 -14.117 7.977 1 98.38 163 MET B C 1
ATOM 3024 O O . MET B 1 163 ? 10.312 -14.016 9.039 1 98.38 163 MET B O 1
ATOM 3028 N N . VAL B 1 164 ? 10.508 -15.031 7.031 1 98.38 164 VAL B N 1
ATOM 3029 C CA . VAL B 1 164 ? 9.359 -15.898 7.273 1 98.38 164 VAL B CA 1
ATOM 3030 C C . VAL B 1 164 ? 9.648 -16.812 8.469 1 98.38 164 VAL B C 1
ATOM 3032 O O . VAL B 1 164 ? 8.812 -16.938 9.367 1 98.38 164 VAL B O 1
ATOM 3035 N N . PRO B 1 165 ? 10.836 -17.406 8.617 1 97.94 165 PRO B N 1
ATOM 3036 C CA . PRO B 1 165 ? 11.117 -18.266 9.773 1 97.94 165 PRO B CA 1
ATOM 3037 C C . PRO B 1 165 ? 11.086 -17.5 11.102 1 97.94 165 PRO B C 1
ATOM 3039 O O . PRO B 1 165 ? 10.961 -18.109 12.164 1 97.94 165 PRO B O 1
ATOM 3042 N N . LYS B 1 166 ? 11.227 -16.172 11.039 1 97.88 166 LYS B N 1
ATOM 3043 C CA . LYS B 1 166 ? 11.195 -15.344 12.234 1 97.88 166 LYS B CA 1
ATOM 3044 C C . LYS B 1 166 ? 9.766 -14.938 12.586 1 97.88 166 LYS B C 1
ATOM 3046 O O . LYS B 1 166 ? 9.531 -14.219 13.562 1 97.88 166 LYS B O 1
ATOM 3051 N N . GLY B 1 167 ? 8.805 -15.289 11.797 1 97.81 167 GLY B N 1
ATOM 3052 C CA . GLY B 1 167 ? 7.406 -15.016 12.062 1 97.81 167 GLY B CA 1
ATOM 3053 C C . GLY B 1 167 ? 6.973 -13.633 11.617 1 97.81 167 GLY B C 1
ATOM 3054 O O . GLY B 1 167 ? 5.938 -13.133 12.062 1 97.81 167 GLY B O 1
ATOM 3055 N N . GLU B 1 168 ? 7.742 -12.953 10.773 1 98.25 168 GLU B N 1
ATOM 3056 C CA . GLU B 1 168 ? 7.398 -11.617 10.305 1 98.25 168 GLU B CA 1
ATOM 3057 C C . GLU B 1 168 ? 6.234 -11.656 9.32 1 98.25 168 GLU B C 1
ATOM 3059 O O . GLU B 1 168 ? 6.133 -12.578 8.508 1 98.25 168 GLU B O 1
ATOM 3064 N N . ASP B 1 169 ? 5.34 -10.656 9.422 1 98.5 169 ASP B N 1
ATOM 3065 C CA . ASP B 1 169 ? 4.227 -10.578 8.484 1 98.5 169 ASP B CA 1
ATOM 3066 C C . ASP B 1 169 ? 4.684 -10.031 7.129 1 98.5 169 ASP B C 1
ATOM 3068 O O . ASP B 1 169 ? 5.73 -9.391 7.039 1 98.5 169 ASP B O 1
ATOM 3072 N N . ILE B 1 170 ? 3.906 -10.227 6.09 1 98.69 170 ILE B N 1
ATOM 3073 C CA . ILE B 1 170 ? 4.281 -9.984 4.703 1 98.69 170 ILE B CA 1
ATOM 3074 C C . ILE B 1 170 ? 4.539 -8.492 4.492 1 98.69 170 ILE B C 1
ATOM 3076 O O . ILE B 1 170 ? 5.402 -8.109 3.699 1 98.69 170 ILE B O 1
ATOM 3080 N N . LEU B 1 171 ? 3.797 -7.602 5.18 1 98.62 171 LEU B N 1
ATOM 3081 C CA . LEU B 1 171 ? 3.988 -6.168 4.996 1 98.62 171 LEU B CA 1
ATOM 3082 C C . LEU B 1 171 ? 5.324 -5.719 5.586 1 98.62 171 LEU B C 1
ATOM 3084 O O . LEU B 1 171 ? 5.996 -4.855 5.02 1 98.62 171 LEU B O 1
ATOM 3088 N N . SER B 1 172 ? 5.691 -6.258 6.711 1 98.5 172 SER B N 1
ATOM 3089 C CA . SER B 1 172 ? 7.016 -6.008 7.27 1 98.5 172 SER B CA 1
ATOM 3090 C C . SER B 1 172 ? 8.109 -6.488 6.32 1 98.5 172 SER B C 1
ATOM 3092 O O . SER B 1 172 ? 9.133 -5.816 6.148 1 98.5 172 SER B O 1
ATOM 3094 N N . ILE B 1 173 ? 7.91 -7.637 5.785 1 98.62 173 ILE B N 1
ATOM 3095 C CA . ILE B 1 173 ? 8.875 -8.188 4.836 1 98.62 173 ILE B CA 1
ATOM 3096 C C . ILE B 1 173 ? 9.023 -7.246 3.645 1 98.62 173 ILE B C 1
ATOM 3098 O O . ILE B 1 173 ? 10.141 -6.934 3.227 1 98.62 173 ILE B O 1
ATOM 3102 N N . LEU B 1 174 ? 7.906 -6.785 3.084 1 98.31 174 LEU B N 1
ATOM 3103 C CA . LEU B 1 174 ? 7.945 -5.902 1.924 1 98.31 174 LEU B CA 1
ATOM 3104 C C . LEU B 1 174 ? 8.562 -4.555 2.287 1 98.31 174 LEU B C 1
ATOM 3106 O O . LEU B 1 174 ? 9.188 -3.904 1.443 1 98.31 174 LEU B O 1
ATOM 3110 N N . THR B 1 175 ? 8.438 -4.074 3.541 1 98.31 175 THR B N 1
ATOM 3111 C CA . THR B 1 175 ? 9.117 -2.869 3.994 1 98.31 175 THR B CA 1
ATOM 3112 C C . THR B 1 175 ? 10.633 -3.037 3.906 1 98.31 175 THR B C 1
ATOM 3114 O O . THR B 1 175 ? 11.336 -2.121 3.48 1 98.31 175 THR B O 1
ATOM 3117 N N . LYS B 1 176 ? 11.102 -4.234 4.277 1 98.06 176 LYS B N 1
ATOM 3118 C CA . LYS B 1 176 ? 12.523 -4.523 4.145 1 98.06 176 LYS B CA 1
ATOM 3119 C C . LYS B 1 176 ? 12.93 -4.609 2.674 1 98.06 176 LYS B C 1
ATOM 3121 O O . LYS B 1 176 ? 14.023 -4.176 2.303 1 98.06 176 LYS B O 1
ATOM 3126 N N . VAL B 1 177 ? 12.094 -5.207 1.845 1 96.38 177 VAL B N 1
ATOM 3127 C CA . VAL B 1 177 ? 12.344 -5.242 0.407 1 96.38 177 VAL B CA 1
ATOM 3128 C C . VAL B 1 177 ? 12.508 -3.818 -0.121 1 96.38 177 VAL B C 1
ATOM 3130 O O . VAL B 1 177 ? 13.438 -3.539 -0.889 1 96.38 177 VAL B O 1
ATOM 3133 N N . ASN B 1 178 ? 11.609 -2.877 0.267 1 94.25 178 ASN B N 1
ATOM 3134 C CA . ASN B 1 178 ? 11.727 -1.47 -0.099 1 94.25 178 ASN B CA 1
ATOM 3135 C C . ASN B 1 178 ? 13.102 -0.912 0.254 1 94.25 178 ASN B C 1
ATOM 3137 O O . ASN B 1 178 ? 13.734 -0.237 -0.562 1 94.25 178 ASN B O 1
ATOM 3141 N N . ARG B 1 179 ? 13.555 -1.225 1.48 1 95.69 179 ARG B N 1
ATOM 3142 C CA . ARG B 1 179 ? 14.852 -0.74 1.936 1 95.69 179 ARG B CA 1
ATOM 3143 C C . ARG B 1 179 ? 15.977 -1.29 1.065 1 95.69 179 ARG B C 1
ATOM 3145 O O . ARG B 1 179 ? 16.797 -0.529 0.549 1 95.69 179 ARG B O 1
ATOM 3152 N N . ASP B 1 180 ? 15.961 -2.586 0.828 1 94.06 180 ASP B N 1
ATOM 3153 C CA . ASP B 1 180 ? 17.016 -3.24 0.066 1 94.06 180 ASP B CA 1
ATOM 3154 C C . ASP B 1 180 ? 17.078 -2.709 -1.364 1 94.06 180 ASP B C 1
ATOM 3156 O O . ASP B 1 180 ? 18.156 -2.404 -1.879 1 94.06 180 ASP B O 1
ATOM 3160 N N . VAL B 1 181 ? 15.914 -2.588 -1.994 1 90.5 181 VAL B N 1
ATOM 3161 C CA . VAL B 1 181 ? 15.859 -2.146 -3.383 1 90.5 181 VAL B CA 1
ATOM 3162 C C . VAL B 1 181 ? 16.297 -0.684 -3.479 1 90.5 181 VAL B C 1
ATOM 3164 O O . VAL B 1 181 ? 17.016 -0.302 -4.402 1 90.5 181 VAL B O 1
ATOM 3167 N N . SER B 1 182 ? 15.875 0.166 -2.51 1 87.56 182 SER B N 1
ATOM 3168 C CA . SER B 1 182 ? 16.188 1.591 -2.535 1 87.56 182 SER B CA 1
ATOM 3169 C C . SER B 1 182 ? 17.688 1.832 -2.389 1 87.56 182 SER B C 1
ATOM 3171 O O . SER B 1 182 ? 18.203 2.877 -2.799 1 87.56 182 SER B O 1
ATOM 3173 N N . GLU B 1 183 ? 18.375 0.917 -1.78 1 88.69 183 GLU B N 1
ATOM 3174 C CA . GLU B 1 183 ? 19.797 1.067 -1.513 1 88.69 183 GLU B CA 1
ATOM 3175 C C . GLU B 1 183 ? 20.625 0.607 -2.703 1 88.69 183 GLU B C 1
ATOM 3177 O O . GLU B 1 183 ? 21.844 0.841 -2.748 1 88.69 183 GLU B O 1
ATOM 3182 N N . LYS B 1 184 ? 19.969 -0.007 -3.6 1 81.25 184 LYS B N 1
ATOM 3183 C CA . LYS B 1 184 ? 20.688 -0.446 -4.797 1 81.25 184 LYS B CA 1
ATOM 3184 C C . LYS B 1 184 ? 20.812 0.692 -5.801 1 81.25 184 LYS B C 1
ATOM 3186 O O . LYS B 1 184 ? 19.891 1.494 -5.969 1 81.25 184 LYS B O 1
ATOM 3191 N N . GLU B 1 185 ? 22.016 1.086 -6.016 1 66.88 185 GLU B N 1
ATOM 3192 C CA . GLU B 1 185 ? 22.312 2.129 -6.996 1 66.88 185 GLU B CA 1
ATOM 3193 C C . GLU B 1 185 ? 22.906 1.535 -8.273 1 66.88 185 GLU B C 1
ATOM 3195 O O . GLU B 1 185 ? 23.688 0.592 -8.219 1 66.88 185 GLU B O 1
ATOM 3200 N N . TYR B 1 186 ? 22.109 1.866 -9.344 1 60.19 186 TYR B N 1
ATOM 3201 C CA . TYR B 1 186 ? 22.703 1.458 -10.609 1 60.19 186 TYR B CA 1
ATOM 3202 C C . TYR B 1 186 ? 23.109 2.672 -11.438 1 60.19 186 TYR B C 1
ATOM 3204 O O . TYR B 1 186 ? 22.422 3.689 -11.445 1 60.19 186 TYR B O 1
ATOM 3212 N N . SER B 1 187 ? 24.359 2.711 -11.625 1 55.66 187 SER B N 1
ATOM 3213 C CA . SER B 1 187 ? 24.875 3.773 -12.484 1 55.66 187 SER B CA 1
ATOM 3214 C C . SER B 1 187 ? 24.734 3.408 -13.961 1 55.66 187 SER B C 1
ATOM 3216 O O . SER B 1 187 ? 25.125 2.314 -14.375 1 55.66 187 SER B O 1
ATOM 3218 N N . LYS B 1 188 ? 23.766 4.074 -14.633 1 54.97 188 LYS B N 1
ATOM 3219 C CA . LYS B 1 188 ? 23.75 3.977 -16.094 1 54.97 188 LYS B CA 1
ATOM 3220 C C . LYS B 1 188 ? 24.078 5.32 -16.734 1 54.97 188 LYS B C 1
ATOM 3222 O O . LYS B 1 188 ? 23.359 6.301 -16.547 1 54.97 188 LYS B O 1
ATOM 3227 N N . SER B 1 189 ? 24.984 5.199 -17.656 1 54.88 189 SER B N 1
ATOM 3228 C CA . SER B 1 189 ? 25.453 6.34 -18.438 1 54.88 189 SER B CA 1
ATOM 3229 C C . SER B 1 189 ? 25.641 7.574 -17.562 1 54.88 189 SER B C 1
ATOM 3231 O O . SER B 1 189 ? 25.266 8.68 -17.953 1 54.88 189 SER B O 1
ATOM 3233 N N . GLY B 1 190 ? 26.078 7.27 -16.328 1 55.16 190 GLY B N 1
ATOM 3234 C CA . GLY B 1 190 ? 26.391 8.414 -15.484 1 55.16 190 GLY B CA 1
ATOM 3235 C C . GLY B 1 190 ? 25.219 8.812 -14.594 1 55.16 190 GLY B C 1
ATOM 3236 O O . GLY B 1 190 ? 25.375 9.672 -13.727 1 55.16 190 GLY B O 1
ATOM 3237 N N . ASN B 1 191 ? 24 8.273 -14.984 1 56.5 191 ASN B N 1
ATOM 3238 C CA . ASN B 1 191 ? 22.844 8.609 -14.148 1 56.5 191 ASN B CA 1
ATOM 3239 C C . ASN B 1 191 ? 22.562 7.531 -13.109 1 56.5 191 ASN B C 1
ATOM 3241 O O . ASN B 1 191 ? 22.719 6.34 -13.391 1 56.5 191 ASN B O 1
ATOM 3245 N N . LEU B 1 192 ? 22.594 7.926 -11.914 1 57.53 192 LEU B N 1
ATOM 3246 C CA . LEU B 1 192 ? 22.203 7.039 -10.828 1 57.53 192 LEU B CA 1
ATOM 3247 C C . LEU B 1 192 ? 20.688 6.812 -10.836 1 57.53 192 LEU B C 1
ATOM 3249 O O . LEU B 1 192 ? 19.906 7.766 -10.758 1 57.53 192 LEU B O 1
ATOM 3253 N N . LEU B 1 193 ? 20.359 5.512 -11.328 1 64 193 LEU B N 1
ATOM 3254 C CA . LEU B 1 193 ? 18.938 5.176 -11.344 1 64 193 LEU B CA 1
ATOM 3255 C C . LEU B 1 193 ? 18.547 4.438 -10.07 1 64 193 LEU B C 1
ATOM 3257 O O . LEU B 1 193 ? 19.281 3.574 -9.594 1 64 193 LEU B O 1
ATOM 3261 N N . LYS B 1 194 ? 17.625 5.074 -9.32 1 67 194 LYS B N 1
ATOM 3262 C CA . LYS B 1 194 ? 17.094 4.453 -8.102 1 67 194 LYS B CA 1
ATOM 3263 C C . LYS B 1 194 ? 15.664 3.979 -8.312 1 67 194 LYS B C 1
ATOM 3265 O O . LYS B 1 194 ? 14.914 4.574 -9.086 1 67 194 LYS B O 1
ATOM 3270 N N . GLN B 1 195 ? 15.406 2.783 -7.785 1 75.38 195 GLN B N 1
ATOM 3271 C CA . GLN B 1 195 ? 14.062 2.23 -7.809 1 75.38 195 GLN B CA 1
ATOM 3272 C C . GLN B 1 195 ? 13.453 2.195 -6.41 1 75.38 195 GLN B C 1
ATOM 3274 O O . GLN B 1 195 ? 14.148 1.923 -5.43 1 75.38 195 GLN B O 1
ATOM 3279 N N . MET B 1 196 ? 12.258 2.561 -6.336 1 84.94 196 MET B N 1
ATOM 3280 C CA . MET B 1 196 ? 11.516 2.469 -5.082 1 84.94 196 MET B CA 1
ATOM 3281 C C . MET B 1 196 ? 10.211 1.704 -5.285 1 84.94 196 MET B C 1
ATOM 3283 O O . MET B 1 196 ? 9.305 2.182 -5.969 1 84.94 196 MET B O 1
ATOM 3287 N N . PRO B 1 197 ? 10.164 0.483 -4.664 1 89.31 197 PRO B N 1
ATOM 3288 C CA . PRO B 1 197 ? 8.875 -0.216 -4.738 1 89.31 197 PRO B CA 1
ATOM 3289 C C . PRO B 1 197 ? 7.785 0.463 -3.914 1 89.31 197 PRO B C 1
ATOM 3291 O O . PRO B 1 197 ? 8.086 1.203 -2.975 1 89.31 197 PRO B O 1
ATOM 3294 N N . GLN B 1 198 ? 6.559 0.264 -4.344 1 89.88 198 GLN B N 1
ATOM 3295 C CA . GLN B 1 198 ? 5.418 0.829 -3.631 1 89.88 198 GLN B CA 1
ATOM 3296 C C . GLN B 1 198 ? 4.297 -0.195 -3.492 1 89.88 198 GLN B C 1
ATOM 3298 O O . GLN B 1 198 ? 3.285 -0.115 -4.195 1 89.88 198 GLN B O 1
ATOM 3303 N N . PRO B 1 199 ? 4.426 -1.114 -2.482 1 93.19 199 PRO B N 1
ATOM 3304 C CA . PRO B 1 199 ? 3.318 -2.043 -2.246 1 93.19 199 PRO B CA 1
ATOM 3305 C C . PRO B 1 199 ? 2.021 -1.329 -1.87 1 93.19 199 PRO B C 1
ATOM 3307 O O . PRO B 1 199 ? 2.055 -0.275 -1.23 1 93.19 199 PRO B O 1
ATOM 3310 N N . ALA B 1 200 ? 0.927 -1.878 -2.365 1 91.75 200 ALA B N 1
ATOM 3311 C CA . ALA B 1 200 ? -0.429 -1.465 -2.018 1 91.75 200 ALA B CA 1
ATOM 3312 C C . ALA B 1 200 ? -1.285 -2.666 -1.625 1 91.75 200 ALA B C 1
ATOM 3314 O O . ALA B 1 200 ? -1.101 -3.766 -2.15 1 91.75 200 ALA B O 1
ATOM 3315 N N . TYR B 1 201 ? -2.24 -2.447 -0.608 1 93.88 201 TYR B N 1
ATOM 3316 C CA . TYR B 1 201 ? -2.926 -3.648 -0.143 1 93.88 201 TYR B CA 1
ATOM 3317 C C . TYR B 1 201 ? -4.316 -3.312 0.385 1 93.88 201 TYR B C 1
ATOM 3319 O O . TYR B 1 201 ? -4.578 -2.174 0.779 1 93.88 201 TYR B O 1
ATOM 3327 N N . THR B 1 202 ? -5.203 -4.305 0.297 1 94.81 202 THR B N 1
ATOM 3328 C CA . THR B 1 202 ? -6.523 -4.27 0.917 1 94.81 202 THR B CA 1
ATOM 3329 C C . THR B 1 202 ? -6.676 -5.398 1.933 1 94.81 202 THR B C 1
ATOM 3331 O O . THR B 1 202 ? -7.785 -5.859 2.193 1 94.81 202 THR B O 1
ATOM 3334 N N . LEU B 1 203 ? -5.523 -5.867 2.441 1 96.94 203 LEU B N 1
ATOM 3335 C CA . LEU B 1 203 ? -5.543 -6.914 3.457 1 96.94 203 LEU B CA 1
ATOM 3336 C C . LEU B 1 203 ? -6.34 -6.469 4.68 1 96.94 203 LEU B C 1
ATOM 3338 O O . LEU B 1 203 ? -6.227 -5.32 5.113 1 96.94 203 LEU B O 1
ATOM 3342 N N . ARG B 1 204 ? -7.074 -7.402 5.234 1 97.19 204 ARG B N 1
ATOM 3343 C CA . ARG B 1 204 ? -7.891 -7.098 6.402 1 97.19 204 ARG B CA 1
ATOM 3344 C C . ARG B 1 204 ? -7.371 -7.824 7.641 1 97.19 204 ARG B C 1
ATOM 3346 O O . ARG B 1 204 ? -7.91 -7.652 8.734 1 97.19 204 ARG B O 1
ATOM 3353 N N . MET B 1 205 ? -6.398 -8.562 7.434 1 97.62 205 MET B N 1
ATOM 3354 C CA . MET B 1 205 ? -5.695 -9.25 8.516 1 97.62 205 MET B CA 1
ATOM 3355 C C . MET B 1 205 ? -4.199 -9.336 8.219 1 97.62 205 MET B C 1
ATOM 3357 O O . MET B 1 205 ? -3.789 -9.312 7.062 1 97.62 205 MET B O 1
ATOM 3361 N N . LYS B 1 206 ? -3.48 -9.422 9.359 1 97.69 206 LYS B N 1
ATOM 3362 C CA . LYS B 1 206 ? -2.051 -9.68 9.195 1 97.69 206 LYS B CA 1
ATOM 3363 C C . LYS B 1 206 ? -1.805 -11.008 8.492 1 97.69 206 LYS B C 1
ATOM 3365 O O . LYS B 1 206 ? -2.443 -12.016 8.82 1 97.69 206 LYS B O 1
ATOM 3370 N N . LEU B 1 207 ? -0.948 -10.992 7.492 1 98.38 207 LEU B N 1
ATOM 3371 C CA . LEU B 1 207 ? -0.611 -12.227 6.781 1 98.38 207 LEU B CA 1
ATOM 3372 C C . LEU B 1 207 ? 0.788 -12.703 7.156 1 98.38 207 LEU B C 1
ATOM 3374 O O . LEU B 1 207 ? 1.778 -12.031 6.867 1 98.38 207 LEU B O 1
ATOM 3378 N N . VAL B 1 208 ? 0.83 -13.797 7.84 1 98.38 208 VAL B N 1
ATOM 3379 C CA . VAL B 1 208 ? 2.074 -14.469 8.211 1 98.38 208 VAL B CA 1
ATOM 3380 C C . VAL B 1 208 ? 2.129 -15.852 7.562 1 98.38 208 VAL B C 1
ATOM 3382 O O . VAL B 1 208 ? 1.24 -16.672 7.773 1 98.38 208 VAL B O 1
ATOM 3385 N N . PHE B 1 209 ? 3.17 -16.094 6.699 1 98.25 209 PHE B N 1
ATOM 3386 C CA . PHE B 1 209 ? 3.34 -17.422 6.109 1 98.25 209 PHE B CA 1
ATOM 3387 C C . PHE B 1 209 ? 3.734 -18.438 7.172 1 98.25 209 PHE B C 1
ATOM 3389 O O . PHE B 1 209 ? 4.457 -18.109 8.117 1 98.25 209 PHE B O 1
ATOM 3396 N N . PRO B 1 210 ? 3.242 -19.656 7.004 1 96.81 210 PRO B N 1
ATOM 3397 C CA . PRO B 1 210 ? 3.688 -20.703 7.934 1 96.81 210 PRO B CA 1
ATOM 3398 C C . PRO B 1 210 ? 5.203 -20.891 7.926 1 96.81 210 PRO B C 1
ATOM 3400 O O . PRO B 1 210 ? 5.836 -20.797 6.871 1 96.81 210 PRO B O 1
ATOM 3403 N N . ILE B 1 211 ? 5.723 -21.094 9.07 1 96.12 211 ILE B N 1
ATOM 3404 C CA . ILE B 1 211 ? 7.152 -21.359 9.164 1 96.12 211 ILE B CA 1
ATOM 3405 C C . ILE B 1 211 ? 7.465 -22.703 8.516 1 96.12 211 ILE B C 1
ATOM 3407 O O . ILE B 1 211 ? 6.914 -23.734 8.914 1 96.12 211 ILE B O 1
ATOM 3411 N N . PRO B 1 212 ? 8.312 -22.656 7.512 1 94.81 212 PRO B N 1
ATOM 3412 C CA . PRO B 1 212 ? 8.641 -23.938 6.863 1 94.81 212 PRO B CA 1
ATOM 3413 C C . PRO B 1 212 ? 9.328 -24.922 7.809 1 94.81 212 PRO B C 1
ATOM 3415 O O . PRO B 1 212 ? 10 -24.5 8.758 1 94.81 212 PRO B O 1
ATOM 3418 N N . THR B 1 213 ? 9.195 -26.188 7.57 1 91.5 213 THR B N 1
ATOM 3419 C CA . THR B 1 213 ? 9.703 -27.25 8.438 1 91.5 213 THR B CA 1
ATOM 3420 C C . THR B 1 213 ? 11.203 -27.438 8.242 1 91.5 213 THR B C 1
ATOM 3422 O O . THR B 1 213 ? 11.883 -28.016 9.094 1 91.5 213 THR B O 1
ATOM 3425 N N . SER B 1 214 ? 11.711 -27.031 7.109 1 91.19 214 SER B N 1
ATOM 3426 C CA . SER B 1 214 ? 13.141 -27.156 6.812 1 91.19 214 SER B CA 1
ATOM 3427 C C . SER B 1 214 ? 13.727 -25.812 6.391 1 91.19 214 SER B C 1
ATOM 3429 O O . SER B 1 214 ? 13 -24.922 5.949 1 91.19 214 SER B O 1
ATOM 3431 N N . ASP B 1 215 ? 15.016 -25.672 6.59 1 90.56 215 ASP B N 1
ATOM 3432 C CA . ASP B 1 215 ? 15.711 -24.469 6.125 1 90.56 215 ASP B CA 1
ATOM 3433 C C . ASP B 1 215 ? 15.742 -24.406 4.598 1 90.56 215 ASP B C 1
ATOM 3435 O O . ASP B 1 215 ? 15.719 -25.453 3.932 1 90.56 215 ASP B O 1
ATOM 3439 N N . PHE B 1 216 ? 15.688 -23.188 4.125 1 92.31 216 PHE B N 1
ATOM 3440 C CA . PHE B 1 216 ? 15.844 -23.031 2.684 1 92.31 216 PHE B CA 1
ATOM 3441 C C . PHE B 1 216 ? 17.25 -23.406 2.24 1 92.31 216 PHE B C 1
ATOM 3443 O O . PHE B 1 216 ? 18.234 -22.938 2.807 1 92.31 216 PHE B O 1
ATOM 3450 N N . LYS B 1 217 ? 17.406 -24.375 1.418 1 81.81 217 LYS B N 1
ATOM 3451 C CA . LYS B 1 217 ? 18.703 -24.812 0.93 1 81.81 217 LYS B CA 1
ATOM 3452 C C . LYS B 1 217 ? 19.156 -23.969 -0.26 1 81.81 217 LYS B C 1
ATOM 3454 O O . LYS B 1 217 ? 18.5 -23.953 -1.302 1 81.81 217 LYS B O 1
ATOM 3459 N N . GLU B 1 218 ? 20.031 -23.094 0.037 1 68.62 218 GLU B N 1
ATOM 3460 C CA . GLU B 1 218 ? 20.578 -22.297 -1.064 1 68.62 218 GLU B CA 1
ATOM 3461 C C . GLU B 1 218 ? 21.5 -23.141 -1.94 1 68.62 218 GLU B C 1
ATOM 3463 O O . GLU B 1 218 ? 22.422 -23.766 -1.44 1 68.62 218 GLU B O 1
ATOM 3468 N N . TYR B 1 219 ? 20.938 -24.109 -2.754 1 50.19 219 TYR B N 1
ATOM 3469 C CA . TYR B 1 219 ? 21.891 -24.891 -3.52 1 50.19 219 TYR B CA 1
ATOM 3470 C C . TYR B 1 219 ? 22.812 -24 -4.324 1 50.19 219 TYR B C 1
ATOM 3472 O O . TYR B 1 219 ? 22.359 -23.109 -5.043 1 50.19 219 TYR B O 1
ATOM 3480 N N . PHE B 1 220 ? 23.891 -23.594 -3.719 1 39.69 220 PHE B N 1
ATOM 3481 C CA . PHE B 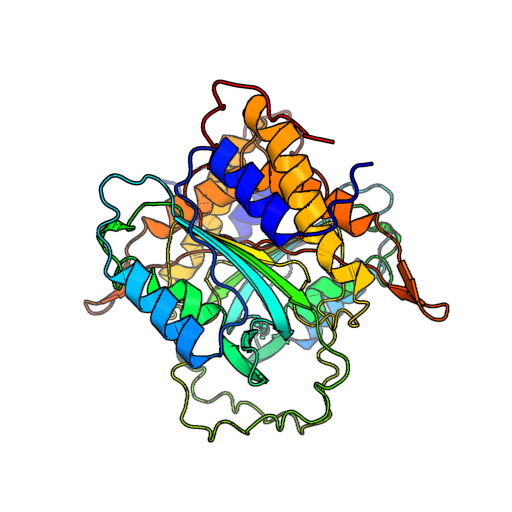1 220 ? 24.969 -23.109 -4.57 1 39.69 220 PHE B CA 1
ATOM 3482 C C . PHE B 1 220 ? 25.5 -24.219 -5.469 1 39.69 220 PHE B C 1
ATOM 3484 O O . PHE B 1 220 ? 25.469 -25.391 -5.094 1 39.69 220 PHE B O 1
#

Foldseek 3Di:
DPCVVDLQVLVVLLVVLLVDDDDDDPQFAPVRLVVVLLVVLPDQCQVPQEAEEEEQAADAFQWGGGNVRDIDGVLSSQVCCACVNRVSCAPHAYEYEYQHAHEPPPVPPPPPPPPPPVPPVPPSPPGARYKYKYFADHPPNRHPPVVLRCLLSVLLSVLSQVCLLVFDFNVVSVVSSQVRQQPDWDDDPNDTDGGGIDMDHNYPDTHRRDNGPDHRDPPD/DPCVVDLQVLVVLLVVLLVDDDDDDPQFAPVRLVVVLLVVLPDQCLVPQEAEEEEQAADAFQWGGGNVRDIDGVLSSQVCCACVNRVSCQPHAYEYEYQHAHEPPPVPPPPPPPPPPVPPPPPSPPGARYKYKYFADHPPNRHPPVVLSRLLSVLLSVLSQVCLLVQDFNVVSVVSSQVRQQPDWDDDPNDTDGGGIDMDHNYPDTHRRDNRPDHRDPPD

Nearest PDB structures (foldseek):
  4prz-assembly1_A  TM=8.794E-01  e=4.967E-22  Homo sapiens
  4ps1-assembly4_D  TM=8.922E-01  e=1.138E-21  Homo sapiens
  4ps1-assembly2_B  TM=8.881E-01  e=1.378E-21  Homo sapiens
  4ps1-assembly1_A  TM=8.876E-01  e=4.627E-21  Homo sapiens
  4qui-assembly2_B-2  TM=8.423E-01  e=3.927E-16  Homo sapiens

Radius of gyration: 21.66 Å; Cα contacts (8 Å, |Δi|>4): 776; chains: 2; bounding box: 58×55×60 Å

pLDDT: mean 80.1, std 23.21, range [27.27, 98.69]

Sequence (440 aa):
FQNVSNPLEYLKRVFSWLGFEVVVYNEQKAQQIRDIMNSFQMKDHTERDCFVCCILTHGQSQAILGTDNEVVKINVIVSTFSPQNCKTLAGKPKLFFIQACQGKNIQGAHLIEEDAAVSTTKTIPNAADVLIGMSTVDGCFSYRHIEMGTWYIQALCSNLIKMVPKGEDILSILTKVNRDVSEKEYSKSGNLLKQMPQPAYTLRMKLVFPIPTSDFKEYFFQNVSNPLEYLKRVFSWLGFEVVVYNEQKAQQIRDIMNSFQMKDHTERDCFVCCILTHGQSQAILGTDNEVVKINVIVSTFSPQNCKTLAGKPKLFFIQACQGKNIQGAHLIEEDAAVSTTKTIPNAADVLIGMSTVDGCFSYRHIEMGTWYIQALCSNLIKMVPKGEDILSILTKVNRDVSEKEYSKSGNLLKQMPQPAYTLRMKLVFPIPTSDFKEYF

InterPro domains:
  IPR001309 Peptidase C14, p20 domain [PS50208] (11-105)
  IPR002138 Peptidase C14, caspase non-catalytic subunit p10 [PS50207] (120-209)
  IPR011600 Peptidase C14, caspase domain [PF00656] (8-207)
  IPR015917 Peptidase C14A, caspase catalytic domain [PR00376] (19-37)
  IPR015917 Peptidase C14A, caspase catalytic domain [PR00376] (51-59)
  IPR015917 Peptidase C14A, caspase catalytic domain [PR00376] (86-104)
  IPR015917 Peptidase C14A, caspase catalytic domain [PR00376] (142-153)
  IPR015917 Peptidase C14A, caspase catalytic domain [SM00115] (1-211)
  IPR015917 Peptidase C14A, caspase catalytic domain [cd00032] (9-210)
  IPR016129 Peptidase family C14A, His active site [PS01121] (45-59)
  IPR029030 Caspase-like domain superfamily [SSF52129] (8-210)
  IPR033139 Peptidase family C14A, cysteine active site [PS01122] (92-103)

Organism: Aquarana catesbeiana (NCBI:txid8400)

Secondary structure (DSSP, 8-state):
------HHHHHHHHHHHTT-------S--HHHHHHHHHHHHHS--TT-S-EEEEEEEEEETTEEE-TT--EEEHHHHHHTTSTTT-GGGTTS-EEEEEEEE--GGGGSS------------------SSEEEEESS-TT------GGGGGHHHHHHHHHHHHHGGGT--HHHHHHHHHHHHHT--EEETTEEE------EE--SS---PPPPSS------/------HHHHHHHHHHHTT-------S--HHHHHHHHHHHHHS--TT-S-EEEEEEEEEETTEEE-TT--EEEHHHHHHTTSTTT-GGGTTS-EEEEEEEE--GGGGSS------------------SSEEEEESS-TT------GGGGGHHHHHHHHHHHHHGGGT--HHHHHHHHHHHHHT--EEETTEEE------EE--SS---PPPPSS------

Solvent-accessible surface area (backbone atoms only — not comparable to full-atom values): 24452 Å² total; per-residue (Å²): 129,80,78,74,82,47,63,66,59,52,51,50,51,51,44,40,60,61,70,47,90,81,83,87,85,76,87,46,35,35,68,51,48,54,50,51,55,50,54,58,31,70,48,85,36,68,91,53,72,64,48,78,48,78,46,80,42,37,21,54,72,70,26,35,33,18,76,74,68,35,78,41,49,46,53,59,59,56,38,45,54,18,49,87,58,12,58,53,44,46,97,27,45,36,39,36,41,37,38,53,37,23,58,86,67,60,80,68,59,66,72,67,70,67,68,78,62,75,61,67,64,68,26,38,56,80,38,67,23,29,36,41,39,32,44,49,34,55,50,48,68,45,73,48,44,74,80,65,65,43,45,52,56,49,32,45,51,54,37,49,68,64,33,30,71,72,63,45,34,55,69,60,42,49,21,47,25,24,34,54,36,47,68,44,73,41,75,51,98,83,40,74,50,71,46,36,27,35,39,31,33,25,32,45,57,91,50,58,64,68,60,53,95,62,80,85,77,78,80,122,131,82,78,71,79,45,62,64,60,52,50,49,52,52,44,41,60,60,69,48,89,79,82,88,85,76,86,45,36,36,69,51,48,53,50,52,53,50,55,60,31,71,47,86,37,69,90,53,73,64,48,78,46,76,45,81,43,36,21,54,72,68,25,34,31,17,77,74,69,34,78,41,49,46,52,60,59,57,40,46,53,18,50,89,59,12,58,51,43,47,97,27,46,36,38,37,41,38,36,53,37,24,58,86,68,58,80,68,60,66,72,67,69,66,68,80,60,76,63,66,62,66,24,38,56,80,41,67,23,28,36,42,40,32,45,50,35,56,50,49,68,46,71,50,43,75,76,64,63,42,44,49,56,51,32,44,52,53,38,49,67,64,34,30,73,72,63,46,35,55,67,61,41,50,21,46,27,23,34,54,35,47,69,44,74,40,76,50,97,84,40,75,51,72,45,37,29,36,39,32,34,24,31,46,56,91,51,59,64,69,62,53,94,63,79,85,76,76,80,123